Protein AF-A0A7S8WV37-F1 (afdb_monomer_lite)

Radius of gyration: 27.22 Å; chains: 1; bounding box: 73×67×84 Å

Sequence (528 aa):
MNILSLATIFKNVPHFYIPVRIDNRGRIYCMADYLNYQGIELAKSLLLFSKGDRILKCDNESINFLKIFGANCYGNGIDKKSYNSRINWVNDNLSDILDFRNGKLIKEAESKLLFIAFCFEFNNYYNSLNSNETSYISYFPIQLDATCNGYQHLSLLIGDESLASHLNLISGDSDSIPQDFYSFIALKLIDYLNFRLSDENKKKEVYIRDKKDLDNEEYLNIEKNIQSCERLLKLNINRSLVKSPIMVKPYNASLFRMIEYIKESFDKITKEFNNENRKFDIIQKSLNSKDKLFFVNKHDNNFILTNHDFIIFMTTLEKAVYNEFPKLKELNEYLNKIAGICTYLNIPITWTLPTGLNVKQYYEDSEAIRLRPFKYKKNTFNIKVKKKNVINKSKQIRSLMPNLIHSLDAASLSLIVNMFYMDCIKDDKVFNFFGIHDCFAVTAKNITKLINIIKLIYIKIYTDDNYLKRFDQGIIASIKSQFGNDSFDDKNKTIKVNEDVLDYPDVNKIIEGRIKTCEINKSSYIIN

Secondary structure (DSSP, 8-state):
--HHHHHHHHTT-S-----EEE-TTS-EEE-SSSSSTTS-HHHHHT---SS-EEEETT-HHHHHHHHHHHHHHH-TTGGGS-HHHHHHHHHHTHHHHHTGGG-HHHHH-SSHHHHHHHHHHHHHHHHHHTSS-SEEEE---EEEEBTTHHHHHHHHHHT-HHHHHHTTSS---SSSPPP-HHHHHHHHHHHHHHHHHHHHHHHHHHHHHHT--TTSHHHHHHHHHHHHHHHHHHS---HHHHHHHHHHGGGT--HHHHHHHHHTTEEE--S---TT-HHHHHHHHSS-TT---EEEETTEEEEEEEHHHHHHHHHHHHHHHHHH-HHHHHHHHHHHHHHHHHHHTT--EEEE-TTS-EEEE--EEEEEEEE-S-TT----EEEEEEEEEEE-HHHHHHHHHHHHHHHHHHHHHHHHHHHHHHHHHHTT----EEEETTEEEE-GGGHHHHHHHHHHHHHHHHTSS-HHHHHHHHHHHHHHHHH-GGGEETTTTEEEETTEEEEPP-GGGT------HHHHHH-S-SB-

InterPro domains:
  IPR002092 DNA-directed RNA polymerase, phage-type [PS00900] (141-152)
  IPR002092 DNA-directed RNA polymerase, phage-type [PTHR10102] (4-473)
  IPR043502 DNA/RNA polymerase superfamily [SSF56672] (2-484)
  IPR046950 DNA-directed RNA polymerase, C-terminal domain, phage-type [PF00940] (59-496)

pLDDT: mean 88.32, std 11.1, range [36.09, 98.38]

Organism: Trametes versicolor (NCBI:txid5325)

Foldseek 3Di:
DALVVVLVVCVPPLDDDFDWDADLLQDIDTPDPHQDCLHPLQNVLSDFASFWDWAFLPNVQLVLLLQLLLLCQLDPCSVQFFSVSSNVVCVVCVVCLQVVVVVPSLVRGPSNSNNVSSSVQVNQSVVCVPDPDRTDIGRHKRKWFFQLLLQCVVCLLQVPPLSCVLRLQFDDDRNDGRHDNLQVLLVLLLVLLVVQLVVLVVVLVVCCVPPVDCVDPVNVVSVVSNVLSVLVNPPPRGSVLRVQLSSCVLQLDDLVVSLVRSLVQWDKDDDDDDDPDPVVVVVVVPDDPPFPIWTAGPVGRPRIDTSVSSVSSSVSSVVSVCVSPVLSVVVLVQLLQLLLVCVVVLHWQWDAEPQRNIRTDFAFDWDWDWDDPDPPDPDIDTDIDGDPSHGPSVCSRSRRSNSVSLSHLSSLQVQLLVVQVVVCVVVVHDRAWDDNSRMIIGRSVCVVVSLQSSLVSSCVQRPPPSVVVNSVVVSLVSLCVVQNVVQADPVQCWGHHPHDIDHRDDPVVSRPHHHDSNSSNNRPPSID

Structure (mmCIF, N/CA/C/O backbone):
data_AF-A0A7S8WV37-F1
#
_entry.id   AF-A0A7S8WV37-F1
#
loop_
_atom_site.group_PDB
_atom_site.id
_atom_site.type_symbol
_atom_site.label_atom_id
_atom_site.label_alt_id
_atom_site.label_comp_id
_atom_site.label_asym_id
_atom_site.label_entity_id
_atom_site.label_seq_id
_atom_site.pdbx_PDB_ins_code
_atom_site.Cartn_x
_atom_site.Cartn_y
_atom_site.Cartn_z
_atom_site.occupancy
_atom_site.B_iso_or_equiv
_atom_site.auth_seq_id
_atom_site.auth_comp_id
_atom_site.auth_asym_id
_atom_site.auth_atom_id
_atom_site.pdbx_PDB_model_num
ATOM 1 N N . MET A 1 1 ? 3.902 -29.344 -10.467 1.00 75.69 1 MET A N 1
ATOM 2 C CA . MET A 1 1 ? 4.662 -28.398 -11.316 1.00 75.69 1 MET A CA 1
ATOM 3 C C . MET A 1 1 ? 5.163 -27.263 -10.440 1.00 75.69 1 MET A C 1
ATOM 5 O O . MET A 1 1 ? 4.446 -26.887 -9.525 1.00 75.69 1 MET A O 1
ATOM 9 N N . ASN A 1 2 ? 6.374 -26.759 -10.677 1.00 91.25 2 ASN A N 1
ATOM 10 C CA . ASN A 1 2 ? 6.911 -25.573 -9.999 1.00 91.25 2 ASN A CA 1
ATOM 11 C C . ASN A 1 2 ? 7.224 -24.471 -11.032 1.00 91.25 2 ASN A C 1
ATOM 13 O O . ASN A 1 2 ? 7.121 -24.713 -12.237 1.00 91.25 2 ASN A O 1
ATOM 17 N N . ILE A 1 3 ? 7.613 -23.281 -10.563 1.00 95.25 3 ILE A N 1
ATOM 18 C CA . ILE A 1 3 ? 7.885 -22.106 -11.413 1.00 95.25 3 ILE A CA 1
ATOM 19 C C . ILE A 1 3 ? 8.918 -22.423 -12.508 1.00 95.25 3 ILE A C 1
ATOM 21 O O . ILE A 1 3 ? 8.665 -22.152 -13.677 1.00 95.25 3 ILE A O 1
ATOM 25 N N . LEU A 1 4 ? 10.043 -23.058 -12.157 1.00 95.88 4 LEU A N 1
ATOM 26 C CA . LEU A 1 4 ? 11.115 -23.393 -13.108 1.00 95.88 4 LEU A CA 1
ATOM 27 C C . LEU A 1 4 ? 10.682 -24.419 -14.160 1.00 95.88 4 LEU A C 1
ATOM 29 O O . LEU A 1 4 ? 11.075 -24.321 -15.321 1.00 95.88 4 LEU A O 1
ATOM 33 N N . SER A 1 5 ? 9.856 -25.393 -13.771 1.00 94.81 5 SER A N 1
ATOM 34 C CA . SER A 1 5 ? 9.321 -26.393 -14.702 1.00 94.81 5 SER A CA 1
ATOM 35 C C . SER A 1 5 ? 8.433 -25.724 -15.750 1.00 94.81 5 SER A C 1
ATOM 37 O O . SER A 1 5 ? 8.585 -25.983 -16.939 1.00 94.81 5 SER A O 1
ATOM 39 N N . LEU A 1 6 ? 7.545 -24.821 -15.316 1.00 94.94 6 LEU A N 1
ATOM 40 C CA . LEU A 1 6 ? 6.696 -24.047 -16.223 1.00 94.94 6 LEU A CA 1
ATOM 41 C C . LEU A 1 6 ? 7.532 -23.129 -17.117 1.00 94.94 6 LEU A C 1
ATOM 43 O O . LEU A 1 6 ? 7.341 -23.134 -18.328 1.00 94.94 6 LEU A O 1
ATOM 47 N N . ALA A 1 7 ? 8.503 -22.408 -16.554 1.00 95.38 7 ALA A N 1
ATOM 48 C CA . ALA A 1 7 ? 9.381 -21.535 -17.331 1.00 95.38 7 ALA A CA 1
ATOM 49 C C . ALA A 1 7 ? 10.157 -22.314 -18.404 1.00 95.38 7 ALA A C 1
ATOM 51 O O . ALA A 1 7 ? 10.318 -21.835 -19.520 1.00 95.38 7 ALA A O 1
ATOM 52 N N . THR A 1 8 ? 10.578 -23.545 -18.101 1.00 95.75 8 THR A N 1
ATOM 53 C CA . THR A 1 8 ? 11.265 -24.424 -19.058 1.00 95.75 8 THR A CA 1
ATOM 54 C C . THR A 1 8 ? 10.342 -24.852 -20.200 1.00 95.75 8 THR A C 1
ATOM 56 O O . THR A 1 8 ? 10.767 -24.853 -21.352 1.00 95.75 8 THR A O 1
ATOM 59 N N . ILE A 1 9 ? 9.075 -25.166 -19.903 1.00 94.56 9 ILE A N 1
ATOM 60 C CA . ILE A 1 9 ? 8.058 -25.502 -20.915 1.00 94.56 9 ILE A CA 1
ATOM 61 C C . ILE A 1 9 ? 7.799 -24.308 -21.842 1.00 94.56 9 ILE A C 1
ATOM 63 O O . ILE A 1 9 ? 7.747 -24.473 -23.058 1.00 94.56 9 ILE A O 1
ATOM 67 N N . PHE A 1 10 ? 7.676 -23.102 -21.281 1.00 94.38 10 PHE A N 1
ATOM 68 C CA . PHE A 1 10 ? 7.385 -21.889 -22.049 1.00 94.38 10 PHE A CA 1
ATOM 69 C C . PHE A 1 10 ? 8.620 -21.221 -22.670 1.00 94.38 10 PHE A C 1
ATOM 71 O O . PHE A 1 10 ? 8.458 -20.312 -23.477 1.00 94.38 10 PHE A O 1
ATOM 78 N N . LYS A 1 11 ? 9.843 -21.679 -22.365 1.00 94.25 11 LYS A N 1
ATOM 79 C CA . LYS A 1 11 ? 11.105 -21.049 -22.799 1.00 94.25 11 LYS A CA 1
ATOM 80 C C . LYS A 1 11 ? 11.188 -20.807 -24.310 1.00 94.25 11 LYS A C 1
ATOM 82 O O . LYS A 1 11 ? 11.729 -19.793 -24.732 1.00 94.25 11 LYS A O 1
ATOM 87 N N . ASN A 1 12 ? 10.680 -21.748 -25.106 1.00 93.19 12 ASN A N 1
ATOM 88 C CA . ASN A 1 12 ? 10.746 -21.700 -26.570 1.00 93.19 12 ASN A CA 1
ATOM 89 C C . ASN A 1 12 ? 9.426 -21.237 -27.211 1.00 93.19 12 ASN A C 1
ATOM 91 O O . ASN A 1 12 ? 9.279 -21.297 -28.430 1.00 93.19 12 ASN A O 1
ATOM 95 N N . VAL A 1 13 ? 8.447 -20.816 -26.406 1.00 95.06 13 VAL A N 1
ATOM 96 C CA . VAL A 1 13 ? 7.184 -20.270 -26.904 1.00 95.06 13 VAL A CA 1
ATOM 97 C C . VAL A 1 13 ? 7.402 -18.783 -27.220 1.00 95.06 13 VAL A C 1
ATOM 99 O O . VAL A 1 13 ? 7.828 -18.056 -26.325 1.00 95.06 13 VAL A O 1
ATOM 102 N N . PRO A 1 14 ? 7.101 -18.297 -28.445 1.00 91.81 14 PRO A N 1
ATOM 103 C CA . PRO A 1 14 ? 7.398 -16.913 -28.835 1.00 91.81 14 PRO A CA 1
ATOM 104 C C . PRO A 1 14 ? 6.754 -15.859 -27.928 1.00 91.81 14 PRO A C 1
ATOM 106 O O . PRO A 1 14 ? 7.346 -14.824 -27.644 1.00 91.81 14 PRO A O 1
ATOM 109 N N . HIS A 1 15 ? 5.519 -16.112 -27.499 1.00 94.19 15 HIS A N 1
ATOM 110 C CA . HIS A 1 15 ? 4.799 -15.316 -26.515 1.00 94.19 15 HIS A CA 1
ATOM 111 C C . HIS A 1 15 ? 3.637 -16.130 -25.947 1.00 94.19 15 HIS A C 1
ATOM 113 O O . HIS A 1 15 ? 3.110 -17.031 -26.599 1.00 94.19 15 HIS A O 1
ATOM 119 N N . PHE A 1 16 ? 3.204 -15.786 -24.741 1.00 94.12 16 PHE A N 1
ATOM 120 C CA . PHE A 1 16 ? 2.003 -16.339 -24.131 1.00 94.12 16 PHE A CA 1
ATOM 121 C C . PHE A 1 16 ? 1.254 -15.245 -23.373 1.00 94.12 16 PHE A C 1
ATOM 123 O O . PHE A 1 16 ? 1.790 -14.169 -23.105 1.00 94.12 16 PHE A O 1
ATOM 130 N N . TYR A 1 17 ? 0.003 -15.534 -23.033 1.00 93.12 17 TYR A N 1
ATOM 131 C CA . TYR A 1 17 ? -0.868 -14.622 -22.307 1.00 93.12 17 TYR A CA 1
ATOM 132 C C . TYR A 1 17 ? -1.178 -15.186 -20.926 1.00 93.12 17 TYR A C 1
ATOM 134 O O . TYR A 1 17 ? -1.372 -16.391 -20.764 1.00 93.12 17 TYR A O 1
ATOM 142 N N . ILE A 1 18 ? -1.254 -14.301 -19.935 1.00 94.44 18 ILE A N 1
ATOM 143 C CA . ILE A 1 18 ? -1.670 -14.647 -18.578 1.00 94.44 18 ILE A CA 1
ATOM 144 C C . ILE A 1 18 ? -3.111 -14.157 -18.405 1.00 94.44 18 ILE A C 1
ATOM 146 O O . ILE A 1 18 ? -3.331 -12.945 -18.380 1.00 94.44 18 ILE A O 1
ATOM 150 N N . PRO A 1 19 ? -4.105 -15.058 -18.302 1.00 94.81 19 PRO A N 1
ATOM 151 C CA . PRO A 1 19 ? -5.481 -14.650 -18.068 1.00 94.81 19 PRO A CA 1
ATOM 152 C C . PRO A 1 19 ? -5.625 -14.034 -16.676 1.00 94.81 19 PRO A C 1
ATOM 154 O O . PRO A 1 19 ? -5.041 -14.515 -15.697 1.00 94.81 19 PRO A O 1
ATOM 157 N N . VAL A 1 20 ? -6.438 -12.985 -16.590 1.00 94.62 20 VAL A N 1
ATOM 158 C CA . VAL A 1 20 ? -6.728 -12.273 -15.347 1.00 94.62 20 VAL A CA 1
ATOM 159 C C . VAL A 1 20 ? -8.215 -12.315 -15.028 1.00 94.62 20 VAL A C 1
ATOM 161 O O . VAL A 1 20 ? -9.060 -12.377 -15.917 1.00 94.62 20 VAL A O 1
ATOM 164 N N . ARG A 1 21 ? -8.539 -12.251 -13.740 1.00 94.12 21 ARG A N 1
ATOM 165 C CA . ARG A 1 21 ? -9.901 -12.106 -13.223 1.00 94.12 21 ARG A CA 1
ATOM 166 C C . ARG A 1 21 ? -9.998 -10.884 -12.327 1.00 94.12 21 ARG A C 1
ATOM 168 O O . ARG A 1 21 ? -9.000 -10.450 -11.760 1.00 94.12 21 ARG A O 1
ATOM 175 N N . ILE A 1 22 ? -11.211 -10.384 -12.157 1.00 92.38 22 ILE A N 1
ATOM 176 C CA . ILE A 1 22 ? -11.509 -9.244 -11.296 1.00 92.38 22 ILE A CA 1
ATOM 177 C C . ILE A 1 22 ? -12.309 -9.733 -10.086 1.00 92.38 22 ILE A C 1
ATOM 179 O O . ILE A 1 22 ? -13.187 -10.585 -10.230 1.00 92.38 22 ILE A O 1
ATOM 183 N N . ASP A 1 23 ? -11.989 -9.245 -8.888 1.00 91.31 23 ASP A N 1
ATOM 184 C CA . ASP A 1 23 ? -12.793 -9.515 -7.693 1.00 91.31 23 ASP A CA 1
ATOM 185 C C . ASP A 1 23 ? -13.982 -8.545 -7.548 1.00 91.31 23 ASP A C 1
ATOM 187 O O . ASP A 1 23 ? -14.140 -7.590 -8.302 1.00 91.31 23 ASP A O 1
ATOM 191 N N . ASN A 1 24 ? -14.815 -8.743 -6.524 1.00 87.75 24 ASN A N 1
ATOM 192 C CA . ASN A 1 24 ? -16.003 -7.908 -6.293 1.00 87.75 24 ASN A CA 1
ATOM 193 C C . ASN A 1 24 ? -15.696 -6.421 -6.012 1.00 87.75 24 ASN A C 1
ATOM 195 O O . ASN A 1 24 ? -16.625 -5.620 -5.930 1.00 87.75 24 ASN A O 1
ATOM 199 N N . ARG A 1 25 ? -14.427 -6.061 -5.794 1.00 89.69 25 ARG A N 1
ATOM 200 C CA . ARG A 1 25 ? -13.963 -4.694 -5.521 1.00 89.69 25 ARG A CA 1
ATOM 201 C C . ARG A 1 25 ? -13.290 -4.073 -6.746 1.00 89.69 25 ARG A C 1
ATOM 203 O O . ARG A 1 25 ? -12.999 -2.887 -6.717 1.00 89.69 25 ARG A O 1
ATOM 210 N N . GLY A 1 26 ? -13.061 -4.846 -7.808 1.00 90.44 26 GLY A N 1
ATOM 211 C CA . GLY A 1 26 ? -12.377 -4.399 -9.018 1.00 90.44 26 GLY A CA 1
ATOM 212 C C . GLY A 1 26 ? -10.911 -4.835 -9.114 1.00 90.44 26 GLY A C 1
ATOM 213 O O . GLY A 1 26 ? -10.289 -4.603 -10.149 1.00 90.44 26 GLY A O 1
ATOM 214 N N . ARG A 1 27 ? -10.328 -5.467 -8.085 1.00 92.00 27 ARG A N 1
ATOM 215 C CA . ARG A 1 27 ? -8.902 -5.833 -8.102 1.00 92.00 27 ARG A CA 1
ATOM 216 C C . ARG A 1 27 ? -8.634 -6.952 -9.098 1.00 92.00 27 ARG A C 1
ATOM 218 O O . ARG A 1 27 ? -9.344 -7.956 -9.122 1.00 92.00 27 ARG A O 1
ATOM 225 N N . ILE A 1 28 ? -7.567 -6.780 -9.871 1.00 92.88 28 ILE A N 1
ATOM 226 C CA . ILE A 1 28 ? -7.142 -7.699 -10.927 1.00 92.88 28 ILE A CA 1
ATOM 227 C C . ILE A 1 28 ? -6.206 -8.766 -10.344 1.00 92.88 28 ILE A C 1
ATOM 229 O O . ILE A 1 28 ? -5.250 -8.443 -9.635 1.00 92.88 28 ILE A O 1
ATOM 233 N N . TYR A 1 29 ? -6.462 -10.032 -10.674 1.00 95.06 29 TYR A N 1
ATOM 234 C CA . TYR A 1 29 ? -5.697 -11.194 -10.227 1.00 95.06 29 TYR A CA 1
ATOM 235 C C . TYR A 1 29 ? -5.345 -12.119 -11.388 1.00 95.06 29 TYR A C 1
ATOM 237 O O . TYR A 1 29 ? -6.226 -12.493 -12.163 1.00 95.06 29 TYR A O 1
ATOM 245 N N . CYS A 1 30 ? -4.093 -12.563 -11.461 1.00 95.62 30 CYS A N 1
ATOM 246 C CA . CYS A 1 30 ? -3.677 -13.634 -12.361 1.00 95.62 30 CYS A CA 1
ATOM 247 C C . CYS A 1 30 ? -4.426 -14.929 -12.028 1.00 95.62 30 CYS A C 1
ATOM 249 O O . CYS A 1 30 ? -4.546 -15.310 -10.863 1.00 95.62 30 CYS A O 1
ATOM 251 N N . MET A 1 31 ? -4.921 -15.616 -13.057 1.00 94.00 31 MET A N 1
ATOM 252 C CA . MET A 1 31 ? -5.534 -16.939 -12.907 1.00 94.00 31 MET A CA 1
ATOM 253 C C . MET A 1 31 ? -4.515 -18.075 -13.016 1.00 94.00 31 MET A C 1
ATOM 255 O O . MET A 1 31 ? -4.785 -19.170 -12.535 1.00 94.00 31 MET A O 1
ATOM 259 N N . ALA A 1 32 ? -3.373 -17.833 -13.663 1.00 90.75 32 ALA A N 1
ATOM 260 C CA . ALA A 1 32 ? -2.317 -18.828 -13.798 1.00 90.75 32 ALA A CA 1
ATOM 261 C C . ALA A 1 32 ? -1.569 -19.009 -12.472 1.00 90.75 32 ALA A C 1
ATOM 263 O O . ALA A 1 32 ? -1.050 -18.040 -11.915 1.00 90.75 32 ALA A O 1
ATOM 264 N N . ASP A 1 33 ? -1.463 -20.247 -11.998 1.00 88.19 33 ASP A N 1
ATOM 265 C CA . ASP A 1 33 ? -0.688 -20.569 -10.802 1.00 88.19 33 ASP A CA 1
ATOM 266 C C . ASP A 1 33 ? 0.824 -20.538 -11.082 1.00 88.19 33 ASP A C 1
ATOM 268 O O . ASP A 1 33 ? 1.290 -20.852 -12.179 1.00 88.19 33 ASP A O 1
ATOM 272 N N . TYR A 1 34 ? 1.604 -20.222 -10.045 1.00 91.50 34 TYR A N 1
ATOM 273 C CA . TYR A 1 34 ? 3.073 -20.241 -10.023 1.00 91.50 34 TYR A CA 1
ATOM 274 C C . TYR A 1 34 ? 3.776 -19.220 -10.937 1.00 91.50 34 TYR A C 1
ATOM 276 O O . TYR A 1 34 ? 4.407 -18.301 -10.419 1.00 91.50 34 TYR A O 1
ATOM 284 N N . LEU A 1 35 ? 3.724 -19.386 -12.265 1.00 95.06 35 LEU A N 1
ATOM 285 C CA . LEU A 1 35 ? 4.434 -18.536 -13.229 1.00 95.06 35 LEU A CA 1
ATOM 286 C C . LEU A 1 35 ? 3.508 -17.431 -13.744 1.00 95.06 35 LEU A C 1
ATOM 288 O O . LEU A 1 35 ? 2.824 -17.581 -14.755 1.00 95.06 35 LEU A O 1
ATOM 292 N N . ASN A 1 36 ? 3.482 -16.315 -13.026 1.00 94.94 36 ASN A N 1
ATOM 293 C CA . ASN A 1 36 ? 2.771 -15.110 -13.428 1.00 94.94 36 ASN A CA 1
ATOM 294 C C . ASN A 1 36 ? 3.436 -13.866 -12.815 1.00 94.94 36 ASN A C 1
ATOM 296 O O . ASN A 1 36 ? 4.213 -13.976 -11.865 1.00 94.94 36 ASN A O 1
ATOM 300 N N . TYR A 1 37 ? 3.111 -12.678 -13.329 1.00 94.50 37 TYR A N 1
ATOM 301 C CA . TYR A 1 37 ? 3.737 -11.427 -12.888 1.00 94.50 37 TYR A CA 1
ATOM 302 C C . TYR A 1 37 ? 3.331 -10.988 -11.466 1.00 94.50 37 TYR A C 1
ATOM 304 O O . TYR A 1 37 ? 4.014 -10.167 -10.869 1.00 94.50 37 TYR A O 1
ATOM 312 N N . GLN A 1 38 ? 2.266 -11.552 -10.884 1.00 95.44 38 GLN A N 1
ATOM 313 C CA . GLN A 1 38 ? 1.887 -11.369 -9.472 1.00 95.44 38 GLN A CA 1
ATOM 314 C C . GLN A 1 38 ? 2.503 -12.441 -8.551 1.00 95.44 38 GLN A C 1
ATOM 316 O O . GLN A 1 38 ? 2.212 -12.471 -7.355 1.00 95.44 38 GLN A O 1
ATOM 321 N N . GLY A 1 39 ? 3.325 -13.343 -9.097 1.00 93.62 39 GLY A N 1
ATOM 322 C CA . GLY A 1 39 ? 3.993 -14.401 -8.352 1.00 93.62 39 GLY A CA 1
ATOM 323 C C . GLY A 1 39 ? 5.132 -13.889 -7.470 1.00 93.62 39 GLY A C 1
ATOM 324 O O . GLY A 1 39 ? 5.414 -12.692 -7.380 1.00 93.62 39 GLY A O 1
ATOM 325 N N . ILE A 1 40 ? 5.813 -14.829 -6.814 1.00 94.25 40 ILE A N 1
ATOM 326 C CA . ILE A 1 40 ? 7.019 -14.528 -6.034 1.00 94.25 40 ILE A CA 1
ATOM 327 C C . ILE A 1 40 ? 8.150 -14.016 -6.935 1.00 94.25 40 ILE A C 1
ATOM 329 O O . ILE A 1 40 ? 8.102 -14.165 -8.156 1.00 94.25 40 ILE A O 1
ATOM 333 N N . GLU A 1 41 ? 9.200 -13.481 -6.317 1.00 95.44 41 GLU A N 1
ATOM 334 C CA . GLU A 1 41 ? 10.361 -12.893 -6.993 1.00 95.44 41 GLU A CA 1
ATOM 335 C C . GLU A 1 41 ? 10.896 -13.741 -8.162 1.00 95.44 41 GLU A C 1
ATOM 337 O O . GLU A 1 41 ? 11.084 -13.219 -9.257 1.00 95.44 41 GLU A O 1
ATOM 342 N N . LEU A 1 42 ? 11.032 -15.061 -7.971 1.00 96.62 42 LEU A N 1
ATOM 343 C CA . LEU A 1 42 ? 11.483 -15.990 -9.015 1.00 96.62 42 LEU A CA 1
ATOM 344 C C . LEU A 1 42 ? 10.583 -16.000 -10.258 1.00 96.62 42 LEU A C 1
ATOM 346 O O . LEU A 1 42 ? 11.080 -16.111 -11.371 1.00 96.62 42 LEU A O 1
ATOM 350 N N . ALA A 1 43 ? 9.262 -15.927 -10.091 1.00 96.12 43 ALA A N 1
ATOM 351 C CA . ALA A 1 43 ? 8.357 -15.882 -11.235 1.00 96.12 43 ALA A CA 1
ATOM 352 C C . ALA A 1 43 ? 8.522 -14.561 -11.990 1.00 96.12 43 ALA A C 1
ATOM 354 O O . ALA A 1 43 ? 8.621 -14.564 -13.212 1.00 96.12 43 ALA A O 1
ATOM 355 N N . LYS A 1 44 ? 8.614 -13.446 -11.259 1.00 95.75 44 LYS A N 1
ATOM 356 C CA . LYS A 1 44 ? 8.779 -12.107 -11.834 1.00 95.75 44 LYS A CA 1
ATOM 357 C C . LYS A 1 44 ? 10.091 -11.966 -12.607 1.00 95.75 44 LYS A C 1
ATOM 359 O O . LYS A 1 44 ? 10.077 -11.441 -13.712 1.00 95.75 44 LYS A O 1
ATOM 364 N N . SER A 1 45 ? 11.200 -12.473 -12.065 1.00 96.81 45 SER A N 1
ATOM 365 C CA . SER A 1 45 ? 12.530 -12.371 -12.686 1.00 96.81 45 SER A CA 1
ATOM 366 C C . SER A 1 45 ? 12.682 -13.182 -13.977 1.00 96.81 45 SER A C 1
ATOM 368 O O . SER A 1 45 ? 13.651 -12.996 -14.703 1.00 96.81 45 SER A O 1
ATOM 370 N N . LEU A 1 46 ? 11.766 -14.119 -14.245 1.00 96.62 46 LEU A N 1
ATOM 371 C CA . LEU A 1 46 ? 11.778 -14.975 -15.436 1.00 96.62 46 LEU A CA 1
ATOM 372 C C . LEU A 1 46 ? 10.872 -14.456 -16.562 1.00 96.62 46 LEU A C 1
ATOM 374 O O . LEU A 1 46 ? 10.846 -15.055 -17.636 1.00 96.62 46 LEU A O 1
ATOM 378 N N . LEU A 1 47 ? 10.105 -13.389 -16.322 1.00 96.38 47 LEU A N 1
ATOM 379 C CA . LEU A 1 47 ? 9.127 -12.860 -17.268 1.00 96.38 47 LEU A CA 1
ATOM 380 C C . LEU A 1 47 ? 9.634 -11.568 -17.909 1.00 96.38 47 LEU A C 1
ATOM 382 O O . LEU A 1 47 ? 10.066 -10.645 -17.225 1.00 96.38 47 LEU A O 1
ATOM 386 N N . LEU A 1 48 ? 9.516 -11.500 -19.232 1.00 96.88 48 LEU A N 1
ATOM 387 C CA . LEU A 1 48 ? 9.777 -10.313 -20.042 1.00 96.88 48 LEU A CA 1
ATOM 388 C C . LEU A 1 48 ? 8.515 -9.954 -20.828 1.00 96.88 48 LEU A C 1
ATOM 390 O O . LEU A 1 48 ? 7.647 -10.805 -21.049 1.00 96.88 48 LEU A O 1
ATOM 394 N N . PHE A 1 49 ? 8.418 -8.708 -21.283 1.00 96.88 49 PHE A N 1
ATOM 395 C CA . PHE A 1 49 ? 7.433 -8.367 -22.301 1.00 96.88 49 PHE A CA 1
ATOM 396 C C . PHE A 1 49 ? 7.752 -9.107 -23.605 1.00 96.88 49 PHE A C 1
ATOM 398 O O . PHE A 1 49 ? 8.910 -9.369 -23.913 1.00 96.88 49 PHE A O 1
ATOM 405 N N . SER A 1 50 ? 6.731 -9.460 -24.387 1.00 94.88 50 SER A N 1
ATOM 406 C CA . SER A 1 50 ? 6.925 -10.174 -25.660 1.00 94.88 50 SER A CA 1
ATOM 407 C C . SER A 1 50 ? 7.328 -9.256 -26.813 1.00 94.88 50 SER A C 1
ATOM 409 O O . SER A 1 50 ? 7.925 -9.707 -27.787 1.00 94.88 50 SER A O 1
ATOM 411 N N . LYS A 1 51 ? 7.004 -7.965 -26.716 1.00 92.94 51 LYS A N 1
ATOM 412 C CA . LYS A 1 51 ? 7.341 -6.938 -27.703 1.00 92.94 51 LYS A CA 1
ATOM 413 C C . LYS A 1 51 ? 8.276 -5.925 -27.056 1.00 92.94 51 LYS A C 1
ATOM 415 O O . LYS A 1 51 ? 7.949 -5.379 -26.010 1.00 92.94 51 LYS A O 1
ATOM 420 N N . GLY A 1 52 ? 9.429 -5.683 -27.666 1.00 92.88 52 GLY A N 1
ATOM 421 C CA . GLY A 1 52 ? 10.446 -4.806 -27.098 1.00 92.88 52 GLY A CA 1
ATOM 422 C C . GLY A 1 52 ? 10.221 -3.344 -27.463 1.00 92.88 52 GLY A C 1
ATOM 423 O O . GLY A 1 52 ? 9.790 -3.029 -28.573 1.00 92.88 52 GLY A O 1
ATOM 424 N N . ASP A 1 53 ? 10.551 -2.448 -26.540 1.00 93.75 53 ASP A N 1
ATOM 425 C CA . ASP A 1 53 ? 10.572 -1.012 -26.782 1.00 93.75 53 ASP A CA 1
ATOM 426 C C . ASP A 1 53 ? 11.962 -0.558 -27.226 1.00 93.75 53 ASP A C 1
ATOM 428 O O . ASP A 1 53 ? 12.980 -0.867 -26.605 1.00 93.75 53 ASP A O 1
ATOM 432 N N . ARG A 1 54 ? 12.001 0.225 -28.308 1.00 94.12 54 ARG A N 1
ATOM 433 C CA . ARG A 1 54 ? 13.231 0.848 -28.805 1.00 94.12 54 ARG A CA 1
ATOM 434 C C . ARG A 1 54 ? 13.594 2.053 -27.939 1.00 94.12 54 ARG A C 1
ATOM 436 O O . ARG A 1 54 ? 12.852 3.043 -27.952 1.00 94.12 54 ARG A O 1
ATOM 443 N N . ILE A 1 55 ? 14.733 1.981 -27.253 1.00 93.69 55 ILE A N 1
ATOM 444 C CA . ILE A 1 55 ? 15.306 3.053 -26.430 1.00 93.69 55 ILE A CA 1
ATOM 445 C C . ILE A 1 55 ? 16.532 3.613 -27.150 1.00 93.69 55 ILE A C 1
ATOM 447 O O . ILE A 1 55 ? 17.436 2.869 -27.533 1.00 93.69 55 ILE A O 1
ATOM 451 N N . LEU A 1 56 ? 16.551 4.925 -27.381 1.00 93.31 56 LEU A N 1
ATOM 452 C CA . LEU A 1 56 ? 17.695 5.591 -28.003 1.00 93.31 56 LEU A CA 1
ATOM 453 C C . LEU A 1 56 ? 18.876 5.595 -27.030 1.00 93.31 56 LEU A C 1
ATOM 455 O O . LEU A 1 56 ? 18.697 5.830 -25.842 1.00 93.31 56 LEU A O 1
ATOM 459 N N . LYS A 1 57 ? 20.099 5.399 -27.523 1.00 88.00 57 LYS A N 1
ATOM 460 C CA . LYS A 1 57 ? 21.295 5.423 -26.660 1.00 88.00 57 LYS A CA 1
ATOM 461 C C . LYS A 1 57 ? 21.544 6.795 -26.019 1.00 88.00 57 LYS A C 1
ATOM 463 O O . LYS A 1 57 ? 22.187 6.873 -24.983 1.00 88.00 57 LYS A O 1
ATOM 468 N N . CYS A 1 58 ? 21.031 7.865 -26.628 1.00 89.75 58 CYS A N 1
ATOM 469 C CA . CYS A 1 58 ? 21.076 9.223 -26.084 1.00 89.75 58 CYS A CA 1
ATOM 470 C C . CYS A 1 58 ? 19.958 9.521 -25.067 1.00 89.75 58 CYS A C 1
ATOM 472 O O . CYS A 1 58 ? 19.955 10.596 -24.472 1.00 89.75 58 CYS A O 1
ATOM 474 N N . ASP A 1 59 ? 18.995 8.611 -24.885 1.00 93.69 59 ASP A N 1
ATOM 475 C CA . ASP A 1 59 ? 17.910 8.754 -23.913 1.00 93.69 59 ASP A CA 1
ATOM 476 C C . ASP A 1 59 ? 18.402 8.374 -22.510 1.00 93.69 59 ASP A C 1
ATOM 478 O O . ASP A 1 59 ? 18.197 7.265 -22.010 1.00 93.69 59 ASP A O 1
ATOM 482 N N . ASN A 1 60 ? 19.090 9.325 -21.880 1.00 93.25 60 ASN A N 1
ATOM 483 C CA . ASN A 1 60 ? 19.639 9.153 -20.540 1.00 93.25 60 ASN A CA 1
ATOM 484 C C . ASN A 1 60 ? 18.554 8.927 -19.481 1.00 93.25 60 ASN A C 1
ATOM 486 O O . ASN A 1 60 ? 18.828 8.271 -18.482 1.00 93.25 60 ASN A O 1
ATOM 490 N N . GLU A 1 61 ? 17.339 9.443 -19.676 1.00 93.81 61 GLU A N 1
ATOM 491 C CA . GLU A 1 61 ? 16.254 9.320 -18.700 1.00 93.81 61 GLU A CA 1
ATOM 492 C C . GLU A 1 61 ? 15.804 7.860 -18.567 1.00 93.81 61 GLU A C 1
ATOM 494 O O . GLU A 1 61 ? 15.803 7.306 -17.465 1.00 93.81 61 GLU A O 1
ATOM 499 N N . SER A 1 62 ? 15.543 7.192 -19.693 1.00 94.88 62 SER A N 1
ATOM 500 C CA . SER A 1 62 ? 15.213 5.762 -19.714 1.00 94.88 62 SER A CA 1
ATOM 501 C C . SER A 1 62 ? 16.316 4.907 -19.085 1.00 94.88 62 SER A C 1
ATOM 503 O O . SER A 1 62 ? 16.048 4.009 -18.285 1.00 94.88 62 SER A O 1
ATOM 505 N N . ILE A 1 63 ? 17.581 5.193 -19.404 1.00 95.44 63 ILE A N 1
ATOM 506 C CA . ILE A 1 63 ? 18.718 4.469 -18.820 1.00 95.44 63 ILE A CA 1
ATOM 507 C C . ILE A 1 63 ? 18.834 4.731 -17.317 1.00 95.44 63 ILE A C 1
ATOM 509 O O . ILE A 1 63 ? 19.132 3.813 -16.552 1.00 95.44 63 ILE A O 1
ATOM 513 N N . ASN A 1 64 ? 18.572 5.957 -16.870 1.00 95.88 64 ASN A N 1
ATOM 514 C CA . ASN A 1 64 ? 18.579 6.302 -15.455 1.00 95.88 64 ASN A CA 1
ATOM 515 C C . ASN A 1 64 ? 17.510 5.522 -14.685 1.00 95.88 64 ASN A C 1
ATOM 517 O O . ASN A 1 64 ? 17.823 5.001 -13.618 1.00 95.88 64 ASN A O 1
ATOM 521 N N . PHE A 1 65 ? 16.307 5.331 -15.235 1.00 96.06 65 PHE A N 1
ATOM 522 C CA . PHE A 1 65 ? 15.299 4.468 -14.607 1.00 96.06 65 PHE A CA 1
ATOM 523 C C . PHE A 1 65 ? 15.721 3.000 -14.531 1.00 96.06 65 PHE A C 1
ATOM 525 O O . PHE A 1 65 ? 15.463 2.352 -13.517 1.00 96.06 65 PHE A O 1
ATOM 532 N N . LEU A 1 66 ? 16.434 2.483 -15.537 1.00 96.50 66 LEU A N 1
ATOM 533 C CA . LEU A 1 66 ? 17.022 1.143 -15.459 1.00 96.50 66 LEU A CA 1
ATOM 534 C C . LEU A 1 66 ? 18.036 1.044 -14.306 1.00 96.50 66 LEU A C 1
ATOM 536 O O . LEU A 1 66 ? 17.997 0.086 -13.535 1.00 96.50 66 LEU A O 1
ATOM 540 N N . LYS A 1 67 ? 18.898 2.054 -14.131 1.00 97.44 67 LYS A N 1
ATOM 541 C CA . LYS A 1 67 ? 19.846 2.121 -13.003 1.00 97.44 67 LYS A CA 1
ATOM 542 C C . LYS A 1 67 ? 19.131 2.228 -11.654 1.00 97.44 67 LYS A C 1
ATOM 544 O O . LYS A 1 67 ? 19.482 1.510 -10.722 1.00 97.44 67 LYS A O 1
ATOM 549 N N . ILE A 1 68 ? 18.112 3.082 -11.553 1.00 96.62 68 ILE A N 1
ATOM 550 C CA . ILE A 1 68 ? 17.288 3.232 -10.344 1.00 96.62 68 ILE A CA 1
ATOM 551 C C . ILE A 1 68 ? 16.656 1.889 -9.971 1.00 96.62 68 ILE A C 1
ATOM 553 O O . ILE A 1 68 ? 16.746 1.485 -8.816 1.00 96.62 68 ILE A O 1
ATOM 557 N N . PHE A 1 69 ? 16.104 1.156 -10.940 1.00 97.25 69 PHE A N 1
ATOM 558 C CA . PHE A 1 69 ? 15.548 -0.175 -10.703 1.00 97.25 69 PHE A CA 1
ATOM 559 C C . PHE A 1 69 ? 16.591 -1.155 -10.146 1.00 97.25 69 PHE A C 1
ATOM 561 O O . PHE A 1 69 ? 16.317 -1.860 -9.173 1.00 97.25 69 PHE A O 1
ATOM 568 N N . GLY A 1 70 ? 17.801 -1.177 -10.714 1.00 97.31 70 GLY A N 1
ATOM 569 C CA . GLY A 1 70 ? 18.902 -1.996 -10.202 1.00 97.31 70 GLY A CA 1
ATOM 570 C C . GLY A 1 70 ? 19.276 -1.650 -8.759 1.00 97.31 70 GLY A C 1
ATOM 571 O O . GLY A 1 70 ? 19.401 -2.539 -7.918 1.00 97.31 70 GLY A O 1
ATOM 572 N N . ALA A 1 71 ? 19.377 -0.359 -8.448 1.00 97.31 71 ALA A N 1
ATOM 573 C CA . ALA A 1 71 ? 19.652 0.129 -7.100 1.00 97.31 71 ALA A CA 1
ATOM 574 C C . ALA A 1 71 ? 18.529 -0.222 -6.100 1.00 97.31 71 ALA A C 1
ATOM 576 O O . ALA A 1 71 ? 18.811 -0.615 -4.968 1.00 97.31 71 ALA A O 1
ATOM 577 N N . ASN A 1 72 ? 17.265 -0.151 -6.526 1.00 95.56 72 ASN A N 1
ATOM 578 C CA . ASN A 1 72 ? 16.112 -0.567 -5.723 1.00 95.56 72 ASN A CA 1
ATOM 579 C C . ASN A 1 72 ? 16.141 -2.071 -5.431 1.00 95.56 72 ASN A C 1
ATOM 581 O O . ASN A 1 72 ? 15.896 -2.480 -4.300 1.00 95.56 72 ASN A O 1
ATOM 585 N N . CYS A 1 73 ? 16.475 -2.896 -6.429 1.00 96.44 73 CYS A N 1
ATOM 586 C CA . CYS A 1 73 ? 16.592 -4.345 -6.251 1.00 96.44 73 CYS A CA 1
ATOM 587 C C . CYS A 1 73 ? 17.746 -4.724 -5.312 1.00 96.44 73 CYS A C 1
ATOM 589 O O . CYS A 1 73 ? 17.636 -5.701 -4.569 1.00 96.44 73 CYS A O 1
ATOM 591 N N . TYR A 1 74 ? 18.842 -3.957 -5.331 1.00 97.19 74 TYR A N 1
ATOM 592 C CA . TYR A 1 74 ? 19.935 -4.128 -4.378 1.00 97.19 74 TYR A CA 1
ATOM 593 C C . TYR A 1 74 ? 19.489 -3.829 -2.941 1.00 97.19 74 TYR A C 1
ATOM 595 O O . TYR A 1 74 ? 19.801 -4.600 -2.035 1.00 97.19 74 TYR A O 1
ATOM 603 N N . GLY A 1 75 ? 18.730 -2.750 -2.729 1.00 93.62 75 GLY A N 1
ATOM 604 C CA . GLY A 1 75 ? 18.234 -2.370 -1.405 1.00 93.62 75 GLY A CA 1
ATOM 605 C C . GLY A 1 75 ? 19.352 -1.876 -0.483 1.00 93.62 75 GLY A C 1
ATOM 606 O O . GLY A 1 75 ? 20.160 -1.029 -0.876 1.00 93.62 75 GLY A O 1
ATOM 607 N N . ASN A 1 76 ? 19.401 -2.364 0.762 1.00 90.38 76 ASN A N 1
ATOM 608 C CA . ASN A 1 76 ? 20.408 -1.998 1.769 1.00 90.38 76 ASN A CA 1
ATOM 609 C C . ASN A 1 76 ? 20.473 -0.488 2.061 1.00 90.38 76 ASN A C 1
ATOM 611 O O . ASN A 1 76 ? 21.529 0.075 2.356 1.00 90.38 76 ASN A O 1
ATOM 615 N N . GLY A 1 77 ? 19.328 0.195 1.970 1.00 89.06 77 GLY A N 1
ATOM 616 C CA . GLY A 1 77 ? 19.214 1.632 2.203 1.00 89.06 77 GLY A CA 1
ATOM 617 C C . GLY A 1 77 ? 19.571 2.500 0.997 1.00 89.06 77 GLY A C 1
ATOM 618 O O . GLY A 1 77 ? 19.390 3.715 1.076 1.00 89.06 77 GLY A O 1
ATOM 619 N N . ILE A 1 78 ? 20.028 1.921 -0.120 1.00 92.88 78 ILE A N 1
ATOM 620 C CA . ILE A 1 78 ? 20.203 2.650 -1.385 1.00 92.88 78 ILE A CA 1
ATOM 621 C C . ILE A 1 78 ? 18.838 3.034 -1.980 1.00 92.88 78 ILE A C 1
ATOM 623 O O . ILE A 1 78 ? 18.673 4.161 -2.447 1.00 92.88 78 ILE A O 1
ATOM 627 N N . ASP A 1 79 ? 17.836 2.162 -1.841 1.00 88.81 79 ASP A N 1
ATOM 628 C CA . ASP A 1 79 ? 16.420 2.363 -2.197 1.00 88.81 79 ASP A CA 1
ATOM 629 C C . ASP A 1 79 ? 15.760 3.558 -1.480 1.00 88.81 79 ASP A C 1
ATOM 631 O O . ASP A 1 79 ? 14.691 4.022 -1.873 1.00 88.81 79 ASP A O 1
ATOM 635 N N . LYS A 1 80 ? 16.406 4.093 -0.439 1.00 88.31 80 LYS A N 1
ATOM 636 C CA . LYS A 1 80 ? 15.932 5.242 0.350 1.00 88.31 80 LYS A CA 1
ATOM 637 C C . LYS A 1 80 ? 16.653 6.543 0.017 1.00 88.31 80 LYS A C 1
ATOM 639 O O . LYS A 1 80 ? 16.294 7.588 0.547 1.00 88.31 80 LYS A O 1
ATOM 644 N N . LYS A 1 81 ? 17.681 6.504 -0.833 1.00 91.56 81 LYS A N 1
ATOM 645 C CA . LYS A 1 81 ? 18.397 7.706 -1.282 1.00 91.56 81 LYS A CA 1
ATOM 646 C C . LYS A 1 81 ? 17.691 8.344 -2.482 1.00 91.56 81 LYS A C 1
ATOM 648 O O . LYS A 1 81 ? 16.783 7.739 -3.060 1.00 91.56 81 LYS A O 1
ATOM 653 N N . SER A 1 82 ? 18.118 9.551 -2.854 1.00 92.62 82 SER A N 1
ATOM 654 C CA . SER A 1 82 ? 17.636 10.251 -4.052 1.00 92.62 82 SER A CA 1
ATOM 655 C C . SER A 1 82 ? 17.926 9.467 -5.335 1.00 92.62 82 SER A C 1
ATOM 657 O O . SER A 1 82 ? 18.833 8.626 -5.360 1.00 92.62 82 SER A O 1
ATOM 659 N N . TYR A 1 83 ? 17.203 9.759 -6.420 1.00 92.81 83 TYR A N 1
ATOM 660 C CA . TYR A 1 83 ? 17.451 9.121 -7.717 1.00 92.81 83 TYR A CA 1
ATOM 661 C C . TYR A 1 83 ? 18.895 9.288 -8.187 1.00 92.81 83 TYR A C 1
ATOM 663 O O . TYR A 1 83 ? 19.522 8.303 -8.578 1.00 92.81 83 TYR A O 1
ATOM 671 N N . ASN A 1 84 ? 19.473 10.480 -8.041 1.00 93.44 84 ASN A N 1
ATOM 672 C CA . ASN A 1 84 ? 20.870 10.718 -8.409 1.00 93.44 84 ASN A CA 1
ATOM 673 C C . ASN A 1 84 ? 21.852 9.881 -7.580 1.00 93.44 84 ASN A C 1
ATOM 675 O O . ASN A 1 84 ? 22.800 9.318 -8.126 1.00 93.44 84 ASN A O 1
ATOM 679 N N . SER A 1 85 ? 21.589 9.692 -6.285 1.00 94.81 85 SER A N 1
ATOM 680 C CA . SER A 1 85 ? 22.413 8.810 -5.447 1.00 94.81 85 SER A CA 1
ATOM 681 C C . SER A 1 85 ? 22.344 7.346 -5.893 1.00 94.81 85 SER A C 1
ATOM 683 O O . SER A 1 85 ? 23.353 6.644 -5.858 1.00 94.81 85 SER A O 1
ATOM 685 N N . ARG A 1 86 ? 21.165 6.877 -6.321 1.00 96.38 86 ARG A N 1
ATOM 686 C CA . ARG A 1 86 ? 20.964 5.511 -6.834 1.00 96.38 86 ARG A CA 1
ATOM 687 C C . ARG A 1 86 ? 21.684 5.294 -8.160 1.00 96.38 86 ARG A C 1
ATOM 689 O O . ARG A 1 86 ? 22.350 4.279 -8.341 1.00 96.38 86 ARG A O 1
ATOM 696 N N . ILE A 1 87 ? 21.585 6.271 -9.060 1.00 96.94 87 ILE A N 1
ATOM 697 C CA . ILE A 1 87 ? 22.279 6.270 -10.351 1.00 96.94 87 ILE A CA 1
ATOM 698 C C . ILE A 1 87 ? 23.796 6.237 -10.140 1.00 96.94 87 ILE A C 1
ATOM 700 O O . ILE A 1 87 ? 24.476 5.414 -10.753 1.00 96.94 87 ILE A O 1
ATOM 704 N N . ASN A 1 88 ? 24.316 7.087 -9.250 1.00 97.00 88 ASN A N 1
ATOM 705 C CA . ASN A 1 88 ? 25.741 7.132 -8.930 1.00 97.00 88 ASN A CA 1
ATOM 706 C C . ASN A 1 88 ? 26.226 5.811 -8.336 1.00 97.00 88 ASN A C 1
ATOM 708 O O . ASN A 1 88 ? 27.225 5.283 -8.804 1.00 97.00 88 ASN A O 1
ATOM 712 N N . TRP A 1 89 ? 25.465 5.208 -7.419 1.00 97.81 89 TRP A N 1
ATOM 713 C CA . TRP A 1 89 ? 25.809 3.897 -6.867 1.00 97.81 89 TRP A CA 1
ATOM 714 C C . TRP A 1 89 ? 25.955 2.816 -7.952 1.00 97.81 89 TRP A C 1
ATOM 716 O O . TRP A 1 89 ? 26.893 2.023 -7.898 1.00 97.81 89 TRP A O 1
ATOM 726 N N . VAL A 1 90 ? 25.081 2.800 -8.967 1.00 98.00 90 VAL A N 1
ATOM 727 C CA . VAL A 1 90 ? 25.217 1.871 -10.105 1.00 98.00 90 VAL A CA 1
ATOM 728 C C . VAL A 1 90 ? 26.474 2.161 -10.923 1.00 98.00 90 VAL A C 1
ATOM 730 O O . VAL A 1 90 ? 27.163 1.228 -11.326 1.00 98.00 90 VAL A O 1
ATOM 733 N N . ASN A 1 91 ? 26.793 3.436 -11.158 1.00 97.19 91 ASN A N 1
ATOM 734 C CA . ASN A 1 91 ? 28.006 3.816 -11.886 1.00 97.19 91 ASN A CA 1
ATOM 735 C C . ASN A 1 91 ? 29.277 3.408 -11.119 1.00 97.19 91 ASN A C 1
ATOM 737 O O . ASN A 1 91 ? 30.198 2.860 -11.719 1.00 97.19 91 ASN A O 1
ATOM 741 N N . ASP A 1 92 ? 29.301 3.611 -9.801 1.00 97.94 92 ASP A N 1
ATOM 742 C CA . ASP A 1 92 ? 30.437 3.275 -8.935 1.00 97.94 92 ASP A CA 1
ATOM 743 C C . ASP A 1 92 ? 30.674 1.758 -8.850 1.00 97.94 92 ASP A C 1
ATOM 745 O O . ASP A 1 92 ? 31.802 1.305 -8.668 1.00 97.94 92 ASP A O 1
ATOM 749 N N . ASN A 1 93 ? 29.616 0.959 -9.021 1.00 97.44 93 ASN A N 1
ATOM 750 C CA . ASN A 1 93 ? 29.659 -0.504 -8.984 1.00 97.44 93 ASN A CA 1
ATOM 751 C C . ASN A 1 93 ? 29.594 -1.145 -10.381 1.00 97.44 93 ASN A C 1
ATOM 753 O O . ASN A 1 93 ? 29.307 -2.337 -10.507 1.00 97.44 93 ASN A O 1
ATOM 757 N N . LEU A 1 94 ? 29.870 -0.376 -11.440 1.00 97.38 94 LEU A N 1
ATOM 758 C CA . LEU A 1 94 ? 29.718 -0.817 -12.827 1.00 97.38 94 LEU A CA 1
ATOM 759 C C . LEU A 1 94 ? 30.458 -2.129 -13.116 1.00 97.38 94 LEU A C 1
ATOM 761 O O . LEU A 1 94 ? 29.876 -3.031 -13.708 1.00 97.38 94 LEU A O 1
ATOM 765 N N . SER A 1 95 ? 31.712 -2.265 -12.679 1.00 96.81 95 SER A N 1
ATOM 766 C CA . SER A 1 95 ? 32.508 -3.477 -12.924 1.00 96.81 95 SER A CA 1
ATOM 767 C C . SER A 1 95 ? 31.868 -4.726 -12.319 1.00 96.81 95 SER A C 1
ATOM 769 O O . SER A 1 95 ? 31.800 -5.761 -12.975 1.00 96.81 95 SER A O 1
ATOM 771 N N . ASP A 1 96 ? 31.359 -4.613 -11.091 1.00 96.94 96 ASP A N 1
ATOM 772 C CA . ASP A 1 96 ? 30.715 -5.716 -10.376 1.00 96.94 96 ASP A CA 1
ATOM 773 C C . ASP A 1 96 ? 29.323 -6.032 -10.947 1.00 96.94 96 ASP A C 1
ATOM 775 O O . ASP A 1 96 ? 28.884 -7.175 -10.887 1.00 96.94 96 ASP A O 1
ATOM 779 N N . ILE A 1 97 ? 28.624 -5.050 -11.523 1.00 97.81 97 ILE A N 1
ATOM 780 C CA . ILE A 1 97 ? 27.349 -5.268 -12.225 1.00 97.81 97 ILE A CA 1
ATOM 781 C C . ILE A 1 97 ? 27.585 -5.966 -13.566 1.00 97.81 97 ILE A C 1
ATOM 783 O O . ILE A 1 97 ? 26.857 -6.902 -13.901 1.00 97.81 97 ILE A O 1
ATOM 787 N N . LEU A 1 98 ? 28.606 -5.544 -14.320 1.00 96.88 98 LEU A N 1
ATOM 788 C CA . LEU A 1 98 ? 28.939 -6.162 -15.603 1.00 96.88 98 LEU A CA 1
ATOM 789 C C . LEU A 1 98 ? 29.434 -7.606 -15.417 1.00 96.88 98 LEU A C 1
ATOM 791 O O . LEU A 1 98 ? 29.022 -8.507 -16.156 1.00 96.88 98 LEU A O 1
ATOM 795 N N . ASP A 1 99 ? 30.233 -7.840 -14.371 1.00 96.75 99 ASP A N 1
ATOM 796 C CA . ASP A 1 99 ? 30.689 -9.160 -13.925 1.00 96.75 99 ASP A CA 1
ATOM 797 C C . ASP A 1 99 ? 29.884 -9.693 -12.723 1.00 96.75 99 ASP A C 1
ATOM 799 O O . ASP A 1 99 ? 30.425 -10.258 -11.772 1.00 96.75 99 ASP A O 1
ATOM 803 N N . PHE A 1 100 ? 28.551 -9.565 -12.759 1.00 96.50 100 PHE A N 1
ATOM 804 C CA . PHE A 1 100 ? 27.678 -9.982 -11.647 1.00 96.50 100 PHE A CA 1
ATOM 805 C C . PHE A 1 100 ? 27.854 -11.447 -11.218 1.00 96.50 100 PHE A C 1
ATOM 807 O O . PHE A 1 100 ? 27.513 -11.817 -10.093 1.00 96.50 100 PHE A O 1
ATOM 814 N N . ARG A 1 101 ? 28.406 -12.303 -12.088 1.00 95.75 101 ARG A N 1
ATOM 815 C CA . ARG A 1 101 ? 28.711 -13.710 -11.783 1.00 95.75 101 ARG A CA 1
ATOM 816 C C . ARG A 1 101 ? 29.780 -13.872 -10.698 1.00 95.75 101 ARG A C 1
ATOM 818 O O . ARG A 1 101 ? 29.820 -14.934 -10.080 1.00 95.75 101 ARG A O 1
ATOM 825 N N . ASN A 1 102 ? 30.571 -12.835 -10.408 1.00 94.56 102 ASN A N 1
ATOM 826 C CA . ASN A 1 102 ? 31.471 -12.802 -9.252 1.00 94.56 102 ASN A CA 1
ATOM 827 C C . ASN A 1 102 ? 30.715 -12.904 -7.907 1.00 94.56 102 ASN A C 1
ATOM 829 O O . ASN A 1 102 ? 31.282 -13.280 -6.878 1.00 94.56 102 ASN A O 1
ATOM 833 N N . GLY A 1 103 ? 29.407 -12.616 -7.918 1.00 92.94 103 GLY A N 1
ATOM 834 C CA . GLY A 1 103 ? 28.489 -12.801 -6.803 1.00 92.94 103 GLY A CA 1
ATOM 835 C C . GLY A 1 103 ? 28.645 -11.805 -5.655 1.00 92.94 103 GLY A C 1
ATOM 836 O O . GLY A 1 103 ? 27.957 -11.972 -4.649 1.00 92.94 103 GLY A O 1
ATOM 837 N N . LYS A 1 104 ? 29.510 -10.790 -5.771 1.00 94.94 104 LYS A N 1
ATOM 838 C CA . LYS A 1 104 ? 29.776 -9.811 -4.706 1.00 94.94 104 LYS A CA 1
ATOM 839 C C . LYS A 1 104 ? 28.508 -9.041 -4.335 1.00 94.94 104 LYS A C 1
ATOM 841 O O . LYS A 1 104 ? 28.055 -9.130 -3.201 1.00 94.94 104 LYS A O 1
ATOM 846 N N . LEU A 1 105 ? 27.873 -8.397 -5.315 1.00 95.81 105 LEU A N 1
ATOM 847 C CA . LEU A 1 105 ? 26.649 -7.617 -5.089 1.00 95.81 105 LEU A CA 1
ATOM 848 C C . LEU A 1 105 ? 25.406 -8.496 -4.880 1.00 95.81 105 LEU A C 1
ATOM 850 O O . LEU A 1 105 ? 24.545 -8.177 -4.068 1.00 95.81 105 LEU A O 1
ATOM 854 N N . ILE A 1 106 ? 25.309 -9.637 -5.570 1.00 95.94 106 ILE A N 1
ATOM 855 C CA . ILE A 1 106 ? 24.127 -10.522 -5.498 1.00 95.94 106 ILE A CA 1
ATOM 856 C C . ILE A 1 106 ? 23.926 -11.090 -4.094 1.00 95.94 106 ILE A C 1
ATOM 858 O O . ILE A 1 106 ? 22.793 -11.290 -3.659 1.00 95.94 106 ILE A O 1
ATOM 862 N N . LYS A 1 107 ? 25.016 -11.396 -3.380 1.00 94.88 107 LYS A N 1
ATOM 863 C CA . LYS A 1 107 ? 24.929 -11.929 -2.014 1.00 94.88 107 LYS A CA 1
ATOM 864 C C . LYS A 1 107 ? 24.253 -10.941 -1.067 1.00 94.88 107 LYS A C 1
ATOM 866 O O . LYS A 1 107 ? 23.493 -11.388 -0.205 1.00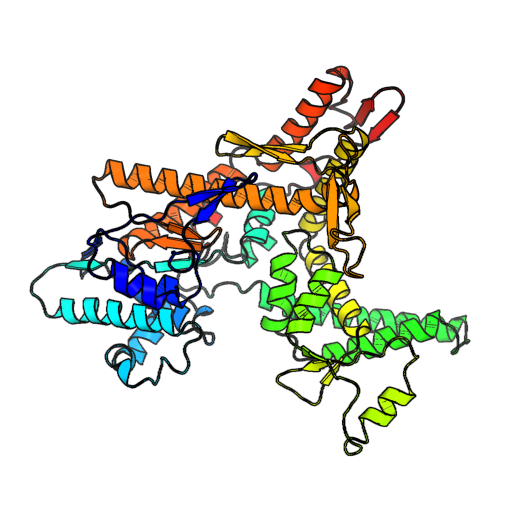 94.88 107 LYS A O 1
ATOM 871 N N . GLU A 1 108 ? 24.517 -9.653 -1.265 1.00 94.81 108 GLU A N 1
ATOM 872 C CA . GLU A 1 108 ? 24.034 -8.554 -0.432 1.00 94.81 108 GLU A CA 1
ATOM 873 C C . GLU A 1 108 ? 22.670 -8.017 -0.879 1.00 94.81 108 GLU A C 1
ATOM 875 O O . GLU A 1 108 ? 21.939 -7.500 -0.042 1.00 94.81 108 GLU A O 1
ATOM 880 N N . ALA A 1 109 ? 22.293 -8.174 -2.152 1.00 96.12 109 ALA A N 1
ATOM 881 C CA . ALA A 1 109 ? 21.026 -7.666 -2.675 1.00 96.12 109 ALA A CA 1
ATOM 882 C C . ALA A 1 109 ? 19.795 -8.187 -1.900 1.00 96.12 109 ALA A C 1
ATOM 884 O O . ALA A 1 109 ? 19.667 -9.391 -1.648 1.00 96.12 109 ALA A O 1
ATOM 885 N N . GLU A 1 110 ? 18.858 -7.288 -1.577 1.00 94.75 110 GLU A N 1
ATOM 886 C CA . GLU A 1 110 ? 17.582 -7.632 -0.935 1.00 94.75 110 GLU A CA 1
ATOM 887 C C . GLU A 1 110 ? 16.670 -8.434 -1.881 1.00 94.75 110 GLU A C 1
ATOM 889 O O . GLU A 1 110 ? 16.102 -9.447 -1.473 1.00 94.75 110 GLU A O 1
ATOM 894 N N . SER A 1 111 ? 16.578 -8.027 -3.154 1.00 95.38 111 SER A N 1
ATOM 895 C CA . SER A 1 111 ? 15.845 -8.733 -4.220 1.00 95.38 111 SER A CA 1
ATOM 896 C C . SER A 1 111 ? 16.822 -9.371 -5.211 1.00 95.38 111 SER A C 1
ATOM 898 O O . SER A 1 111 ? 17.071 -8.856 -6.303 1.00 95.38 111 SER A O 1
ATOM 900 N N . LYS A 1 112 ? 17.419 -10.498 -4.810 1.00 97.00 112 LYS A N 1
ATOM 901 C CA . LYS A 1 112 ? 18.530 -11.158 -5.520 1.00 97.00 112 LYS A CA 1
ATOM 902 C C . LYS A 1 112 ? 18.210 -11.545 -6.960 1.00 97.00 112 LYS A C 1
ATOM 904 O O . LYS A 1 112 ? 19.035 -11.346 -7.846 1.00 97.00 112 LYS A O 1
ATOM 909 N N . LEU A 1 113 ? 17.046 -12.140 -7.201 1.00 97.56 113 LEU A N 1
ATOM 910 C CA . LEU A 1 113 ? 16.672 -12.666 -8.514 1.00 97.56 113 LEU A CA 1
ATOM 911 C C . LEU A 1 113 ? 16.272 -11.539 -9.468 1.00 97.56 113 LEU A C 1
ATOM 913 O O . LEU A 1 113 ? 16.630 -11.585 -10.644 1.00 97.56 113 LEU A O 1
ATOM 917 N N . LEU A 1 114 ? 15.588 -10.508 -8.967 1.00 97.12 114 LEU A N 1
ATOM 918 C CA . LEU A 1 114 ? 15.308 -9.306 -9.758 1.00 97.12 114 LEU A CA 1
ATOM 919 C C . LEU A 1 114 ? 16.583 -8.506 -10.045 1.00 97.12 114 LEU A C 1
ATOM 921 O O . LEU A 1 114 ? 16.748 -8.027 -11.165 1.00 97.12 114 LEU A O 1
ATOM 925 N N . PHE A 1 115 ? 17.517 -8.432 -9.091 1.00 98.00 115 PHE A N 1
ATOM 926 C CA . PHE A 1 115 ? 18.822 -7.804 -9.302 1.00 98.00 115 PHE A CA 1
ATOM 927 C C . PHE A 1 115 ? 19.633 -8.536 -10.379 1.00 98.00 115 PHE A C 1
ATOM 929 O O . PHE A 1 115 ? 20.189 -7.897 -11.266 1.00 98.00 115 PHE A O 1
ATOM 936 N N . ILE A 1 116 ? 19.630 -9.875 -10.383 1.00 98.12 116 ILE A N 1
ATOM 937 C CA . ILE A 1 116 ? 20.240 -10.670 -11.463 1.00 98.12 116 ILE A CA 1
ATOM 938 C C . ILE A 1 116 ? 19.590 -10.357 -12.815 1.00 98.12 116 ILE A C 1
ATOM 940 O O . ILE A 1 116 ? 20.297 -10.178 -13.807 1.00 98.12 116 ILE A O 1
ATOM 944 N N . ALA A 1 117 ? 18.257 -10.290 -12.871 1.00 98.06 117 ALA A N 1
ATOM 945 C CA . ALA A 1 117 ? 17.540 -9.969 -14.103 1.00 98.06 117 ALA A CA 1
ATOM 946 C C . ALA A 1 117 ? 17.901 -8.558 -14.615 1.00 98.06 117 ALA A C 1
ATOM 948 O O . ALA A 1 117 ? 18.149 -8.386 -15.808 1.00 98.06 117 ALA A O 1
ATOM 949 N N . PHE A 1 118 ? 18.042 -7.587 -13.706 1.00 98.19 118 PHE A N 1
ATOM 950 C CA . PHE A 1 118 ? 18.595 -6.266 -14.005 1.00 98.19 118 PHE A CA 1
ATOM 951 C C . PHE A 1 118 ? 20.026 -6.347 -14.554 1.00 98.19 118 PHE A C 1
ATOM 953 O O . PHE A 1 118 ? 20.297 -5.727 -15.575 1.00 98.19 118 PHE A O 1
ATOM 960 N N . CYS A 1 119 ? 20.935 -7.116 -13.944 1.00 98.38 119 CYS A N 1
ATOM 961 C CA . CYS A 1 119 ? 22.315 -7.240 -14.429 1.00 98.38 119 CYS A CA 1
ATOM 962 C C . CYS A 1 119 ? 22.376 -7.796 -15.861 1.00 98.38 119 CYS A C 1
ATOM 964 O O . CYS A 1 119 ? 23.168 -7.319 -16.673 1.00 98.38 119 CYS A O 1
ATOM 966 N N . PHE A 1 120 ? 21.522 -8.770 -16.200 1.00 98.06 120 PHE A N 1
ATOM 967 C CA . PHE A 1 120 ? 21.401 -9.258 -17.577 1.00 98.06 120 PHE A CA 1
ATOM 968 C C . PHE A 1 120 ? 20.957 -8.152 -18.541 1.00 98.06 120 PHE A C 1
ATOM 970 O O . PHE A 1 120 ? 21.582 -7.974 -19.586 1.00 98.06 120 PHE A O 1
ATOM 977 N N . GLU A 1 121 ? 19.919 -7.394 -18.190 1.00 97.75 121 GLU A N 1
ATOM 978 C CA . GLU A 1 121 ? 19.437 -6.293 -19.029 1.00 97.75 121 GLU A CA 1
ATOM 979 C C . GLU A 1 121 ? 20.474 -5.170 -19.160 1.00 97.75 121 GLU A C 1
ATOM 981 O O . GLU A 1 121 ? 20.714 -4.654 -20.252 1.00 97.75 121 GLU A O 1
ATOM 986 N N . PHE A 1 122 ? 21.147 -4.823 -18.065 1.00 97.31 122 PHE A N 1
ATOM 987 C CA . PHE A 1 122 ? 22.173 -3.791 -18.057 1.00 97.31 122 PHE A CA 1
ATOM 988 C C . PHE A 1 122 ? 23.389 -4.195 -18.903 1.00 97.31 122 PHE A C 1
ATOM 990 O O . PHE A 1 122 ? 23.934 -3.362 -19.627 1.00 97.31 122 PHE A O 1
ATOM 997 N N . ASN A 1 123 ? 23.757 -5.481 -18.905 1.00 96.75 123 ASN A N 1
ATOM 998 C CA . ASN A 1 123 ? 24.761 -6.027 -19.820 1.00 96.75 123 ASN A CA 1
ATOM 999 C C . ASN A 1 123 ? 24.332 -5.930 -21.285 1.00 96.75 123 ASN A C 1
ATOM 1001 O O . ASN A 1 123 ? 25.154 -5.582 -22.132 1.00 96.75 123 ASN A O 1
ATOM 1005 N N . ASN A 1 124 ? 23.062 -6.201 -21.602 1.00 95.19 124 ASN A N 1
ATOM 1006 C CA . ASN A 1 124 ? 22.546 -6.034 -22.964 1.00 95.19 124 ASN A CA 1
ATOM 1007 C C . ASN A 1 124 ? 22.658 -4.574 -23.416 1.00 95.19 124 ASN A C 1
ATOM 1009 O O . ASN A 1 124 ? 23.167 -4.306 -24.506 1.00 95.19 124 ASN A O 1
ATOM 1013 N N . TYR A 1 125 ? 22.253 -3.632 -22.559 1.00 95.56 125 TYR A N 1
ATOM 1014 C CA . TYR A 1 125 ? 22.426 -2.205 -22.811 1.00 95.56 125 TYR A CA 1
ATOM 1015 C C . TYR A 1 125 ? 23.903 -1.843 -23.020 1.00 95.56 125 TYR A C 1
ATOM 1017 O O . TYR A 1 125 ? 24.240 -1.242 -24.039 1.00 95.56 125 TYR A O 1
ATOM 1025 N N . TYR A 1 126 ? 24.797 -2.245 -22.115 1.00 94.44 126 TYR A N 1
ATOM 1026 C CA . TYR A 1 126 ? 26.216 -1.890 -22.186 1.00 94.44 126 TYR A CA 1
ATOM 1027 C C . TYR A 1 126 ? 26.894 -2.459 -23.439 1.00 94.44 126 TYR A C 1
ATOM 1029 O O . TYR A 1 126 ? 27.580 -1.737 -24.158 1.00 94.44 126 TYR A O 1
ATOM 1037 N N . ASN A 1 127 ? 26.629 -3.725 -23.772 1.00 93.38 127 ASN A N 1
ATOM 1038 C CA . ASN A 1 127 ? 27.123 -4.342 -25.003 1.00 93.38 127 ASN A CA 1
ATOM 1039 C C . ASN A 1 127 ? 26.579 -3.643 -26.250 1.00 93.38 127 ASN A C 1
ATOM 1041 O O . ASN A 1 127 ? 27.303 -3.491 -27.236 1.00 93.38 127 ASN A O 1
ATOM 1045 N N . SER A 1 128 ? 25.327 -3.172 -26.206 1.00 93.19 128 SER A N 1
ATOM 1046 C CA . SER A 1 128 ? 24.746 -2.421 -27.315 1.00 93.19 128 SER A CA 1
ATOM 1047 C C . SER A 1 128 ? 25.533 -1.146 -27.611 1.00 93.19 128 SER A C 1
ATOM 1049 O O . SER A 1 128 ? 25.602 -0.771 -28.778 1.00 93.19 128 SER A O 1
ATOM 1051 N N . LEU A 1 129 ? 26.175 -0.506 -26.623 1.00 92.06 129 LEU A N 1
ATOM 1052 C CA . LEU A 1 129 ? 26.942 0.734 -26.816 1.00 92.06 129 LEU A CA 1
ATOM 1053 C C . LEU A 1 129 ? 28.099 0.564 -27.807 1.00 92.06 129 LEU A C 1
ATOM 1055 O O . LEU A 1 129 ? 28.400 1.508 -28.530 1.00 92.06 129 LEU A O 1
ATOM 1059 N N . ASN A 1 130 ? 28.660 -0.643 -27.918 1.00 89.81 130 ASN A N 1
ATOM 1060 C CA . ASN A 1 130 ? 29.741 -0.962 -28.857 1.00 89.81 130 ASN A CA 1
ATOM 1061 C C . ASN A 1 130 ? 29.264 -1.159 -30.309 1.00 89.81 130 ASN A C 1
ATOM 1063 O O . ASN A 1 130 ? 30.083 -1.291 -31.214 1.00 89.81 130 ASN A O 1
ATOM 1067 N N . SER A 1 131 ? 27.950 -1.216 -30.548 1.00 89.38 131 SER A N 1
ATOM 1068 C CA . SER A 1 131 ? 27.380 -1.336 -31.895 1.00 89.38 131 SER A CA 1
ATOM 1069 C C . SER A 1 131 ? 27.174 0.029 -32.560 1.00 89.38 131 SER A C 1
ATOM 1071 O O . SER A 1 131 ? 26.928 1.029 -31.886 1.00 89.38 131 SER A O 1
ATOM 1073 N N . ASN A 1 132 ? 27.152 0.052 -33.896 1.00 89.88 132 ASN A N 1
ATOM 1074 C CA . ASN A 1 132 ? 26.823 1.252 -34.679 1.00 89.88 132 ASN A CA 1
ATOM 1075 C C . ASN A 1 132 ? 25.324 1.621 -34.649 1.00 89.88 132 ASN A C 1
ATOM 1077 O O . ASN A 1 132 ? 24.923 2.614 -35.254 1.00 89.88 132 ASN A O 1
ATOM 1081 N N . GLU A 1 133 ? 24.472 0.837 -33.980 1.00 90.38 133 GLU A N 1
ATOM 1082 C CA . GLU A 1 133 ? 23.045 1.146 -33.874 1.00 90.38 133 GLU A CA 1
ATOM 1083 C C . GLU A 1 133 ? 22.806 2.377 -32.991 1.00 90.38 133 GLU A C 1
ATOM 1085 O O . GLU A 1 133 ? 23.512 2.613 -32.015 1.00 90.38 133 GLU A O 1
ATOM 1090 N N . THR A 1 134 ? 21.773 3.165 -33.276 1.00 91.31 134 THR A N 1
ATOM 1091 C CA . THR A 1 134 ? 21.441 4.364 -32.481 1.00 91.31 134 THR A CA 1
ATOM 1092 C C . THR A 1 134 ? 20.596 4.062 -31.239 1.00 91.31 134 THR A C 1
ATOM 1094 O O . THR A 1 134 ? 20.296 4.951 -30.441 1.00 91.31 134 THR A O 1
ATOM 1097 N N . SER A 1 135 ? 20.193 2.807 -31.059 1.00 92.75 135 SER A N 1
ATOM 1098 C CA . SER A 1 135 ? 19.225 2.373 -30.052 1.00 92.75 135 SER A CA 1
ATOM 1099 C C . SER A 1 135 ? 19.493 0.950 -29.593 1.00 92.75 135 SER A C 1
ATOM 1101 O O . SER A 1 135 ? 20.120 0.196 -30.326 1.00 92.75 135 SER A O 1
ATOM 1103 N N . TYR A 1 136 ? 18.926 0.568 -28.453 1.00 93.81 136 TYR A N 1
ATOM 1104 C CA . TYR A 1 136 ? 18.787 -0.827 -28.045 1.00 93.81 136 TYR A CA 1
ATOM 1105 C C . TYR A 1 136 ? 17.307 -1.163 -27.826 1.00 93.81 136 TYR A C 1
ATOM 1107 O O . TYR A 1 136 ? 16.482 -0.274 -27.593 1.00 93.81 136 TYR A O 1
ATOM 1115 N N . ILE A 1 137 ? 16.955 -2.440 -27.956 1.00 95.00 137 ILE A N 1
ATOM 1116 C CA . ILE A 1 137 ? 15.586 -2.920 -27.753 1.00 95.00 137 ILE A CA 1
ATOM 1117 C C . ILE A 1 137 ? 15.506 -3.556 -26.368 1.00 95.00 137 ILE A C 1
ATOM 1119 O O . ILE A 1 137 ? 16.198 -4.538 -26.109 1.00 95.00 137 ILE A O 1
ATOM 1123 N N . SER A 1 138 ? 14.646 -3.014 -25.506 1.00 95.75 138 SER A N 1
ATOM 1124 C CA . SER A 1 138 ? 14.406 -3.537 -24.161 1.00 95.75 138 SER A CA 1
ATOM 1125 C C . SER A 1 138 ? 13.062 -4.248 -24.083 1.00 95.75 138 SER A C 1
ATOM 1127 O O . SER A 1 138 ? 12.032 -3.706 -24.482 1.00 95.75 138 SER A O 1
ATOM 1129 N N . TYR A 1 139 ? 13.070 -5.450 -23.518 1.00 96.62 139 TYR A N 1
ATOM 1130 C CA . TYR A 1 139 ? 11.866 -6.215 -23.169 1.00 96.62 139 TYR A CA 1
ATOM 1131 C C . TYR A 1 139 ? 11.624 -6.216 -21.653 1.00 96.62 139 TYR A C 1
ATOM 1133 O O . TYR A 1 139 ? 10.705 -6.872 -21.156 1.00 96.62 139 TYR A O 1
ATOM 1141 N N . PHE A 1 140 ? 12.491 -5.527 -20.911 1.00 97.56 140 PHE A N 1
ATOM 1142 C CA . PHE A 1 140 ? 12.629 -5.686 -19.479 1.00 97.56 140 PHE A CA 1
ATOM 1143 C C . PHE A 1 140 ? 11.564 -4.889 -18.717 1.00 97.56 140 PHE A C 1
ATOM 1145 O O . PHE A 1 140 ? 11.447 -3.674 -18.914 1.00 97.56 140 PHE A O 1
ATOM 1152 N N . PRO A 1 141 ? 10.776 -5.544 -17.846 1.00 96.81 141 PRO A N 1
ATOM 1153 C CA . PRO A 1 141 ? 9.790 -4.859 -17.031 1.00 96.81 141 PRO A CA 1
ATOM 1154 C C . PRO A 1 141 ? 10.445 -4.201 -15.814 1.00 96.81 141 PRO A C 1
ATOM 1156 O O . PRO A 1 141 ? 10.937 -4.878 -14.913 1.00 96.81 141 PRO A O 1
ATOM 1159 N N . ILE A 1 142 ? 10.375 -2.874 -15.751 1.00 96.19 142 ILE A N 1
ATOM 1160 C CA . ILE A 1 142 ? 10.731 -2.093 -14.568 1.00 96.19 142 ILE A CA 1
ATOM 1161 C C . ILE A 1 142 ? 9.480 -1.926 -13.713 1.00 96.19 142 ILE A C 1
ATOM 1163 O O . ILE A 1 142 ? 8.520 -1.293 -14.144 1.00 96.19 142 ILE A O 1
ATOM 1167 N N . GLN A 1 143 ? 9.504 -2.513 -12.516 1.00 93.56 143 GLN A N 1
ATOM 1168 C CA . GLN A 1 143 ? 8.455 -2.386 -11.500 1.00 93.56 143 GLN A CA 1
ATOM 1169 C C . GLN A 1 143 ? 8.715 -1.162 -10.613 1.00 93.56 143 GLN A C 1
ATOM 1171 O O . GLN A 1 143 ? 9.847 -0.959 -10.179 1.00 93.56 143 GLN A O 1
ATOM 1176 N N . LEU A 1 144 ? 7.665 -0.391 -10.332 1.00 90.56 144 LEU A N 1
ATOM 1177 C CA . LEU A 1 144 ? 7.662 0.746 -9.411 1.00 90.56 144 LEU A CA 1
ATOM 1178 C C . LEU A 1 144 ? 6.526 0.583 -8.404 1.00 90.56 144 LEU A C 1
ATOM 1180 O O . LEU A 1 144 ? 5.381 0.339 -8.802 1.00 90.56 144 LEU A O 1
ATOM 1184 N N . ASP A 1 145 ? 6.837 0.746 -7.120 1.00 88.06 145 ASP A N 1
ATOM 1185 C CA . ASP A 1 145 ? 5.886 0.558 -6.027 1.00 88.06 145 ASP A CA 1
ATOM 1186 C C . ASP A 1 145 ? 5.359 1.907 -5.526 1.00 88.06 145 ASP A C 1
ATOM 1188 O O . ASP A 1 145 ? 6.106 2.865 -5.326 1.00 88.06 145 ASP A O 1
ATOM 1192 N N . ALA A 1 146 ? 4.054 1.998 -5.274 1.00 84.25 146 ALA A N 1
ATOM 1193 C CA . ALA A 1 146 ? 3.487 3.159 -4.598 1.00 84.25 146 ALA A CA 1
ATOM 1194 C C . ALA A 1 146 ? 3.926 3.220 -3.122 1.00 84.25 146 ALA A C 1
ATOM 1196 O O . ALA A 1 146 ? 3.884 2.228 -2.384 1.00 84.25 146 ALA A O 1
ATOM 1197 N N . THR A 1 147 ? 4.284 4.414 -2.642 1.00 78.50 147 THR A N 1
ATOM 1198 C CA . THR A 1 147 ? 4.660 4.602 -1.233 1.00 78.50 147 THR A CA 1
ATOM 1199 C C . THR A 1 147 ? 3.409 4.538 -0.357 1.00 78.50 147 THR A C 1
ATOM 1201 O O . THR A 1 147 ? 2.635 5.486 -0.318 1.00 78.50 147 THR A O 1
ATOM 1204 N N . CYS A 1 148 ? 3.212 3.444 0.389 1.00 85.81 148 CYS A N 1
ATOM 1205 C CA . CYS A 1 148 ? 2.091 3.297 1.332 1.00 85.81 148 CYS A CA 1
ATOM 1206 C C . CYS A 1 148 ? 0.714 3.565 0.684 1.00 85.81 148 CYS A C 1
ATOM 1208 O O . CYS A 1 148 ? -0.059 4.370 1.206 1.00 85.81 148 CYS A O 1
ATOM 1210 N N . ASN A 1 149 ? 0.385 2.894 -0.427 1.00 91.12 149 ASN A N 1
ATOM 1211 C CA . ASN A 1 149 ? -0.767 3.249 -1.273 1.00 91.12 149 ASN A CA 1
ATOM 1212 C C . ASN A 1 149 ? -2.095 3.469 -0.515 1.00 91.12 149 ASN A C 1
ATOM 1214 O O . ASN A 1 149 ? -2.832 4.418 -0.772 1.00 91.12 149 ASN A O 1
ATOM 1218 N N . GLY A 1 150 ? -2.386 2.639 0.493 1.00 92.69 150 GLY A N 1
ATOM 1219 C CA . GLY A 1 150 ? -3.586 2.814 1.315 1.00 92.69 150 GLY A CA 1
ATOM 1220 C C . GLY A 1 150 ? -3.674 4.203 1.964 1.00 92.69 150 GLY A C 1
ATOM 1221 O O . GLY A 1 150 ? -4.731 4.827 1.931 1.00 92.69 150 GLY A O 1
ATOM 1222 N N . TYR A 1 151 ? -2.561 4.714 2.499 1.00 94.50 151 TYR A N 1
ATOM 1223 C CA . TYR A 1 151 ? -2.486 6.067 3.049 1.00 94.50 151 TYR A CA 1
ATOM 1224 C C . TYR A 1 151 ? -2.506 7.146 1.962 1.00 94.50 151 TYR A C 1
ATOM 1226 O O . TYR A 1 151 ? -3.097 8.191 2.208 1.00 94.50 151 TYR A O 1
ATOM 1234 N N . GLN A 1 152 ? -1.945 6.896 0.770 1.00 93.88 152 GLN A N 1
ATOM 1235 C CA . GLN A 1 152 ? -2.027 7.846 -0.351 1.00 93.88 152 GLN A CA 1
ATOM 1236 C C . GLN A 1 152 ? -3.482 8.092 -0.757 1.00 93.88 152 GLN A C 1
ATOM 1238 O O . GLN A 1 152 ? -3.924 9.233 -0.866 1.00 93.88 152 GLN A O 1
ATOM 1243 N N . HIS A 1 153 ? -4.268 7.026 -0.917 1.00 94.12 153 HIS A N 1
ATOM 1244 C CA . HIS A 1 153 ? -5.694 7.157 -1.203 1.00 94.12 153 HIS A CA 1
ATOM 1245 C C . HIS A 1 153 ? -6.447 7.867 -0.072 1.00 94.12 153 HIS A C 1
ATOM 1247 O O . HIS A 1 153 ? -7.312 8.695 -0.346 1.00 94.12 153 HIS A O 1
ATOM 1253 N N . LEU A 1 154 ? -6.123 7.574 1.192 1.00 94.19 154 LEU A N 1
ATOM 1254 C CA . LEU A 1 154 ? -6.758 8.226 2.341 1.00 94.19 154 LEU A CA 1
ATOM 1255 C C . LEU A 1 154 ? -6.443 9.724 2.401 1.00 94.19 154 LEU A C 1
ATOM 1257 O O . LEU A 1 154 ? -7.373 10.511 2.562 1.00 94.19 154 LEU A O 1
ATOM 1261 N N . SER A 1 155 ? -5.181 10.125 2.221 1.00 93.62 155 SER A N 1
ATOM 1262 C CA . SER A 1 155 ? -4.783 11.536 2.238 1.00 93.62 155 SER A CA 1
ATOM 1263 C C . SER A 1 155 ? -5.423 12.313 1.091 1.00 93.62 155 SER A C 1
ATOM 1265 O O . SER A 1 155 ? -5.914 13.418 1.301 1.00 93.62 155 SER A O 1
ATOM 1267 N N . LEU A 1 156 ? -5.499 11.719 -0.105 1.00 92.56 156 LEU A N 1
ATOM 1268 C CA . LEU A 1 156 ? -6.164 12.328 -1.260 1.00 92.56 156 LEU A CA 1
ATOM 1269 C C . LEU A 1 156 ? -7.689 12.432 -1.080 1.00 92.56 156 LEU A C 1
ATOM 1271 O O . LEU A 1 156 ? -8.280 13.422 -1.503 1.00 92.56 156 LEU A O 1
ATOM 1275 N N . LEU A 1 157 ? -8.331 11.449 -0.434 1.00 92.25 157 LEU A N 1
ATOM 1276 C CA . LEU A 1 157 ? -9.773 11.471 -0.147 1.00 92.25 157 LEU A CA 1
ATOM 1277 C C . LEU A 1 157 ? -10.174 12.631 0.772 1.00 92.25 157 LEU A C 1
ATOM 1279 O O . LEU A 1 157 ? -11.193 13.282 0.533 1.00 92.25 157 LEU A O 1
ATOM 1283 N N . ILE A 1 158 ? -9.395 12.869 1.828 1.00 92.69 158 ILE A N 1
ATOM 1284 C CA . ILE A 1 158 ? -9.691 13.900 2.839 1.00 92.69 158 ILE A CA 1
ATOM 1285 C C . ILE A 1 158 ? -9.037 15.250 2.525 1.00 92.69 158 ILE A C 1
ATOM 1287 O O . ILE A 1 158 ? -9.448 16.268 3.078 1.00 92.69 158 ILE A O 1
ATOM 1291 N N . GLY A 1 159 ? -8.064 15.271 1.612 1.00 91.38 159 GLY A N 1
ATOM 1292 C CA . GLY A 1 159 ? -7.301 16.465 1.264 1.00 91.38 159 GLY A CA 1
ATOM 1293 C C . GLY A 1 159 ? -6.244 16.857 2.303 1.00 91.38 159 GLY A C 1
ATOM 1294 O O . GLY A 1 159 ? -5.923 18.035 2.389 1.00 91.38 159 GLY A O 1
ATOM 1295 N N . ASP A 1 160 ? -5.724 15.899 3.079 1.00 92.25 160 ASP A N 1
ATOM 1296 C CA . ASP A 1 160 ? -4.709 16.131 4.122 1.00 92.25 160 ASP A CA 1
ATOM 1297 C C . ASP A 1 160 ? -3.323 16.286 3.474 1.00 92.25 160 ASP A C 1
ATOM 1299 O O . ASP A 1 160 ? -2.668 15.306 3.096 1.00 92.25 160 ASP A O 1
ATOM 1303 N N . GLU A 1 161 ? -2.896 17.541 3.304 1.00 91.50 161 GLU A N 1
ATOM 1304 C CA . GLU A 1 161 ? -1.608 17.899 2.699 1.00 91.50 161 GLU A CA 1
ATOM 1305 C C . GLU A 1 161 ? -0.415 17.430 3.548 1.00 91.50 161 GLU A C 1
ATOM 1307 O O . GLU A 1 161 ? 0.605 17.008 2.997 1.00 91.50 161 GLU A O 1
ATOM 1312 N N . SER A 1 162 ? -0.541 17.443 4.880 1.00 91.75 162 SER A N 1
ATOM 1313 C CA . SER A 1 162 ? 0.525 17.008 5.790 1.00 91.75 162 SER A CA 1
ATOM 1314 C C . SER A 1 162 ? 0.829 15.525 5.590 1.00 91.75 162 SER A C 1
ATOM 1316 O O . SER A 1 162 ? 1.978 15.136 5.352 1.00 91.75 162 SER A O 1
ATOM 1318 N N . LEU A 1 163 ? -0.209 14.687 5.608 1.00 93.31 163 LEU A N 1
ATOM 1319 C CA . LEU A 1 163 ? -0.086 13.259 5.345 1.00 93.31 163 LEU A CA 1
ATOM 1320 C C . LEU A 1 163 ? 0.397 13.001 3.913 1.00 93.31 163 LEU A C 1
ATOM 1322 O O . LEU A 1 163 ? 1.311 12.203 3.713 1.00 93.31 163 LEU A O 1
ATOM 1326 N N . ALA A 1 164 ? -0.156 13.708 2.922 1.00 92.69 164 ALA A N 1
ATOM 1327 C CA . ALA A 1 164 ? 0.245 13.571 1.523 1.00 92.69 164 ALA A CA 1
ATOM 1328 C C . ALA A 1 164 ? 1.742 13.863 1.300 1.00 92.69 164 ALA A C 1
ATOM 1330 O O . ALA A 1 164 ? 2.392 13.166 0.518 1.00 92.69 164 ALA A O 1
ATOM 1331 N N . SER A 1 165 ? 2.311 14.841 2.012 1.00 91.62 165 SER A N 1
ATOM 1332 C CA . SER A 1 165 ? 3.745 15.154 1.950 1.00 91.62 165 SER A CA 1
ATOM 1333 C C . SER A 1 165 ? 4.611 13.986 2.426 1.00 91.62 165 SER A C 1
ATOM 1335 O O . SER A 1 165 ? 5.530 13.570 1.724 1.00 91.62 165 SER A O 1
ATOM 1337 N N . HIS A 1 166 ? 4.271 13.371 3.565 1.00 92.62 166 HIS A N 1
ATOM 1338 C CA . HIS A 1 166 ? 5.020 12.225 4.098 1.00 92.62 166 HIS A CA 1
ATOM 1339 C C . HIS A 1 166 ? 4.921 10.959 3.227 1.00 92.62 166 HIS A C 1
ATOM 1341 O O . HIS A 1 166 ? 5.697 10.020 3.403 1.00 92.62 166 HIS A O 1
ATOM 1347 N N . LEU A 1 167 ? 3.964 10.926 2.297 1.00 92.81 167 LEU A N 1
ATOM 1348 C CA . LEU A 1 167 ? 3.717 9.832 1.354 1.00 92.81 167 LEU A CA 1
ATOM 1349 C C . LEU A 1 167 ? 4.248 10.130 -0.052 1.00 92.81 167 LEU A C 1
ATOM 1351 O O . LEU A 1 167 ? 3.914 9.412 -0.999 1.00 92.81 167 LEU A O 1
ATOM 1355 N N . ASN A 1 168 ? 5.049 11.192 -0.183 1.00 92.06 168 ASN A N 1
ATOM 1356 C CA . ASN A 1 168 ? 5.638 11.661 -1.431 1.00 92.06 168 ASN A CA 1
ATOM 1357 C C . ASN A 1 168 ? 4.605 12.020 -2.512 1.00 92.06 168 ASN A C 1
ATOM 1359 O O . ASN A 1 168 ? 4.892 11.906 -3.699 1.00 92.06 168 ASN A O 1
ATOM 1363 N N . LEU A 1 169 ? 3.390 12.447 -2.150 1.00 90.25 169 LEU A N 1
ATOM 1364 C CA . LEU A 1 169 ? 2.372 12.831 -3.137 1.00 90.25 169 LEU A CA 1
ATOM 1365 C C . LEU A 1 169 ? 2.544 14.257 -3.660 1.00 90.25 169 LEU A C 1
ATOM 1367 O O . LEU A 1 169 ? 2.098 14.530 -4.767 1.00 90.25 169 LEU A O 1
ATOM 1371 N N . ILE A 1 170 ? 3.150 15.156 -2.880 1.00 85.94 170 ILE A N 1
ATOM 1372 C CA . ILE A 1 170 ? 3.189 16.600 -3.177 1.00 8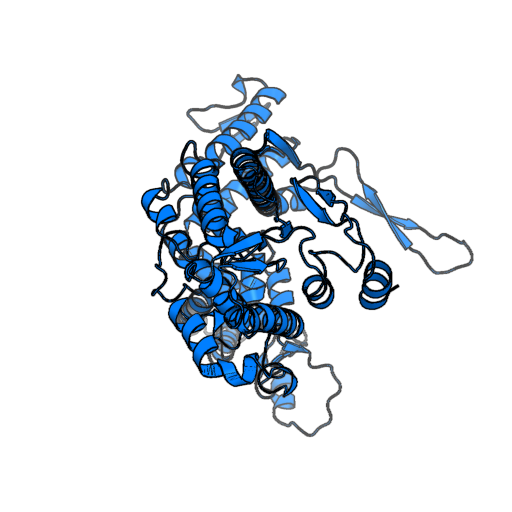5.94 170 ILE A CA 1
ATOM 1373 C C . ILE A 1 170 ? 4.582 17.236 -3.096 1.00 85.94 170 ILE A C 1
ATOM 1375 O O . ILE A 1 170 ? 4.743 18.395 -3.460 1.00 85.94 170 ILE A O 1
ATOM 1379 N N . SER A 1 171 ? 5.591 16.506 -2.619 1.00 72.94 171 SER A N 1
ATOM 1380 C CA . SER A 1 171 ? 6.929 17.037 -2.352 1.00 72.94 171 SER A CA 1
ATOM 1381 C C . SER A 1 171 ? 8.026 16.120 -2.904 1.00 72.94 171 SER A C 1
ATOM 1383 O O . SER A 1 171 ? 7.861 14.901 -2.973 1.00 72.94 171 SER A O 1
ATOM 1385 N N . GLY A 1 172 ? 9.149 16.730 -3.297 1.00 70.00 172 GLY A N 1
ATOM 1386 C CA . GLY A 1 172 ? 10.372 16.054 -3.735 1.00 70.00 172 GLY A CA 1
ATOM 1387 C C . GLY A 1 172 ? 10.583 16.045 -5.252 1.00 70.00 172 GLY A C 1
ATOM 1388 O O . GLY A 1 172 ? 9.766 15.506 -5.997 1.00 70.00 172 GLY A O 1
ATOM 1389 N N . ASP A 1 173 ? 11.708 16.614 -5.684 1.00 75.56 173 ASP A N 1
ATOM 1390 C CA . ASP A 1 173 ? 12.271 16.457 -7.030 1.00 75.56 173 ASP A CA 1
ATOM 1391 C C . ASP A 1 173 ? 13.240 15.255 -7.091 1.00 75.56 173 ASP A C 1
ATOM 1393 O O . ASP A 1 173 ? 13.396 14.512 -6.124 1.00 75.56 173 ASP A O 1
ATOM 1397 N N . SER A 1 174 ? 13.894 15.028 -8.232 1.00 72.38 174 SER A N 1
ATOM 1398 C CA . SER A 1 174 ? 14.855 13.922 -8.409 1.00 72.38 174 SER A CA 1
ATOM 1399 C C . SER A 1 174 ? 16.082 13.983 -7.487 1.00 72.38 174 SER A C 1
ATOM 1401 O O . SER A 1 174 ? 16.726 12.956 -7.254 1.00 72.38 174 SER A O 1
ATOM 1403 N N . ASP A 1 175 ? 16.415 15.165 -6.968 1.00 77.12 175 ASP A N 1
ATOM 1404 C CA . ASP A 1 175 ? 17.542 15.389 -6.058 1.00 77.12 175 ASP A CA 1
ATOM 1405 C C . ASP A 1 175 ? 17.150 15.228 -4.590 1.00 77.12 175 ASP A C 1
ATOM 1407 O O . ASP A 1 175 ? 17.978 14.883 -3.741 1.00 77.12 175 ASP A O 1
ATOM 1411 N N . SER A 1 176 ? 15.866 15.405 -4.300 1.00 82.56 176 SER A N 1
ATOM 1412 C CA . SER A 1 176 ? 15.296 15.258 -2.973 1.00 82.56 176 SER A CA 1
ATOM 1413 C C . SER A 1 176 ? 15.396 13.816 -2.479 1.00 82.56 176 SER A C 1
ATOM 1415 O O . SER A 1 176 ? 15.258 12.854 -3.237 1.00 82.56 176 SER A O 1
ATOM 1417 N N . ILE A 1 177 ? 15.612 13.653 -1.176 1.00 85.44 177 ILE A N 1
ATOM 1418 C CA . ILE A 1 177 ? 15.521 12.348 -0.519 1.00 85.44 177 ILE A CA 1
ATOM 1419 C C . ILE A 1 177 ? 14.030 12.006 -0.366 1.00 85.44 177 ILE A C 1
ATOM 1421 O O . ILE A 1 177 ? 13.283 12.841 0.154 1.00 85.44 177 ILE A O 1
ATOM 1425 N N . PRO A 1 178 ? 13.578 10.814 -0.801 1.00 87.75 178 PRO A N 1
ATOM 1426 C CA . PRO A 1 178 ? 12.190 10.408 -0.626 1.00 87.75 178 PRO A CA 1
ATOM 1427 C C . PRO A 1 178 ? 11.841 10.315 0.863 1.00 87.75 178 PRO A C 1
ATOM 1429 O O . PRO A 1 178 ? 12.615 9.795 1.669 1.00 87.75 178 PRO A O 1
ATOM 1432 N N . GLN A 1 179 ? 10.653 10.788 1.227 1.00 90.69 179 GLN A N 1
ATOM 1433 C CA . GLN A 1 179 ? 10.137 10.673 2.586 1.00 90.69 179 GLN A CA 1
ATOM 1434 C C . GLN A 1 179 ? 9.893 9.203 2.934 1.00 90.69 179 GLN A C 1
ATOM 1436 O O . GLN A 1 179 ? 9.305 8.448 2.154 1.00 90.69 179 GLN A O 1
ATOM 1441 N N . ASP A 1 180 ? 10.317 8.803 4.134 1.00 90.94 180 ASP A N 1
ATOM 1442 C CA . ASP A 1 180 ? 10.082 7.470 4.683 1.00 90.94 180 ASP A CA 1
ATOM 1443 C C . ASP A 1 180 ? 9.062 7.553 5.820 1.00 90.94 180 ASP A C 1
ATOM 1445 O O . ASP A 1 180 ? 9.415 7.668 6.998 1.00 90.94 180 ASP A O 1
ATOM 1449 N N . PHE A 1 181 ? 7.780 7.481 5.449 1.00 92.75 181 PHE A N 1
ATOM 1450 C CA . PHE A 1 181 ? 6.646 7.547 6.375 1.00 92.75 181 PHE A CA 1
ATOM 1451 C C . PHE A 1 181 ? 6.802 6.614 7.584 1.00 92.75 181 PHE A C 1
ATOM 1453 O O . PHE A 1 181 ? 6.468 6.977 8.709 1.00 92.75 181 PHE A O 1
ATOM 1460 N N . TYR A 1 182 ? 7.357 5.418 7.386 1.00 93.69 182 TYR A N 1
ATOM 1461 C CA . TYR A 1 182 ? 7.554 4.460 8.471 1.00 93.69 182 TYR A CA 1
ATOM 1462 C C . TYR A 1 182 ? 8.629 4.920 9.458 1.00 93.69 182 TYR A C 1
ATOM 1464 O O . TYR A 1 182 ? 8.449 4.772 10.663 1.00 93.69 182 TYR A O 1
ATOM 1472 N N . SER A 1 183 ? 9.733 5.492 8.971 1.00 93.38 183 SER A N 1
ATOM 1473 C CA . SER A 1 183 ? 10.773 6.050 9.843 1.00 93.38 183 SER A CA 1
ATOM 1474 C C . SER A 1 183 ? 10.250 7.259 10.620 1.00 93.38 183 SER A C 1
ATOM 1476 O O . SER A 1 183 ? 10.489 7.353 11.822 1.00 93.38 183 SER A O 1
ATOM 1478 N N . PHE A 1 184 ? 9.454 8.120 9.980 1.00 95.00 184 PHE A N 1
ATOM 1479 C CA . PHE A 1 184 ? 8.756 9.215 10.659 1.00 95.00 184 PHE A CA 1
ATOM 1480 C C . PHE A 1 184 ? 7.852 8.704 11.794 1.00 95.00 184 PHE A C 1
ATOM 1482 O O . PHE A 1 184 ? 7.969 9.152 12.933 1.00 95.00 184 PHE A O 1
ATOM 1489 N N . ILE A 1 185 ? 7.001 7.709 11.522 1.00 95.88 185 ILE A N 1
ATOM 1490 C CA . ILE A 1 185 ? 6.118 7.127 12.540 1.00 95.88 185 ILE A CA 1
ATOM 1491 C C . ILE A 1 185 ? 6.905 6.424 13.657 1.00 95.88 185 ILE A C 1
ATOM 1493 O O . ILE A 1 185 ? 6.487 6.481 14.812 1.00 95.88 185 ILE A O 1
ATOM 1497 N N . ALA A 1 186 ? 8.040 5.786 13.355 1.00 95.94 186 ALA A N 1
ATOM 1498 C CA . ALA A 1 186 ? 8.904 5.188 14.374 1.00 95.94 186 ALA A CA 1
ATOM 1499 C C . ALA A 1 186 ? 9.445 6.243 15.353 1.00 95.94 186 ALA A C 1
ATOM 1501 O O . ALA A 1 186 ? 9.394 6.025 16.562 1.00 95.94 186 ALA A O 1
ATOM 1502 N N . LEU A 1 187 ? 9.894 7.396 14.843 1.00 96.56 187 LEU A N 1
ATOM 1503 C CA . LEU A 1 187 ? 10.333 8.520 15.674 1.00 96.56 187 LEU A CA 1
ATOM 1504 C C . LEU A 1 187 ? 9.187 9.042 16.543 1.00 96.56 187 LEU A C 1
ATOM 1506 O O . LEU A 1 187 ? 9.329 9.144 17.759 1.00 96.56 187 LEU A O 1
ATOM 1510 N N . LYS A 1 188 ? 8.012 9.261 15.945 1.00 97.25 188 LYS A N 1
ATOM 1511 C CA . LYS A 1 188 ? 6.831 9.699 16.693 1.00 97.25 188 LYS A CA 1
ATOM 1512 C C . LYS A 1 188 ? 6.430 8.698 17.767 1.00 97.25 188 LYS A C 1
ATOM 1514 O O . LYS A 1 188 ? 6.128 9.096 18.884 1.00 97.25 188 LYS A O 1
ATOM 1519 N N . LEU A 1 189 ? 6.477 7.396 17.494 1.00 97.06 189 LEU A N 1
ATOM 1520 C CA . LEU A 1 189 ? 6.193 6.386 18.512 1.00 97.06 189 LEU A CA 1
ATOM 1521 C C . LEU A 1 189 ? 7.097 6.544 19.747 1.00 97.06 189 LEU A C 1
ATOM 1523 O O . LEU A 1 189 ? 6.598 6.425 20.864 1.00 97.06 189 LEU A O 1
ATOM 1527 N N . ILE A 1 190 ? 8.386 6.843 19.565 1.00 97.12 190 ILE A N 1
ATOM 1528 C CA . ILE A 1 190 ? 9.316 7.096 20.676 1.00 97.12 190 ILE A CA 1
ATOM 1529 C C . ILE A 1 190 ? 8.878 8.335 21.471 1.00 97.12 190 ILE A C 1
ATOM 1531 O O . ILE A 1 190 ? 8.769 8.262 22.697 1.00 97.12 190 ILE A O 1
ATOM 1535 N N . ASP A 1 191 ? 8.541 9.438 20.795 1.00 97.50 191 ASP A N 1
ATOM 1536 C CA . ASP A 1 191 ? 8.042 10.661 21.443 1.00 97.50 191 ASP A CA 1
ATOM 1537 C C . ASP A 1 191 ? 6.775 10.387 22.273 1.00 97.50 191 ASP A C 1
ATOM 1539 O O . ASP A 1 191 ? 6.674 10.776 23.440 1.00 97.50 191 ASP A O 1
ATOM 1543 N N . TYR A 1 192 ? 5.818 9.645 21.707 1.00 97.81 192 TYR A N 1
ATOM 1544 C CA . TYR A 1 192 ? 4.569 9.292 22.385 1.00 97.81 192 TYR A CA 1
ATOM 1545 C C . TYR A 1 192 ? 4.766 8.281 23.524 1.00 97.81 192 TYR A C 1
ATOM 1547 O O . TYR A 1 192 ? 4.012 8.322 24.500 1.00 97.81 192 TYR A O 1
ATOM 1555 N N . LEU A 1 193 ? 5.764 7.395 23.445 1.00 97.56 193 LEU A N 1
ATOM 1556 C CA . LEU A 1 193 ? 6.148 6.518 24.556 1.00 97.56 193 LEU A CA 1
ATOM 1557 C C . LEU A 1 193 ? 6.751 7.321 25.713 1.00 97.56 193 LEU A C 1
ATOM 1559 O O . LEU A 1 193 ? 6.390 7.070 26.862 1.00 97.56 193 LEU A O 1
ATOM 1563 N N . ASN A 1 194 ? 7.595 8.318 25.427 1.00 97.50 194 ASN A N 1
ATOM 1564 C CA . ASN A 1 194 ? 8.122 9.234 26.443 1.00 97.50 194 ASN A CA 1
ATOM 1565 C C . ASN A 1 194 ? 6.999 10.036 27.113 1.00 97.50 194 ASN A C 1
ATOM 1567 O O . ASN A 1 194 ? 6.922 10.081 28.341 1.00 97.50 194 ASN A O 1
ATOM 1571 N N . PHE A 1 195 ? 6.078 10.598 26.323 1.00 96.75 195 PHE A N 1
ATOM 1572 C CA . PHE A 1 195 ? 4.904 11.296 26.851 1.00 96.75 195 PHE A CA 1
ATOM 1573 C C . PHE A 1 195 ? 4.062 10.382 27.753 1.00 96.75 195 PHE A C 1
ATOM 1575 O O . PHE A 1 195 ? 3.702 10.756 28.869 1.00 96.75 195 PHE A O 1
ATOM 1582 N N . ARG A 1 196 ? 3.795 9.149 27.301 1.00 96.56 196 ARG A N 1
ATOM 1583 C CA . ARG A 1 196 ? 3.048 8.157 28.082 1.00 96.56 196 ARG A CA 1
ATOM 1584 C C . ARG A 1 196 ? 3.761 7.801 29.386 1.00 96.56 196 ARG A C 1
ATOM 1586 O O . ARG A 1 196 ? 3.101 7.709 30.414 1.00 96.56 196 ARG A O 1
ATOM 1593 N N . LEU A 1 197 ? 5.083 7.634 29.361 1.00 96.81 197 LEU A N 1
ATOM 1594 C CA . LEU A 1 197 ? 5.885 7.382 30.557 1.00 96.81 197 LEU A CA 1
ATOM 1595 C C . LEU A 1 197 ? 5.765 8.539 31.562 1.00 96.81 197 LEU A C 1
ATOM 1597 O O . LEU A 1 197 ? 5.537 8.300 32.745 1.00 96.81 197 LEU A O 1
ATOM 1601 N N . SER A 1 198 ? 5.869 9.790 31.102 1.00 96.38 198 SER A N 1
ATOM 1602 C CA . SER A 1 198 ? 5.685 10.967 31.960 1.00 96.38 198 SER A CA 1
ATOM 1603 C C . SER A 1 198 ? 4.282 11.038 32.574 1.00 96.38 198 SER A C 1
ATOM 1605 O O . SER A 1 198 ? 4.153 11.317 33.765 1.00 96.38 198 SER A O 1
ATOM 1607 N N . ASP A 1 199 ? 3.235 10.765 31.793 1.00 95.12 199 ASP A N 1
ATOM 1608 C CA . ASP A 1 199 ? 1.851 10.756 32.278 1.00 95.12 199 ASP A CA 1
ATOM 1609 C C . ASP A 1 199 ? 1.605 9.661 33.324 1.00 95.12 199 ASP A C 1
ATOM 1611 O O . ASP A 1 199 ? 0.974 9.918 34.350 1.00 95.12 199 ASP A O 1
ATOM 1615 N N . GLU A 1 200 ? 2.108 8.444 33.103 1.00 94.44 200 GLU A N 1
ATOM 1616 C CA . GLU A 1 200 ? 1.959 7.351 34.070 1.00 94.44 200 GLU A CA 1
ATOM 1617 C C . GLU A 1 200 ? 2.756 7.617 35.359 1.00 94.44 200 GLU A C 1
ATOM 1619 O O . GLU A 1 200 ? 2.253 7.340 36.447 1.00 94.44 200 GLU A O 1
ATOM 1624 N N . ASN A 1 201 ? 3.936 8.244 35.275 1.00 94.00 201 ASN A N 1
ATOM 1625 C CA . ASN A 1 201 ? 4.690 8.673 36.459 1.00 94.00 201 ASN A CA 1
ATOM 1626 C C . ASN A 1 201 ? 3.920 9.709 37.293 1.00 94.00 201 ASN A C 1
ATOM 1628 O O . ASN A 1 201 ? 3.811 9.557 38.509 1.00 94.00 201 ASN A O 1
ATOM 1632 N N . LYS A 1 202 ? 3.292 10.705 36.654 1.00 94.38 202 LYS A N 1
ATOM 1633 C CA . LYS A 1 202 ? 2.423 11.667 37.358 1.00 94.38 202 LYS A CA 1
ATOM 1634 C C . LYS A 1 202 ? 1.241 10.975 38.039 1.00 94.38 202 LYS A C 1
ATOM 1636 O O . LYS A 1 202 ? 0.916 11.292 39.181 1.00 94.38 202 LYS A O 1
ATOM 1641 N N . LYS A 1 203 ? 0.600 10.008 37.367 1.00 92.81 203 LYS A N 1
ATOM 1642 C CA . LYS A 1 203 ? -0.484 9.210 37.971 1.00 92.81 203 LYS A CA 1
ATOM 1643 C C . LYS A 1 203 ? 0.007 8.427 39.186 1.00 92.81 203 LYS A C 1
ATOM 1645 O O . LYS A 1 203 ? -0.696 8.395 40.191 1.00 92.81 203 LYS A O 1
ATOM 1650 N N . LYS A 1 204 ? 1.210 7.843 39.118 1.00 91.12 204 LYS A N 1
ATOM 1651 C CA . LYS A 1 204 ? 1.843 7.138 40.242 1.00 91.12 204 LYS A CA 1
ATOM 1652 C C . LYS A 1 204 ? 2.024 8.067 41.446 1.00 91.12 204 LYS A C 1
ATOM 1654 O O . LYS A 1 204 ? 1.636 7.697 42.550 1.00 91.12 204 LYS A O 1
ATOM 1659 N N . GLU A 1 205 ? 2.542 9.277 41.240 1.00 90.44 205 GLU A N 1
ATOM 1660 C CA . GLU A 1 205 ? 2.722 10.276 42.306 1.00 90.44 205 GLU A CA 1
ATOM 1661 C C . GLU A 1 205 ? 1.393 10.692 42.954 1.00 90.44 205 GLU A C 1
ATOM 1663 O O . GLU A 1 205 ? 1.273 10.686 44.181 1.00 90.44 205 GLU A O 1
ATOM 1668 N N . VAL A 1 206 ? 0.378 11.005 42.140 1.00 89.69 206 VAL A N 1
ATOM 1669 C CA . VAL A 1 206 ? -0.964 11.377 42.622 1.00 89.69 206 VAL A CA 1
ATOM 1670 C C . VAL A 1 206 ? -1.596 10.231 43.412 1.00 89.69 206 VAL A C 1
ATOM 1672 O O . VAL A 1 206 ? -2.114 10.445 44.506 1.00 89.69 206 VAL A O 1
ATOM 1675 N N . TYR A 1 207 ? -1.500 9.002 42.905 1.00 89.38 207 TYR A N 1
ATOM 1676 C CA . TYR A 1 207 ? -2.050 7.827 43.572 1.00 89.38 207 TYR A CA 1
ATOM 1677 C C . TYR A 1 207 ? -1.395 7.584 44.944 1.00 89.38 207 TYR A C 1
ATOM 1679 O O . TYR A 1 207 ? -2.092 7.355 45.936 1.00 89.38 207 TYR A O 1
ATOM 1687 N N . ILE A 1 208 ? -0.059 7.671 45.021 1.00 88.38 208 ILE A N 1
ATOM 1688 C CA . ILE A 1 208 ? 0.693 7.517 46.278 1.00 88.38 208 ILE A CA 1
ATOM 1689 C C . ILE A 1 208 ? 0.290 8.594 47.289 1.00 88.38 208 ILE A C 1
ATOM 1691 O O . ILE A 1 208 ? 0.156 8.296 48.477 1.00 88.38 208 ILE A O 1
ATOM 1695 N N . ARG A 1 209 ? 0.074 9.833 46.836 1.00 86.94 209 ARG A N 1
ATOM 1696 C CA . ARG A 1 209 ? -0.354 10.934 47.704 1.00 86.94 209 ARG A CA 1
ATOM 1697 C C . ARG A 1 209 ? -1.756 10.708 48.273 1.00 86.94 209 ARG A C 1
ATOM 1699 O O . ARG A 1 209 ? -1.946 10.900 49.473 1.00 86.94 209 ARG A O 1
ATOM 1706 N N . ASP A 1 210 ? -2.702 10.297 47.430 1.00 87.00 210 ASP A N 1
ATOM 1707 C CA . ASP A 1 210 ? -4.129 10.354 47.756 1.00 87.00 210 ASP A CA 1
ATOM 1708 C C . ASP A 1 210 ? -4.671 9.042 48.363 1.00 87.00 210 ASP A C 1
ATOM 1710 O O . ASP A 1 210 ? -5.507 9.092 49.263 1.00 87.00 210 ASP A O 1
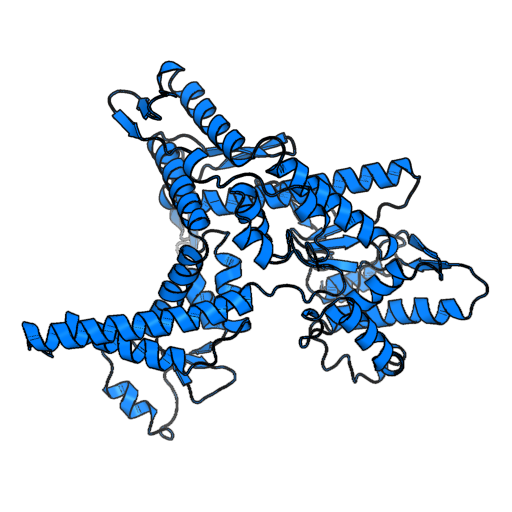ATOM 1714 N N . LYS A 1 211 ? -4.209 7.866 47.906 1.00 80.69 211 LYS A N 1
ATOM 1715 C CA . LYS A 1 211 ? -4.789 6.556 48.285 1.00 80.69 211 LYS A CA 1
ATOM 1716 C C . LYS A 1 211 ? -3.883 5.675 49.151 1.00 80.69 211 LYS A C 1
ATOM 1718 O O . LYS A 1 211 ? -4.404 4.895 49.938 1.00 80.69 211 LYS A O 1
ATOM 1723 N N . LYS A 1 212 ? -2.551 5.779 49.021 1.00 78.38 212 LYS A N 1
ATOM 1724 C CA . LYS A 1 212 ? -1.524 5.017 49.785 1.00 78.38 212 LYS A CA 1
ATOM 1725 C C . LYS A 1 212 ? -1.654 3.476 49.813 1.00 78.38 212 LYS A C 1
ATOM 1727 O O . LYS A 1 212 ? -0.876 2.827 50.505 1.00 78.38 212 LYS A O 1
ATOM 1732 N N . ASP A 1 213 ? -2.575 2.888 49.054 1.00 83.00 213 ASP A N 1
ATOM 1733 C CA . ASP A 1 213 ? -2.777 1.440 48.937 1.00 83.00 213 ASP A CA 1
ATOM 1734 C C . ASP A 1 213 ? -2.000 0.876 47.735 1.00 83.00 213 ASP A C 1
ATOM 1736 O O . ASP A 1 213 ? -2.452 0.963 46.591 1.00 83.00 213 ASP A O 1
ATOM 1740 N N . LEU A 1 214 ? -0.800 0.353 48.000 1.00 79.81 214 LEU A N 1
ATOM 1741 C CA . LEU A 1 214 ? 0.147 -0.126 46.982 1.00 79.81 214 LEU A CA 1
ATOM 1742 C C . LEU A 1 214 ? -0.209 -1.507 46.412 1.00 79.81 214 LEU A C 1
ATOM 1744 O O . LEU A 1 214 ? 0.299 -1.869 45.354 1.00 79.81 214 LEU A O 1
ATOM 1748 N N . ASP A 1 215 ? -1.102 -2.248 47.069 1.00 78.50 215 ASP A N 1
ATOM 1749 C CA . ASP A 1 215 ? -1.559 -3.566 46.613 1.00 78.50 215 ASP A CA 1
ATOM 1750 C C . ASP A 1 215 ? -2.818 -3.471 45.729 1.00 78.50 215 ASP A C 1
ATOM 1752 O O . ASP A 1 215 ? -3.355 -4.476 45.254 1.00 78.50 215 ASP A O 1
ATOM 1756 N N . ASN A 1 216 ? -3.284 -2.248 45.463 1.00 87.44 216 ASN A N 1
ATOM 1757 C CA . ASN A 1 216 ? -4.453 -1.983 44.643 1.00 87.44 216 ASN A CA 1
ATOM 1758 C C . ASN A 1 216 ? -4.210 -2.246 43.149 1.00 87.44 216 ASN A C 1
ATOM 1760 O O . ASN A 1 216 ? -3.216 -1.796 42.576 1.00 87.44 216 ASN A O 1
ATOM 1764 N N . GLU A 1 217 ? -5.180 -2.869 42.476 1.00 85.50 217 GLU A N 1
ATOM 1765 C CA . GLU A 1 217 ? -5.112 -3.185 41.042 1.00 85.50 217 GLU A CA 1
ATOM 1766 C C . GLU A 1 217 ? -4.810 -1.957 40.158 1.00 85.50 217 GLU A C 1
ATOM 1768 O O . GLU A 1 217 ? -4.072 -2.069 39.176 1.00 85.50 217 GLU A O 1
ATOM 1773 N N . GLU A 1 218 ? -5.316 -0.774 40.521 1.00 86.38 218 GLU A N 1
ATOM 1774 C CA . GLU A 1 218 ? -5.044 0.476 39.804 1.00 86.38 218 GLU A CA 1
ATOM 1775 C C . GLU A 1 218 ? -3.555 0.855 39.863 1.00 86.38 218 GLU A C 1
ATOM 1777 O O . GLU A 1 218 ? -2.954 1.157 38.828 1.00 86.38 218 GLU A O 1
ATOM 1782 N N . TYR A 1 219 ? -2.941 0.775 41.049 1.00 87.50 219 TYR A N 1
ATOM 1783 C CA . TYR A 1 219 ? -1.519 1.067 41.242 1.00 87.50 219 TYR A CA 1
ATOM 1784 C C . TYR A 1 219 ? -0.634 0.072 40.490 1.00 87.50 219 TYR A C 1
ATOM 1786 O O . TYR A 1 219 ? 0.252 0.482 39.735 1.00 87.50 219 TYR A O 1
ATOM 1794 N N . LEU A 1 220 ? -0.919 -1.230 40.625 1.00 85.94 220 LEU A N 1
ATOM 1795 C CA . LEU A 1 220 ? -0.178 -2.276 39.918 1.00 85.94 220 LEU A CA 1
ATOM 1796 C C . LEU A 1 220 ? -0.240 -2.079 38.397 1.00 85.94 220 LEU A C 1
ATOM 1798 O O . LEU A 1 220 ? 0.751 -2.303 37.701 1.00 85.94 220 LEU A O 1
ATOM 1802 N N . ASN A 1 221 ? -1.382 -1.640 37.861 1.00 87.00 221 ASN A N 1
ATOM 1803 C CA . ASN A 1 221 ? -1.521 -1.367 36.434 1.00 87.00 221 ASN A CA 1
ATOM 1804 C C . ASN A 1 221 ? -0.695 -0.147 35.982 1.00 87.00 221 ASN A C 1
ATOM 1806 O O . ASN A 1 221 ? -0.060 -0.209 34.927 1.00 87.00 221 ASN A O 1
ATOM 1810 N N . ILE A 1 222 ? -0.656 0.932 36.776 1.00 89.12 222 ILE A N 1
ATOM 1811 C CA . ILE A 1 222 ? 0.196 2.108 36.509 1.00 89.12 222 ILE A CA 1
ATOM 1812 C C . ILE A 1 222 ? 1.672 1.695 36.489 1.00 89.12 222 ILE A C 1
ATOM 1814 O O . ILE A 1 222 ? 2.395 1.984 35.534 1.00 89.12 222 ILE A O 1
ATOM 1818 N N . GLU A 1 223 ? 2.122 0.957 37.504 1.00 88.81 223 GLU A N 1
ATOM 1819 C CA . GLU A 1 223 ? 3.504 0.487 37.583 1.00 88.81 223 GLU A CA 1
ATOM 1820 C C . GLU A 1 223 ? 3.865 -0.438 36.413 1.00 88.81 223 GLU A C 1
ATOM 1822 O O . GLU A 1 223 ? 4.918 -0.281 35.787 1.00 88.81 223 GLU A O 1
ATOM 1827 N N . LYS A 1 224 ? 2.952 -1.337 36.030 1.00 89.06 224 LYS A N 1
ATOM 1828 C CA . LYS A 1 224 ? 3.122 -2.200 34.858 1.00 89.06 224 LYS A CA 1
ATOM 1829 C C . LYS A 1 224 ? 3.267 -1.391 33.565 1.00 89.06 224 LYS A C 1
ATOM 1831 O O . LYS A 1 224 ? 4.089 -1.747 32.714 1.00 89.06 224 LYS A O 1
ATOM 1836 N N . ASN A 1 225 ? 2.501 -0.312 33.396 1.00 91.75 225 ASN A N 1
ATOM 1837 C CA . ASN A 1 225 ? 2.598 0.566 32.226 1.00 91.75 225 ASN A CA 1
ATOM 1838 C C . ASN A 1 225 ? 3.939 1.303 32.171 1.00 91.75 225 ASN A C 1
ATOM 1840 O O . ASN A 1 225 ? 4.548 1.340 31.100 1.00 91.75 225 ASN A O 1
ATOM 1844 N N . ILE A 1 226 ? 4.414 1.834 33.304 1.00 92.00 226 ILE A N 1
ATOM 1845 C CA . ILE A 1 226 ? 5.720 2.504 33.426 1.00 92.00 226 ILE A CA 1
ATOM 1846 C C . ILE A 1 226 ? 6.835 1.547 33.005 1.00 92.00 226 ILE A C 1
ATOM 1848 O O . ILE A 1 226 ? 7.563 1.829 32.055 1.00 92.00 226 ILE A O 1
ATOM 1852 N N . GLN A 1 227 ? 6.896 0.364 33.625 1.00 90.94 227 GLN A N 1
ATOM 1853 C CA . GLN A 1 227 ? 7.914 -0.643 33.315 1.00 90.94 227 GLN A CA 1
ATOM 1854 C C . GLN A 1 227 ? 7.879 -1.071 31.840 1.00 90.94 227 GLN A C 1
ATOM 1856 O O . GLN A 1 227 ? 8.918 -1.341 31.238 1.00 90.94 227 GLN A O 1
ATOM 1861 N N . SER A 1 228 ? 6.686 -1.140 31.244 1.00 92.25 228 SER A N 1
ATOM 1862 C CA . SER A 1 228 ? 6.530 -1.468 29.823 1.00 92.25 228 SER A CA 1
ATOM 1863 C C . SER A 1 228 ? 7.071 -0.360 28.928 1.00 92.25 228 SER A C 1
ATOM 1865 O O . SER A 1 228 ? 7.823 -0.641 28.000 1.00 92.25 228 SER A O 1
ATOM 1867 N N . CYS A 1 229 ? 6.758 0.905 29.224 1.00 93.38 229 CYS A N 1
ATOM 1868 C CA . CYS A 1 229 ? 7.300 2.040 28.476 1.00 93.38 229 CYS A CA 1
ATOM 1869 C C . CYS A 1 229 ? 8.830 2.091 28.577 1.00 93.38 229 CYS A C 1
ATOM 1871 O O . CYS A 1 229 ? 9.495 2.245 27.559 1.00 93.38 229 CYS A O 1
ATOM 1873 N N . GLU A 1 230 ? 9.403 1.875 29.762 1.00 92.44 230 GLU A N 1
ATOM 1874 C CA . GLU A 1 230 ? 10.858 1.823 29.949 1.00 92.44 230 GLU A CA 1
ATOM 1875 C C . GLU A 1 230 ? 11.522 0.689 29.156 1.00 92.44 230 GLU A C 1
ATOM 1877 O O . GLU A 1 230 ? 12.585 0.889 28.567 1.00 92.44 230 GLU A O 1
ATOM 1882 N N . ARG A 1 231 ? 10.910 -0.506 29.113 1.00 90.62 231 ARG A N 1
ATOM 1883 C CA . ARG A 1 231 ? 11.398 -1.615 28.274 1.00 90.62 231 ARG A CA 1
ATOM 1884 C C . ARG A 1 231 ? 11.323 -1.265 26.791 1.00 90.62 231 ARG A C 1
ATOM 1886 O O . ARG A 1 231 ? 12.289 -1.494 26.071 1.00 90.62 231 ARG A O 1
ATOM 1893 N N . LEU A 1 232 ? 10.201 -0.703 26.342 1.00 92.06 232 LEU A N 1
ATOM 1894 C CA . LEU A 1 232 ? 9.988 -0.324 24.945 1.00 92.06 232 LEU A CA 1
ATOM 1895 C C . LEU A 1 232 ? 10.896 0.826 24.496 1.00 92.06 232 LEU A C 1
ATOM 1897 O O . LEU A 1 232 ? 11.341 0.817 23.359 1.00 92.06 232 LEU A O 1
ATOM 1901 N N . LEU A 1 233 ? 11.214 1.789 25.361 1.00 92.56 233 LEU A N 1
ATOM 1902 C CA . LEU A 1 233 ? 12.138 2.884 25.034 1.00 92.56 233 LEU A CA 1
ATOM 1903 C C . LEU A 1 233 ? 13.590 2.414 24.907 1.00 92.56 233 LEU A C 1
ATOM 1905 O O . LEU A 1 233 ? 14.378 3.031 24.198 1.00 92.56 233 LEU A O 1
ATOM 1909 N N . LYS A 1 234 ? 13.948 1.314 25.575 1.00 89.69 234 LYS A N 1
ATOM 1910 C CA . LYS A 1 234 ? 15.249 0.660 25.393 1.00 89.69 234 LYS A CA 1
ATOM 1911 C C . LYS A 1 234 ? 15.277 -0.277 24.181 1.00 89.69 234 LYS A C 1
ATOM 1913 O O . LYS A 1 234 ? 16.357 -0.686 23.762 1.00 89.69 234 LYS A O 1
ATOM 1918 N N . LEU A 1 235 ? 14.115 -0.628 23.622 1.00 87.56 235 LEU A N 1
ATOM 1919 C CA . LEU A 1 235 ? 14.037 -1.347 22.356 1.00 87.56 235 LEU A CA 1
ATOM 1920 C C . LEU A 1 235 ? 14.511 -0.409 21.241 1.00 87.56 235 LEU A C 1
ATOM 1922 O O . LEU A 1 235 ? 14.092 0.744 21.174 1.00 87.56 235 LEU A O 1
ATOM 1926 N N . ASN A 1 236 ? 15.343 -0.910 20.329 1.00 87.31 236 ASN A N 1
ATOM 1927 C CA . ASN A 1 236 ? 15.763 -0.163 19.144 1.00 87.31 236 ASN A CA 1
ATOM 1928 C C . ASN A 1 236 ? 14.603 -0.041 18.133 1.00 87.31 236 ASN A C 1
ATOM 1930 O O . ASN A 1 236 ? 14.571 -0.739 17.115 1.00 87.31 236 ASN A O 1
ATOM 1934 N N . ILE A 1 237 ? 13.606 0.791 18.455 1.00 90.25 237 ILE A N 1
ATOM 1935 C CA . ILE A 1 237 ? 12.437 1.052 17.614 1.00 90.25 237 ILE A CA 1
ATOM 1936 C C . ILE A 1 237 ? 12.914 1.701 16.318 1.00 90.25 237 ILE A C 1
ATOM 1938 O O . ILE A 1 237 ? 13.467 2.796 16.307 1.00 90.25 237 ILE A O 1
ATOM 1942 N N . ASN A 1 238 ? 12.674 1.013 15.209 1.00 90.12 238 ASN A N 1
ATOM 1943 C CA . ASN A 1 238 ? 13.096 1.439 13.888 1.00 90.12 238 ASN A CA 1
ATOM 1944 C C . ASN A 1 238 ? 11.979 1.196 12.863 1.00 90.12 238 ASN A C 1
ATOM 1946 O O . ASN A 1 238 ? 10.915 0.644 13.161 1.00 90.12 238 ASN A O 1
ATOM 1950 N N . ARG A 1 239 ? 12.260 1.581 11.619 1.00 90.56 239 ARG A N 1
ATOM 1951 C CA . ARG A 1 239 ? 11.365 1.423 10.473 1.00 90.56 239 ARG A CA 1
ATOM 1952 C C . ARG A 1 239 ? 10.802 0.005 10.316 1.00 90.56 239 ARG A C 1
ATOM 1954 O O . ARG A 1 239 ? 9.622 -0.142 10.010 1.00 90.56 239 ARG A O 1
ATOM 1961 N N . SER A 1 240 ? 11.626 -1.037 10.466 1.00 88.25 240 SER A N 1
ATOM 1962 C CA . SER A 1 240 ? 11.200 -2.411 10.163 1.00 88.25 240 SER A CA 1
ATOM 1963 C C . SER A 1 240 ? 10.163 -2.920 11.162 1.00 88.25 240 SER A C 1
ATOM 1965 O O . SER A 1 240 ? 9.205 -3.568 10.746 1.00 88.25 240 SER A O 1
ATOM 1967 N N . LEU A 1 241 ? 10.287 -2.544 12.440 1.00 89.44 241 LEU A N 1
ATOM 1968 C CA . LEU A 1 241 ? 9.328 -2.906 13.488 1.00 89.44 241 LEU A CA 1
ATOM 1969 C C . LEU A 1 241 ? 7.948 -2.262 13.292 1.00 89.44 241 LEU A C 1
ATOM 1971 O O . LEU A 1 241 ? 6.929 -2.883 13.596 1.00 89.44 241 LEU A O 1
ATOM 1975 N N . VAL A 1 242 ? 7.891 -1.028 12.777 1.00 92.75 242 VAL A N 1
ATOM 1976 C CA . VAL A 1 242 ? 6.617 -0.309 12.580 1.00 92.75 242 VAL A CA 1
ATOM 1977 C C . VAL A 1 242 ? 5.992 -0.532 11.202 1.00 92.75 242 VAL A C 1
ATOM 1979 O O . VAL A 1 242 ? 4.785 -0.335 11.052 1.00 92.75 242 VAL A O 1
ATOM 1982 N N . LYS A 1 243 ? 6.770 -0.974 10.201 1.00 91.75 243 LYS A N 1
ATOM 1983 C CA . LYS A 1 243 ? 6.316 -1.131 8.809 1.00 91.75 243 LYS A CA 1
ATOM 1984 C C . LYS A 1 243 ? 5.084 -2.030 8.696 1.00 91.75 243 LYS A C 1
ATOM 1986 O O . LYS A 1 243 ? 4.045 -1.570 8.227 1.00 91.75 243 LYS A O 1
ATOM 1991 N N . SER A 1 244 ? 5.170 -3.287 9.138 1.00 90.50 244 SER A N 1
ATOM 1992 C CA . SER A 1 244 ? 4.078 -4.259 8.957 1.00 90.50 244 SER A CA 1
ATOM 1993 C C . SER A 1 244 ? 2.777 -3.838 9.662 1.00 90.50 244 SER A C 1
ATOM 1995 O O . SER A 1 244 ? 1.728 -3.869 9.016 1.00 90.50 244 SER A O 1
ATOM 1997 N N . PRO A 1 245 ? 2.801 -3.372 10.930 1.00 91.81 245 PRO A N 1
ATOM 1998 C CA . PRO A 1 245 ? 1.605 -2.850 11.595 1.00 91.81 245 PRO A CA 1
ATOM 1999 C C . PRO A 1 245 ? 0.992 -1.625 10.898 1.00 91.81 245 PRO A C 1
ATOM 2001 O O . PRO A 1 245 ? -0.228 -1.555 10.748 1.00 91.81 245 PRO A O 1
ATOM 2004 N N . ILE A 1 246 ? 1.812 -0.672 10.445 1.00 92.94 246 ILE A N 1
ATOM 2005 C CA . ILE A 1 246 ? 1.326 0.550 9.788 1.00 92.94 246 ILE A CA 1
ATOM 2006 C C . ILE A 1 246 ? 0.757 0.255 8.399 1.00 92.94 246 ILE A C 1
ATOM 2008 O O . ILE A 1 246 ? -0.307 0.770 8.066 1.00 92.94 246 ILE A O 1
ATOM 2012 N N . MET A 1 247 ? 1.370 -0.641 7.620 1.00 90.00 247 MET A N 1
ATOM 2013 C CA . MET A 1 247 ? 0.877 -1.026 6.288 1.00 90.00 247 MET A CA 1
ATOM 2014 C C . MET A 1 247 ? -0.560 -1.554 6.296 1.00 90.00 247 MET A C 1
ATOM 2016 O O . MET A 1 247 ? -1.297 -1.367 5.329 1.00 90.00 247 MET A O 1
ATOM 2020 N N . VAL A 1 248 ? -0.975 -2.216 7.379 1.00 88.56 248 VAL A N 1
ATOM 2021 C CA . VAL A 1 248 ? -2.311 -2.817 7.476 1.00 88.56 248 VAL A CA 1
ATOM 2022 C C . VAL A 1 248 ? -3.361 -1.879 8.077 1.00 88.56 248 VAL A C 1
ATOM 2024 O O . VAL A 1 248 ? -4.559 -2.163 7.998 1.00 88.56 248 VAL A O 1
ATOM 2027 N N . LYS A 1 249 ? -2.946 -0.750 8.666 1.00 89.62 249 LYS A N 1
ATOM 2028 C CA . LYS A 1 249 ? -3.848 0.174 9.363 1.00 89.62 249 LYS A CA 1
ATOM 2029 C C . LYS A 1 249 ? -4.848 0.899 8.443 1.00 89.62 249 LYS A C 1
ATOM 2031 O O . LYS A 1 249 ? -6.024 0.923 8.817 1.00 89.62 249 LYS A O 1
ATOM 2036 N N . PRO A 1 250 ? -4.476 1.385 7.237 1.00 84.56 250 PRO A N 1
ATOM 2037 C CA . PRO A 1 250 ? -5.418 1.924 6.243 1.00 84.56 250 PRO A CA 1
ATOM 2038 C C . PRO A 1 250 ? -6.563 0.978 5.897 1.00 84.56 250 PRO A C 1
ATOM 2040 O O . PRO A 1 250 ? -7.655 1.396 5.527 1.00 84.56 250 PRO A O 1
ATOM 2043 N N . TYR A 1 251 ? -6.320 -0.321 6.056 1.00 85.00 251 TYR A N 1
ATOM 2044 C CA . TYR A 1 251 ? -7.277 -1.385 5.788 1.00 85.00 251 TYR A CA 1
ATOM 2045 C C . TYR A 1 251 ? -8.062 -1.795 7.043 1.00 85.00 251 TYR A C 1
ATOM 2047 O O . TYR A 1 251 ? -8.587 -2.905 7.128 1.00 85.00 251 TYR A O 1
ATOM 2055 N N . ASN A 1 252 ? -8.133 -0.899 8.031 1.00 83.94 252 ASN A N 1
ATOM 2056 C CA . ASN A 1 252 ? -8.847 -1.059 9.296 1.00 83.94 252 ASN A CA 1
ATOM 2057 C C . ASN A 1 252 ? -8.472 -2.343 10.057 1.00 83.94 252 ASN A C 1
ATOM 2059 O O . ASN A 1 252 ? -9.322 -3.002 10.667 1.00 83.94 252 ASN A O 1
ATOM 2063 N N . ALA A 1 253 ? -7.195 -2.738 10.003 1.00 84.38 253 ALA A N 1
ATOM 2064 C CA . ALA A 1 253 ? -6.707 -3.841 10.817 1.00 84.38 253 ALA A CA 1
ATOM 2065 C C . ALA A 1 253 ? -6.931 -3.541 12.307 1.00 84.38 253 ALA A C 1
ATOM 2067 O O . ALA A 1 253 ? -6.687 -2.433 12.789 1.00 84.38 253 ALA A O 1
ATOM 2068 N N . SER A 1 254 ? -7.408 -4.547 13.044 1.00 86.12 254 SER A N 1
ATOM 2069 C CA . SER A 1 254 ? -7.570 -4.428 14.490 1.00 86.12 254 SER A CA 1
ATOM 2070 C C . SER A 1 254 ? -6.211 -4.364 15.184 1.00 86.12 254 SER A C 1
ATOM 2072 O O . SER A 1 254 ? -5.241 -4.954 14.703 1.00 86.12 254 SER A O 1
ATOM 2074 N N . LEU A 1 255 ? -6.172 -3.744 16.369 1.00 86.88 255 LEU A N 1
ATOM 2075 C CA . LEU A 1 255 ? -4.988 -3.749 17.237 1.00 86.88 255 LEU A CA 1
ATOM 2076 C C . LEU A 1 255 ? -4.452 -5.168 17.450 1.00 86.88 255 LEU A C 1
ATOM 2078 O O . LEU A 1 255 ? -3.254 -5.388 17.362 1.00 86.88 255 LEU A O 1
ATOM 2082 N N . PHE A 1 256 ? -5.337 -6.154 17.629 1.00 87.00 256 PHE A N 1
ATOM 2083 C CA . PHE A 1 256 ? -4.937 -7.557 17.742 1.00 87.00 256 PHE A CA 1
ATOM 2084 C C . PHE A 1 256 ? -4.154 -8.049 16.516 1.00 87.00 256 PHE A C 1
ATOM 2086 O O . PHE A 1 256 ? -3.097 -8.644 16.673 1.00 87.00 256 PHE A O 1
ATOM 2093 N N . ARG A 1 257 ? -4.626 -7.776 15.291 1.00 86.62 257 ARG A N 1
ATOM 2094 C CA . ARG A 1 257 ? -3.895 -8.174 14.075 1.00 86.62 257 ARG A CA 1
ATOM 2095 C C . ARG A 1 257 ? -2.552 -7.462 13.967 1.00 86.62 257 ARG A C 1
ATOM 2097 O O . ARG A 1 257 ? -1.570 -8.096 13.614 1.00 86.62 257 ARG A O 1
ATOM 2104 N N . MET A 1 258 ? -2.508 -6.172 14.293 1.00 90.00 258 MET A N 1
ATOM 2105 C CA . MET A 1 258 ? -1.260 -5.405 14.318 1.00 90.00 258 MET A CA 1
ATOM 2106 C C . MET A 1 258 ? -0.257 -5.975 15.334 1.00 90.00 258 MET A C 1
ATOM 2108 O O . MET A 1 258 ? 0.926 -6.068 15.020 1.00 90.00 258 MET A O 1
ATOM 2112 N N . ILE A 1 259 ? -0.733 -6.413 16.509 1.00 89.31 259 ILE A N 1
ATOM 2113 C CA . ILE A 1 259 ? 0.075 -7.116 17.517 1.00 89.31 259 ILE A CA 1
ATOM 2114 C C . ILE A 1 259 ? 0.636 -8.427 16.952 1.00 89.31 259 ILE A C 1
ATOM 2116 O O . ILE A 1 259 ? 1.808 -8.726 17.155 1.00 89.31 259 ILE A O 1
ATOM 2120 N N . GLU A 1 260 ? -0.169 -9.214 16.240 1.00 88.50 260 GLU A N 1
ATOM 2121 C CA . GLU A 1 260 ? 0.320 -10.464 15.648 1.00 88.50 260 GLU A CA 1
ATOM 2122 C C . GLU A 1 260 ? 1.390 -10.205 14.574 1.00 88.50 260 GLU A C 1
ATOM 2124 O O . GLU A 1 260 ? 2.416 -10.875 14.588 1.00 88.50 260 GLU A O 1
ATOM 2129 N N . TYR A 1 261 ? 1.234 -9.172 13.735 1.00 87.94 261 TYR A N 1
ATOM 2130 C CA . TYR A 1 261 ? 2.260 -8.801 12.752 1.00 87.94 261 TYR A CA 1
ATOM 2131 C C . TYR A 1 261 ? 3.583 -8.370 13.385 1.00 87.94 261 TYR A C 1
ATOM 2133 O O . TYR A 1 261 ? 4.639 -8.777 12.914 1.00 87.94 261 TYR A O 1
ATOM 2141 N N . ILE A 1 262 ? 3.560 -7.556 14.447 1.00 87.62 262 ILE A N 1
ATOM 2142 C CA . ILE A 1 262 ? 4.818 -7.175 15.109 1.00 87.62 262 ILE A CA 1
ATOM 2143 C C . ILE A 1 262 ? 5.456 -8.372 15.811 1.00 87.62 262 ILE A C 1
ATOM 2145 O O . ILE A 1 262 ? 6.674 -8.498 15.791 1.00 87.62 262 ILE A O 1
ATOM 2149 N N . LYS A 1 263 ? 4.659 -9.286 16.381 1.00 86.62 263 LYS A N 1
ATOM 2150 C CA . LYS A 1 263 ? 5.177 -10.502 17.019 1.00 86.62 263 LYS A CA 1
ATOM 2151 C C . LYS A 1 263 ? 5.925 -11.405 16.045 1.00 86.62 263 LYS A C 1
ATOM 2153 O O . LYS A 1 263 ? 6.817 -12.106 16.494 1.00 86.62 263 LYS A O 1
ATOM 2158 N N . GLU A 1 264 ? 5.635 -11.374 14.743 1.00 85.06 264 GLU A N 1
ATOM 2159 C CA . GLU A 1 264 ? 6.413 -12.122 13.738 1.00 85.06 264 GLU A CA 1
ATOM 2160 C C . GLU A 1 264 ? 7.888 -11.681 13.681 1.00 85.06 264 GLU A C 1
ATOM 2162 O O . GLU A 1 264 ? 8.754 -12.460 13.271 1.00 85.06 264 GLU A O 1
ATOM 2167 N N . SER A 1 265 ? 8.202 -10.459 14.125 1.00 83.00 265 SER A N 1
ATOM 2168 C CA . SER A 1 265 ? 9.575 -9.958 14.263 1.00 83.00 265 SER A CA 1
ATOM 2169 C C . SER A 1 265 ? 10.295 -10.460 15.523 1.00 83.00 265 SER A C 1
ATOM 2171 O O . SER A 1 265 ? 11.490 -10.217 15.668 1.00 83.00 265 SER A O 1
ATOM 2173 N N . PHE A 1 266 ? 9.605 -11.176 16.416 1.00 84.00 266 PHE A N 1
ATOM 2174 C CA . PHE A 1 266 ? 10.150 -11.682 17.675 1.00 84.00 266 PHE A CA 1
ATOM 2175 C C . PHE A 1 266 ? 9.992 -13.200 17.774 1.00 84.00 266 PHE A C 1
ATOM 2177 O O . PHE A 1 266 ? 9.027 -13.781 17.279 1.00 84.00 266 PHE A O 1
ATOM 2184 N N . ASP A 1 267 ? 10.924 -13.849 18.461 1.00 78.31 267 ASP A N 1
ATOM 2185 C CA . ASP A 1 267 ? 10.832 -15.270 18.761 1.00 78.31 267 ASP A CA 1
ATOM 2186 C C . ASP A 1 267 ? 10.122 -15.487 20.091 1.00 78.31 267 ASP A C 1
ATOM 2188 O O . ASP A 1 267 ? 10.367 -14.807 21.090 1.00 78.31 267 ASP A O 1
ATOM 2192 N N . LYS A 1 268 ? 9.210 -16.454 20.107 1.00 75.44 268 LYS A N 1
ATOM 2193 C CA . LYS A 1 268 ? 8.463 -16.827 21.304 1.00 75.44 268 LYS A CA 1
ATOM 2194 C C . LYS A 1 268 ? 9.322 -17.738 22.176 1.00 75.44 268 LYS A C 1
ATOM 2196 O O . LYS A 1 268 ? 9.723 -18.808 21.729 1.00 75.44 268 LYS A O 1
ATOM 2201 N N . ILE A 1 269 ? 9.504 -17.382 23.446 1.00 68.12 269 ILE A N 1
ATOM 2202 C CA . ILE A 1 269 ? 10.158 -18.267 24.413 1.00 68.12 269 ILE A CA 1
ATOM 2203 C C . ILE A 1 269 ? 9.186 -19.401 24.765 1.00 68.12 269 ILE A C 1
ATOM 2205 O O . ILE A 1 269 ? 8.192 -19.201 25.471 1.00 68.12 269 ILE A O 1
ATOM 2209 N N . THR A 1 270 ? 9.434 -20.602 24.243 1.00 56.78 270 THR A N 1
ATOM 2210 C CA . THR A 1 270 ? 8.733 -21.824 24.658 1.00 56.78 270 THR A CA 1
ATOM 2211 C C . THR A 1 270 ? 9.361 -22.409 25.920 1.00 56.78 270 THR A C 1
ATOM 2213 O O . THR A 1 270 ? 10.554 -22.278 26.162 1.00 56.78 270 THR A O 1
ATOM 2216 N N . LYS A 1 271 ? 8.520 -23.028 26.752 1.00 49.53 271 LYS A N 1
ATOM 2217 C CA . LYS A 1 271 ? 8.736 -23.355 28.171 1.00 49.53 271 LYS A CA 1
ATOM 2218 C C . LYS A 1 271 ? 9.775 -24.449 28.497 1.00 49.53 271 LYS A C 1
ATOM 2220 O O . LYS A 1 271 ? 9.693 -25.034 29.569 1.00 49.53 271 LYS A O 1
ATOM 2225 N N . GLU A 1 272 ? 10.755 -24.696 27.642 1.00 41.72 272 GLU A N 1
ATOM 2226 C CA . GLU A 1 272 ? 11.854 -25.626 27.918 1.00 41.72 272 GLU A CA 1
ATOM 2227 C C . GLU A 1 272 ? 13.180 -24.945 27.581 1.00 41.72 272 GLU A C 1
ATOM 2229 O O . GLU A 1 272 ? 13.658 -25.027 26.456 1.00 41.72 272 GLU A O 1
ATOM 2234 N N . PHE A 1 273 ? 13.766 -24.236 28.547 1.00 43.69 273 PHE A N 1
ATOM 2235 C CA . PHE A 1 273 ? 15.164 -23.825 28.460 1.00 43.69 273 PHE A CA 1
ATOM 2236 C C . PHE A 1 273 ? 15.866 -24.116 29.782 1.00 43.69 273 PHE A C 1
ATOM 2238 O O . PHE A 1 273 ? 15.411 -23.713 30.851 1.00 43.69 273 PHE A O 1
ATOM 2245 N N . ASN A 1 274 ? 16.945 -24.889 29.657 1.00 36.09 274 ASN A N 1
ATOM 2246 C CA . ASN A 1 274 ? 17.788 -25.404 30.726 1.00 36.09 274 ASN A CA 1
ATOM 2247 C C . ASN A 1 274 ? 18.340 -24.286 31.628 1.00 36.09 274 ASN A C 1
ATOM 2249 O O . ASN A 1 274 ? 18.565 -23.161 31.185 1.00 36.09 274 ASN A O 1
ATOM 2253 N N . ASN A 1 275 ? 18.580 -24.662 32.886 1.00 39.62 275 ASN A N 1
ATOM 2254 C CA . ASN A 1 275 ? 18.950 -23.891 34.084 1.00 39.62 275 ASN A CA 1
ATOM 2255 C C . ASN A 1 275 ? 20.169 -22.932 34.011 1.00 39.62 275 ASN A C 1
ATOM 2257 O O . ASN A 1 275 ? 20.735 -22.602 35.052 1.00 39.62 275 ASN A O 1
ATOM 2261 N N . GLU A 1 276 ? 20.614 -22.456 32.849 1.00 42.59 276 GLU A N 1
ATOM 2262 C CA . GLU A 1 276 ? 21.842 -21.649 32.758 1.00 42.59 276 GLU A CA 1
ATOM 2263 C C . GLU A 1 276 ? 21.621 -20.129 32.827 1.00 42.59 276 GLU A C 1
ATOM 2265 O O . GLU A 1 276 ? 22.547 -19.394 33.166 1.00 42.59 276 GLU A O 1
ATOM 2270 N N . ASN A 1 277 ? 20.396 -19.625 32.640 1.00 45.59 277 ASN A N 1
ATOM 2271 C CA . ASN A 1 277 ? 20.139 -18.180 32.662 1.00 45.59 277 ASN A CA 1
ATOM 2272 C C . ASN A 1 277 ? 19.388 -17.708 33.922 1.00 45.59 277 ASN A C 1
ATOM 2274 O O . ASN A 1 277 ? 18.194 -17.408 33.884 1.00 45.59 277 ASN A O 1
ATOM 2278 N N . ARG A 1 278 ? 20.129 -17.513 35.028 1.00 46.22 278 ARG A N 1
ATOM 2279 C CA . ARG A 1 278 ? 19.648 -16.952 36.321 1.00 46.22 278 ARG A CA 1
ATOM 2280 C C . ARG A 1 278 ? 18.830 -15.648 36.213 1.00 46.22 278 ARG A C 1
ATOM 2282 O O . ARG A 1 278 ? 18.057 -15.340 37.116 1.00 46.22 278 ARG A O 1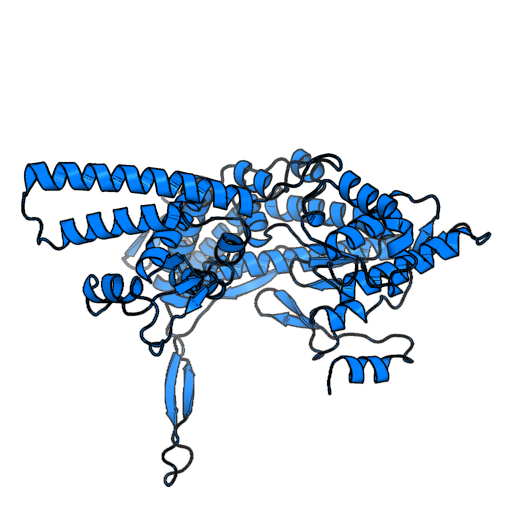
ATOM 2289 N N . LYS A 1 279 ? 18.976 -14.873 35.128 1.00 48.22 279 LYS A N 1
ATOM 2290 C CA . LYS A 1 279 ? 18.193 -13.645 34.865 1.00 48.22 279 LYS A CA 1
ATOM 2291 C C . LYS A 1 279 ? 16.695 -13.913 34.649 1.00 48.22 279 LYS A C 1
ATOM 2293 O O . LYS A 1 279 ? 15.882 -13.052 34.971 1.00 48.22 279 LYS A O 1
ATOM 2298 N N . PHE A 1 280 ? 16.326 -15.082 34.122 1.00 48.62 280 PHE A N 1
ATOM 2299 C CA . PHE A 1 280 ? 14.944 -15.396 33.741 1.00 48.62 280 PHE A CA 1
ATOM 2300 C C . PHE A 1 280 ? 14.114 -15.954 34.903 1.00 48.62 280 PHE A C 1
ATOM 2302 O O . PHE A 1 280 ? 12.928 -15.643 34.992 1.00 48.62 280 PHE A O 1
ATOM 2309 N N . ASP A 1 281 ? 14.739 -16.667 35.845 1.00 45.41 281 ASP A N 1
ATOM 2310 C CA . ASP A 1 281 ? 14.078 -17.156 37.067 1.00 45.41 281 ASP A CA 1
ATOM 2311 C C . ASP A 1 281 ? 13.523 -16.014 37.932 1.00 45.41 281 ASP A C 1
ATOM 2313 O O . ASP A 1 281 ? 12.488 -16.158 38.584 1.00 45.41 281 ASP A O 1
ATOM 2317 N N . ILE A 1 282 ? 14.190 -14.855 37.921 1.00 48.50 282 ILE A N 1
ATOM 2318 C CA . ILE A 1 282 ? 13.760 -13.658 38.657 1.00 48.50 282 ILE A CA 1
ATOM 2319 C C . ILE A 1 282 ? 12.508 -13.048 38.010 1.00 48.50 282 ILE A C 1
ATOM 2321 O O . ILE A 1 282 ? 11.555 -12.713 38.710 1.00 48.50 282 ILE A O 1
ATOM 2325 N N . ILE A 1 283 ? 12.478 -12.960 36.676 1.00 48.81 283 ILE A N 1
ATOM 2326 C CA . ILE A 1 283 ? 11.349 -12.410 35.905 1.00 48.81 283 ILE A CA 1
ATOM 2327 C C . ILE A 1 283 ? 10.128 -13.339 35.990 1.00 48.81 283 ILE A C 1
ATOM 2329 O O . ILE A 1 283 ? 8.990 -12.882 36.055 1.00 48.81 283 ILE A O 1
ATOM 2333 N N . GLN A 1 284 ? 10.348 -14.655 36.030 1.00 46.94 284 GLN A N 1
ATOM 2334 C CA . GLN A 1 284 ? 9.270 -15.635 36.130 1.00 46.94 284 GLN A CA 1
ATOM 2335 C C . GLN A 1 284 ? 8.626 -15.666 37.527 1.00 46.94 284 GLN A C 1
ATOM 2337 O O . GLN A 1 284 ? 7.436 -15.960 37.638 1.00 46.94 284 GLN A O 1
ATOM 2342 N N . LYS A 1 285 ? 9.386 -15.337 38.584 1.00 47.56 285 LYS A N 1
ATOM 2343 C CA . LYS A 1 285 ? 8.885 -15.228 39.965 1.00 47.56 285 LYS A CA 1
ATOM 2344 C C . LYS A 1 285 ? 8.125 -13.927 40.247 1.00 47.56 285 LYS A C 1
ATOM 2346 O O . LYS A 1 285 ? 7.331 -13.910 41.181 1.00 47.56 285 LYS A O 1
ATOM 2351 N N . SER A 1 286 ? 8.344 -12.864 39.468 1.00 44.34 286 SER A N 1
ATOM 2352 C CA . SER A 1 286 ? 7.751 -11.538 39.709 1.00 44.34 286 SER A CA 1
ATOM 2353 C C . SER A 1 286 ? 6.447 -11.257 38.951 1.00 44.34 286 SER A C 1
ATOM 2355 O O . SER A 1 286 ? 5.854 -10.198 39.146 1.00 44.34 286 SER A O 1
ATOM 2357 N N . LEU A 1 287 ? 5.974 -12.169 38.092 1.00 46.00 287 LEU A N 1
ATOM 2358 C CA . LEU A 1 287 ? 4.834 -11.917 37.203 1.00 46.00 287 LEU A CA 1
ATOM 2359 C C . LEU A 1 287 ? 3.663 -12.879 37.445 1.00 46.00 287 LEU A C 1
ATOM 2361 O O . LEU A 1 287 ? 3.815 -14.099 37.506 1.00 46.00 287 LEU A O 1
ATOM 2365 N N . ASN A 1 288 ? 2.458 -12.307 37.530 1.00 46.22 288 ASN A N 1
ATOM 2366 C CA . ASN A 1 288 ? 1.207 -13.040 37.705 1.00 46.22 288 ASN A CA 1
ATOM 2367 C C . ASN A 1 288 ? 0.968 -14.070 36.584 1.00 46.22 288 ASN A C 1
ATOM 2369 O O . ASN A 1 288 ? 1.297 -13.868 35.415 1.00 46.22 288 ASN A O 1
ATOM 2373 N N . SER A 1 289 ? 0.291 -15.166 36.939 1.00 44.88 289 SER A N 1
ATOM 2374 C CA . SER A 1 289 ? 0.071 -16.390 36.144 1.00 44.88 289 SER A CA 1
ATOM 2375 C C . SER A 1 289 ? -0.562 -16.233 34.742 1.00 44.88 289 SER A C 1
ATOM 2377 O O . SER A 1 289 ? -0.651 -17.229 34.011 1.00 44.88 289 SER A O 1
ATOM 2379 N N . LYS A 1 290 ? -0.985 -15.024 34.345 1.00 47.91 290 LYS A N 1
ATOM 2380 C CA . LYS A 1 290 ? -1.591 -14.699 33.040 1.00 47.91 290 LYS A CA 1
ATOM 2381 C C . LYS A 1 290 ? -0.592 -14.177 31.987 1.00 47.91 290 LYS A C 1
ATOM 2383 O O . LYS A 1 290 ? -0.860 -14.357 30.802 1.00 47.91 290 LYS A O 1
ATOM 2388 N N . ASP A 1 291 ? 0.581 -13.659 32.368 1.00 51.72 291 ASP A N 1
ATOM 2389 C CA . ASP A 1 291 ? 1.605 -13.131 31.438 1.00 51.72 291 ASP A CA 1
ATOM 2390 C C . ASP A 1 291 ? 2.668 -14.187 31.064 1.00 51.72 291 ASP A C 1
ATOM 2392 O O . ASP A 1 291 ? 3.871 -13.967 31.130 1.00 51.72 291 ASP A O 1
ATOM 2396 N N . LYS A 1 292 ? 2.228 -15.390 30.672 1.00 54.81 292 LYS A N 1
ATOM 2397 C CA . LYS A 1 292 ? 3.112 -16.557 30.451 1.00 54.81 292 LYS A CA 1
ATOM 2398 C C . LYS A 1 292 ? 3.937 -16.535 29.156 1.00 54.81 292 LYS A C 1
ATOM 2400 O O . LYS A 1 292 ? 4.645 -17.507 28.901 1.00 54.81 292 LYS A O 1
ATOM 2405 N N . LEU A 1 293 ? 3.804 -15.509 28.313 1.00 61.22 293 LEU A N 1
ATOM 2406 C CA . LEU A 1 293 ? 4.472 -15.455 27.011 1.00 61.22 293 LEU A CA 1
ATOM 2407 C C . LEU A 1 293 ? 5.480 -14.317 26.966 1.00 61.22 293 LEU A C 1
ATOM 2409 O O . LEU A 1 293 ? 5.110 -13.143 26.997 1.00 61.22 293 LEU A O 1
ATOM 2413 N N . PHE A 1 294 ? 6.737 -14.724 26.854 1.00 69.00 294 PHE A N 1
ATOM 2414 C CA . PHE A 1 294 ? 7.888 -13.862 26.684 1.00 69.00 294 PHE A CA 1
ATOM 2415 C C . PHE A 1 294 ? 8.384 -13.957 25.244 1.00 69.00 294 PHE A C 1
ATOM 2417 O O . PHE A 1 294 ? 8.292 -15.017 24.616 1.00 69.00 294 PHE A O 1
ATOM 2424 N N . PHE A 1 295 ? 8.894 -12.846 24.733 1.00 70.69 295 PHE A N 1
ATOM 2425 C CA . PHE A 1 295 ? 9.355 -12.704 23.360 1.00 70.69 295 PHE A CA 1
ATOM 2426 C C . PHE A 1 295 ? 10.757 -12.108 23.347 1.00 70.69 295 PHE A C 1
ATOM 2428 O O . PHE A 1 295 ? 11.008 -11.152 24.079 1.00 70.69 295 PHE A O 1
ATOM 2435 N N . VAL A 1 296 ? 11.642 -12.665 22.523 1.00 72.94 296 VAL A N 1
ATOM 2436 C CA . VAL A 1 296 ? 13.031 -12.215 22.354 1.00 72.94 296 VAL A CA 1
ATOM 2437 C C . VAL A 1 296 ? 13.210 -11.663 20.949 1.00 72.94 296 VAL A C 1
ATOM 2439 O O . VAL A 1 296 ? 12.636 -12.185 19.991 1.00 72.94 296 VAL A O 1
ATOM 2442 N N . ASN A 1 297 ? 13.960 -10.573 20.812 1.00 67.62 297 ASN A N 1
ATOM 2443 C CA . ASN A 1 297 ? 14.261 -10.021 19.498 1.00 67.62 297 ASN A CA 1
ATOM 2444 C C . ASN A 1 297 ? 15.161 -11.001 18.729 1.00 67.62 297 ASN A C 1
ATOM 2446 O O . ASN A 1 297 ? 16.211 -11.390 19.232 1.00 67.62 297 ASN A O 1
ATOM 2450 N N . LYS A 1 298 ? 14.786 -11.351 17.492 1.00 63.28 298 LYS A N 1
ATOM 2451 C CA . LYS A 1 298 ? 15.547 -12.262 16.612 1.00 63.28 298 LYS A CA 1
ATOM 2452 C C . LYS A 1 298 ? 17.016 -11.866 16.423 1.00 63.28 298 LYS A C 1
ATOM 2454 O O . LYS A 1 298 ? 17.843 -12.709 16.090 1.00 63.28 298 LYS A O 1
ATOM 2459 N N . HIS A 1 299 ? 17.331 -10.585 16.607 1.00 56.09 299 HIS A N 1
ATOM 2460 C CA . HIS A 1 299 ? 18.669 -10.024 16.425 1.00 56.09 299 HIS A CA 1
ATOM 2461 C C . HIS A 1 299 ? 19.362 -9.628 17.739 1.00 56.09 299 HIS A C 1
ATOM 2463 O O . HIS A 1 299 ? 20.538 -9.276 17.708 1.00 56.09 299 HIS A O 1
ATOM 2469 N N . ASP A 1 300 ? 18.664 -9.683 18.881 1.00 59.06 300 ASP A N 1
ATOM 2470 C CA . ASP A 1 300 ? 19.216 -9.351 20.199 1.00 59.06 300 ASP A CA 1
ATOM 2471 C C . ASP A 1 300 ? 18.583 -10.229 21.291 1.00 59.06 300 ASP A C 1
ATOM 2473 O O . ASP A 1 300 ? 17.461 -9.991 21.754 1.00 59.06 300 ASP A O 1
ATOM 2477 N N . ASN A 1 301 ? 19.340 -11.239 21.729 1.00 59.22 301 ASN A N 1
ATOM 2478 C CA . ASN A 1 301 ? 18.894 -12.225 22.714 1.00 59.22 301 ASN A CA 1
ATOM 2479 C C . ASN A 1 301 ? 18.720 -11.667 24.140 1.00 59.22 301 ASN A C 1
ATOM 2481 O O . ASN A 1 301 ? 18.311 -12.403 25.039 1.00 59.22 301 ASN A O 1
ATOM 2485 N N . ASN A 1 302 ? 19.017 -10.384 24.371 1.00 61.44 302 ASN A N 1
ATOM 2486 C CA . ASN A 1 302 ? 18.997 -9.790 25.707 1.00 61.44 302 ASN A CA 1
ATOM 2487 C C . ASN A 1 302 ? 17.692 -9.065 26.061 1.00 61.44 302 ASN A C 1
ATOM 2489 O O . ASN A 1 302 ? 17.495 -8.731 27.233 1.00 61.44 302 ASN A O 1
ATOM 2493 N N . PHE A 1 303 ? 16.806 -8.818 25.090 1.00 69.12 303 PHE A N 1
ATOM 2494 C CA . PHE A 1 303 ? 15.572 -8.060 25.308 1.00 69.12 303 PHE A CA 1
ATOM 2495 C C . PHE A 1 303 ? 14.340 -8.954 25.360 1.00 69.12 303 PHE A C 1
ATOM 2497 O O . PHE A 1 303 ? 14.007 -9.622 24.386 1.00 69.12 303 PHE A O 1
ATOM 2504 N N . ILE A 1 304 ? 13.642 -8.922 26.497 1.00 78.88 304 ILE A N 1
ATOM 2505 C CA . ILE A 1 304 ? 12.437 -9.713 26.740 1.00 78.88 304 ILE A CA 1
ATOM 2506 C C . ILE A 1 304 ? 11.223 -8.789 26.771 1.00 78.88 304 ILE A C 1
ATOM 2508 O O . ILE A 1 304 ? 11.176 -7.846 27.563 1.00 78.88 304 ILE A O 1
ATOM 2512 N N . LEU A 1 305 ? 10.224 -9.104 25.952 1.00 84.31 305 LEU A N 1
ATOM 2513 C CA . LEU A 1 305 ? 8.931 -8.428 25.926 1.00 84.31 305 LEU A CA 1
ATOM 2514 C C . LEU A 1 305 ? 7.804 -9.380 26.331 1.00 84.31 305 LEU A C 1
ATOM 2516 O O . LEU A 1 305 ? 7.859 -10.587 26.104 1.00 84.31 305 LEU A O 1
ATOM 2520 N N . THR A 1 306 ? 6.759 -8.817 26.915 1.00 86.00 306 THR A N 1
ATOM 2521 C CA . THR A 1 306 ? 5.515 -9.479 27.313 1.00 86.00 306 THR A CA 1
ATOM 2522 C C . THR A 1 306 ? 4.385 -9.132 26.342 1.00 86.00 306 THR A C 1
ATOM 2524 O O . THR A 1 306 ? 4.475 -8.187 25.559 1.00 86.00 306 THR A O 1
ATOM 2527 N N . ASN A 1 307 ? 3.256 -9.843 26.420 1.00 85.19 307 ASN A N 1
ATOM 2528 C CA . ASN A 1 307 ? 2.051 -9.451 25.674 1.00 85.19 307 ASN A CA 1
ATOM 2529 C C . ASN A 1 307 ? 1.574 -8.030 26.019 1.00 85.19 307 ASN A C 1
ATOM 2531 O O . ASN A 1 307 ? 1.050 -7.341 25.145 1.00 85.19 307 ASN A O 1
ATOM 2535 N N . HIS A 1 308 ? 1.756 -7.596 27.270 1.00 87.38 308 HIS A N 1
ATOM 2536 C CA . HIS A 1 308 ? 1.386 -6.247 27.696 1.00 87.38 308 HIS A CA 1
ATOM 2537 C C . HIS A 1 308 ? 2.229 -5.185 26.991 1.00 87.38 308 HIS A C 1
ATOM 2539 O O . HIS A 1 308 ? 1.680 -4.188 26.532 1.00 87.38 308 HIS A O 1
ATOM 2545 N N . ASP A 1 309 ? 3.525 -5.440 26.793 1.00 91.31 309 ASP A N 1
ATOM 2546 C CA . ASP A 1 309 ? 4.409 -4.531 26.053 1.00 91.31 309 ASP A CA 1
ATOM 2547 C C . ASP A 1 309 ? 3.902 -4.299 24.625 1.00 91.31 309 ASP A C 1
ATOM 2549 O O . ASP A 1 309 ? 3.813 -3.159 24.178 1.00 91.31 309 ASP A O 1
ATOM 2553 N N . PHE A 1 310 ? 3.464 -5.351 23.927 1.00 91.38 310 PHE A N 1
ATOM 2554 C CA . PHE A 1 310 ? 2.885 -5.203 22.587 1.00 91.38 310 PHE A CA 1
ATOM 2555 C C . PHE A 1 310 ? 1.567 -4.418 22.582 1.00 91.38 310 PHE A C 1
ATOM 2557 O O . PHE A 1 310 ? 1.295 -3.688 21.628 1.00 91.38 310 PHE A O 1
ATOM 2564 N N . ILE A 1 311 ? 0.753 -4.525 23.638 1.00 91.62 311 ILE A N 1
ATOM 2565 C CA . ILE A 1 311 ? -0.464 -3.716 23.787 1.00 91.62 311 ILE A CA 1
ATOM 2566 C C . ILE A 1 311 ? -0.093 -2.242 23.984 1.00 91.62 311 ILE A C 1
ATOM 2568 O O . ILE A 1 311 ? -0.659 -1.378 23.309 1.00 91.62 311 ILE A O 1
ATOM 2572 N N . ILE A 1 312 ? 0.868 -1.936 24.861 1.00 93.88 312 ILE A N 1
ATOM 2573 C CA . ILE A 1 312 ? 1.353 -0.565 25.077 1.00 93.88 312 ILE A CA 1
ATOM 2574 C C . ILE A 1 312 ? 1.954 -0.001 23.792 1.00 93.88 312 ILE A C 1
ATOM 2576 O O . ILE A 1 312 ? 1.584 1.102 23.395 1.00 93.88 312 ILE A O 1
ATOM 2580 N N . PHE A 1 313 ? 2.795 -0.765 23.097 1.00 95.06 313 PHE A N 1
ATOM 2581 C CA . PHE A 1 313 ? 3.366 -0.379 21.812 1.00 95.06 313 PHE A CA 1
ATOM 2582 C C . PHE A 1 313 ? 2.266 -0.038 20.802 1.00 95.06 313 PHE A C 1
ATOM 2584 O O . PHE A 1 313 ? 2.253 1.061 20.258 1.00 95.06 313 PHE A O 1
ATOM 2591 N N . MET A 1 314 ? 1.302 -0.940 20.581 1.00 94.75 314 MET A N 1
ATOM 2592 C CA . MET A 1 314 ? 0.294 -0.758 19.529 1.00 94.75 314 MET A CA 1
ATOM 2593 C C . MET A 1 314 ? -0.732 0.322 19.845 1.00 94.75 314 MET A C 1
ATOM 2595 O O . MET A 1 314 ? -1.110 1.080 18.956 1.00 94.75 314 MET A O 1
ATOM 2599 N N . THR A 1 315 ? -1.155 0.442 21.103 1.00 95.12 315 THR A N 1
ATOM 2600 C CA . THR A 1 315 ? -2.052 1.534 21.516 1.00 95.12 315 THR A CA 1
ATOM 2601 C C . THR A 1 315 ? -1.362 2.895 21.426 1.00 95.12 315 THR A C 1
ATOM 2603 O O . THR A 1 315 ? -1.995 3.878 21.052 1.00 95.12 315 THR A O 1
ATOM 2606 N N . THR A 1 316 ? -0.059 2.960 21.716 1.00 96.38 316 THR A N 1
ATOM 2607 C CA . THR A 1 316 ? 0.727 4.196 21.582 1.00 96.38 316 THR A CA 1
ATOM 2608 C C . THR A 1 316 ? 0.989 4.530 20.113 1.00 96.38 316 THR A C 1
ATOM 2610 O O . THR A 1 316 ? 0.858 5.688 19.732 1.00 96.38 316 THR A O 1
ATOM 2613 N N . LEU A 1 317 ? 1.257 3.528 19.269 1.00 95.56 317 LEU A N 1
ATOM 2614 C CA . LEU A 1 317 ? 1.416 3.687 17.821 1.00 95.56 317 LEU A CA 1
ATOM 2615 C C . LEU A 1 317 ? 0.137 4.204 17.156 1.00 95.56 317 LEU A C 1
ATOM 2617 O O . LEU A 1 317 ? 0.188 5.143 16.369 1.00 95.56 317 LEU A O 1
ATOM 2621 N N . GLU A 1 318 ? -1.018 3.621 17.485 1.00 93.94 318 GLU A N 1
ATOM 2622 C CA . GLU A 1 318 ? -2.308 4.091 16.971 1.00 93.94 318 GLU A CA 1
ATOM 2623 C C . GLU A 1 318 ? -2.590 5.535 17.407 1.00 93.94 318 GLU A C 1
ATOM 2625 O O . GLU A 1 318 ? -3.013 6.353 16.589 1.00 93.94 318 GLU A O 1
ATOM 2630 N N . LYS A 1 319 ? -2.301 5.862 18.673 1.00 94.31 319 LYS A N 1
ATOM 2631 C CA . LYS A 1 319 ? -2.427 7.229 19.187 1.00 94.31 319 LYS A CA 1
ATOM 2632 C C . LYS A 1 319 ? -1.499 8.198 18.452 1.00 94.31 319 LYS A C 1
ATOM 2634 O O . LYS A 1 319 ? -1.950 9.280 18.098 1.00 94.31 319 LYS A O 1
ATOM 2639 N N . ALA A 1 320 ? -0.252 7.807 18.189 1.00 95.50 320 ALA A N 1
ATOM 2640 C CA . ALA A 1 320 ? 0.695 8.621 17.436 1.00 95.50 320 ALA A CA 1
ATOM 2641 C C . ALA A 1 320 ? 0.157 8.929 16.031 1.00 95.50 320 ALA A C 1
ATOM 2643 O O . ALA A 1 320 ? 0.048 10.091 15.665 1.00 95.50 320 ALA A O 1
ATOM 2644 N N . VAL A 1 321 ? -0.287 7.913 15.282 1.00 94.44 321 VAL A N 1
ATOM 2645 C CA . VAL A 1 321 ? -0.840 8.103 13.927 1.00 94.44 321 VAL A CA 1
ATOM 2646 C C . VAL A 1 321 ? -2.034 9.059 13.926 1.00 94.44 321 VAL A C 1
ATOM 2648 O O . VAL A 1 321 ? -2.076 9.975 13.114 1.00 94.44 321 VAL A O 1
ATOM 2651 N N . TYR A 1 322 ? -3.008 8.868 14.818 1.00 94.31 322 TYR A N 1
ATOM 2652 C CA . TYR A 1 322 ? -4.208 9.710 14.827 1.00 94.31 322 TYR A CA 1
ATOM 2653 C C . TYR A 1 322 ? -3.986 11.110 15.391 1.00 94.31 322 TYR A C 1
ATOM 2655 O O . TYR A 1 322 ? -4.746 12.009 15.053 1.00 94.31 322 TYR A O 1
ATOM 2663 N N . ASN A 1 323 ? -2.990 11.310 16.250 1.00 94.81 323 ASN A N 1
ATOM 2664 C CA . ASN A 1 323 ? -2.674 12.644 16.742 1.00 94.81 323 ASN A CA 1
ATOM 2665 C C . ASN A 1 323 ? -1.855 13.447 15.726 1.00 94.81 323 ASN A C 1
ATOM 2667 O O . ASN A 1 323 ? -2.071 14.648 15.608 1.00 94.81 323 ASN A O 1
ATOM 2671 N N . GLU A 1 324 ? -0.950 12.799 14.987 1.00 95.00 324 GLU A N 1
ATOM 2672 C CA . GLU A 1 324 ? -0.228 13.446 13.883 1.00 95.00 324 GLU A CA 1
ATOM 2673 C C . GLU A 1 324 ? -1.155 13.713 12.686 1.00 95.00 324 GLU A C 1
ATOM 2675 O O . GLU A 1 324 ? -0.989 14.719 12.002 1.00 95.00 324 GLU A O 1
ATOM 2680 N N . PHE A 1 325 ? -2.165 12.856 12.469 1.00 94.88 325 PHE A N 1
ATOM 2681 C CA . PHE A 1 325 ? -3.143 12.981 11.380 1.00 94.88 325 PHE A CA 1
ATOM 2682 C C . PHE A 1 325 ? -4.598 12.874 11.894 1.00 94.88 325 PHE A C 1
ATOM 2684 O O . PHE A 1 325 ? -5.256 11.841 11.709 1.00 94.88 325 PHE A O 1
ATOM 2691 N N . PRO A 1 326 ? -5.146 13.926 12.539 1.00 93.50 326 PRO A N 1
ATOM 2692 C CA . PRO A 1 326 ? -6.483 13.900 13.146 1.00 93.50 326 PRO A CA 1
ATOM 2693 C C . PRO A 1 326 ? -7.617 13.607 12.162 1.00 93.50 326 PRO A C 1
ATOM 2695 O O . PRO A 1 326 ? -8.557 12.882 12.493 1.00 93.50 326 PRO A O 1
ATOM 2698 N N . LYS A 1 327 ? -7.518 14.088 10.919 1.00 92.69 327 LYS A N 1
ATOM 2699 C CA . LYS A 1 327 ? -8.550 13.863 9.896 1.00 92.69 327 LYS A CA 1
ATOM 2700 C C . LYS A 1 327 ? -8.699 12.418 9.480 1.00 92.69 327 LYS A C 1
ATOM 2702 O O . LYS A 1 327 ? -9.802 11.976 9.161 1.00 92.69 327 LYS A O 1
ATOM 2707 N N . LEU A 1 328 ? -7.623 11.644 9.559 1.00 93.06 328 LEU A N 1
ATOM 2708 C CA . LEU A 1 328 ? -7.701 10.208 9.352 1.00 93.06 328 LEU A CA 1
ATOM 2709 C C . LEU A 1 328 ? -8.579 9.534 10.419 1.00 93.06 328 LEU A C 1
ATOM 2711 O O . LEU A 1 328 ? -9.325 8.600 10.110 1.00 93.06 328 LEU A O 1
ATOM 2715 N N . LYS A 1 329 ? -8.513 10.011 11.670 1.00 92.25 329 LYS A N 1
ATOM 2716 C CA . LYS A 1 329 ? -9.377 9.529 12.753 1.00 92.25 329 LYS A CA 1
ATOM 2717 C C . LYS A 1 329 ? -10.835 9.899 12.488 1.00 92.25 329 LYS A C 1
ATOM 2719 O O . LYS A 1 329 ? -11.689 9.015 12.535 1.00 92.25 329 LYS A O 1
ATOM 2724 N N . GLU A 1 330 ? -11.100 11.158 12.138 1.00 94.25 330 GLU A N 1
ATOM 2725 C CA . GLU A 1 330 ? -12.446 11.640 11.792 1.00 94.25 330 GLU A CA 1
ATOM 2726 C C . GLU A 1 330 ? -13.054 10.853 10.618 1.00 94.25 330 GLU A C 1
ATOM 2728 O O . GLU A 1 330 ? -14.219 10.458 10.671 1.00 94.25 330 GLU A O 1
ATOM 2733 N N . LEU A 1 331 ? -12.261 10.543 9.584 1.00 94.31 331 LEU A N 1
ATOM 2734 C CA . LEU A 1 331 ? -12.697 9.711 8.461 1.00 94.31 331 LEU A CA 1
ATOM 2735 C C . LEU A 1 331 ? -13.083 8.298 8.908 1.00 94.31 331 LEU A C 1
ATOM 2737 O O . LEU A 1 331 ? -14.105 7.766 8.469 1.00 94.31 331 LEU A O 1
ATOM 2741 N N . ASN A 1 332 ? -12.277 7.669 9.765 1.00 92.50 332 ASN A N 1
ATOM 2742 C CA . ASN A 1 332 ? -12.582 6.330 10.263 1.00 92.50 332 ASN A CA 1
ATOM 2743 C C . ASN A 1 332 ? -13.877 6.338 11.096 1.00 92.50 332 ASN A C 1
ATOM 2745 O O . ASN A 1 332 ? -14.745 5.484 10.914 1.00 92.50 332 ASN A O 1
ATOM 2749 N N . GLU A 1 333 ? -14.051 7.331 11.970 1.00 93.38 333 GLU A N 1
ATOM 2750 C CA . GLU A 1 333 ? -15.277 7.523 12.755 1.00 93.38 333 GLU A CA 1
ATOM 2751 C C . GLU A 1 333 ? -16.503 7.741 11.856 1.00 93.38 333 GLU A C 1
ATOM 2753 O O . GLU A 1 333 ? -17.534 7.091 12.051 1.00 93.38 333 GLU A O 1
ATOM 2758 N N . TYR A 1 334 ? -16.368 8.566 10.818 1.00 95.38 334 TYR A N 1
ATOM 2759 C CA . TYR A 1 334 ? -17.396 8.787 9.805 1.00 95.38 334 TYR A CA 1
ATOM 2760 C C . TYR A 1 334 ? -17.798 7.501 9.087 1.00 95.38 334 TYR A C 1
ATOM 2762 O O . TYR A 1 334 ? -18.974 7.140 9.097 1.00 95.38 334 TYR A O 1
ATOM 2770 N N . LEU A 1 335 ? -16.839 6.766 8.513 1.00 95.12 335 LEU A N 1
ATOM 2771 C CA . LEU A 1 335 ? -17.129 5.529 7.785 1.00 95.12 335 LEU A CA 1
ATOM 2772 C C . LEU A 1 335 ? -17.759 4.476 8.706 1.00 95.12 335 LEU A C 1
ATOM 2774 O O . LEU A 1 335 ? -18.708 3.799 8.308 1.00 95.12 335 LEU A O 1
ATOM 2778 N N . ASN A 1 336 ? -17.297 4.366 9.955 1.00 93.69 336 ASN A N 1
ATOM 2779 C CA . ASN A 1 336 ? -17.905 3.459 10.928 1.00 93.69 336 ASN A CA 1
ATOM 2780 C C . ASN A 1 336 ? -19.351 3.858 11.257 1.00 93.69 336 ASN A C 1
ATOM 2782 O O . ASN A 1 336 ? -20.211 2.978 11.337 1.00 93.69 336 ASN A O 1
ATOM 2786 N N . LYS A 1 337 ? -19.642 5.159 11.399 1.00 94.50 337 LYS A N 1
ATOM 2787 C CA . LYS A 1 337 ? -21.003 5.659 11.642 1.00 94.50 337 LYS A CA 1
ATOM 2788 C C . LYS A 1 337 ? -21.915 5.422 10.435 1.00 94.50 337 LYS A C 1
ATOM 2790 O O . LYS A 1 337 ? -23.004 4.887 10.617 1.00 94.50 337 LYS A O 1
ATOM 2795 N N . ILE A 1 338 ? -21.452 5.700 9.214 1.00 94.75 338 ILE A N 1
ATOM 2796 C CA . ILE A 1 338 ? -22.181 5.398 7.968 1.00 94.75 338 ILE A CA 1
ATOM 2797 C C . ILE A 1 338 ? -22.497 3.906 7.861 1.00 94.75 338 ILE A C 1
ATOM 2799 O O . ILE A 1 338 ? -23.644 3.520 7.622 1.00 94.75 338 ILE A O 1
ATOM 2803 N N . ALA A 1 339 ? -21.503 3.045 8.087 1.00 94.12 339 ALA A N 1
ATOM 2804 C CA . ALA A 1 339 ? -21.714 1.606 8.048 1.00 94.12 339 ALA A CA 1
ATOM 2805 C C . ALA A 1 339 ? -22.670 1.132 9.152 1.00 94.12 339 ALA A C 1
ATOM 2807 O O . ALA A 1 339 ? -23.462 0.215 8.922 1.00 94.12 339 ALA A O 1
ATOM 2808 N N . GLY A 1 340 ? -22.618 1.757 10.332 1.00 94.31 340 GLY A N 1
ATOM 2809 C CA . GLY A 1 340 ? -23.536 1.521 11.443 1.00 94.31 340 GLY A CA 1
ATOM 2810 C C . GLY A 1 340 ? -24.981 1.870 11.089 1.00 94.31 340 GLY A C 1
ATOM 2811 O O . GLY A 1 340 ? -25.857 1.027 11.268 1.00 94.31 340 GLY A O 1
ATOM 2812 N N . ILE A 1 341 ? -25.211 3.048 10.503 1.00 93.19 341 ILE A N 1
ATOM 2813 C CA . ILE A 1 341 ? -26.525 3.495 10.014 1.00 93.19 341 ILE A CA 1
ATOM 2814 C C . ILE A 1 341 ? -27.058 2.523 8.959 1.00 93.19 341 ILE A C 1
ATOM 2816 O O . ILE A 1 341 ? -28.167 2.014 9.093 1.00 93.19 341 ILE A O 1
ATOM 2820 N N . CYS A 1 342 ? -26.251 2.180 7.950 1.00 92.25 342 CYS A N 1
ATOM 2821 C CA . CYS A 1 342 ? -26.682 1.252 6.901 1.00 92.25 342 CYS A CA 1
ATOM 2822 C C . CYS A 1 342 ? -27.020 -0.137 7.466 1.00 92.25 342 CYS A C 1
ATOM 2824 O O . CYS A 1 342 ? -27.978 -0.781 7.049 1.00 92.25 342 CYS A O 1
ATOM 2826 N N . THR A 1 343 ? -26.249 -0.593 8.456 1.00 92.25 343 THR A N 1
ATOM 2827 C CA . THR A 1 343 ? -26.499 -1.860 9.153 1.00 92.25 343 THR A CA 1
ATOM 2828 C C . THR A 1 343 ? -27.785 -1.814 9.981 1.00 92.25 343 THR A C 1
ATOM 2830 O O . THR A 1 343 ? -28.509 -2.806 10.010 1.00 92.25 343 THR A O 1
ATOM 2833 N N . TYR A 1 344 ? -28.069 -0.692 10.651 1.00 90.62 344 TYR A N 1
ATOM 2834 C CA . TYR A 1 344 ? -29.300 -0.485 11.419 1.00 90.62 344 TYR A CA 1
ATOM 2835 C C . TYR A 1 344 ? -30.531 -0.528 10.512 1.00 90.62 344 TYR A C 1
ATOM 2837 O O . TYR A 1 344 ? -31.473 -1.263 10.785 1.00 90.62 344 TYR A O 1
ATOM 2845 N N . LEU A 1 345 ? -30.461 0.173 9.379 1.00 89.44 345 LEU A N 1
ATOM 2846 C CA . LEU A 1 345 ? -31.516 0.215 8.366 1.00 89.44 345 LEU A CA 1
ATOM 2847 C C . LEU A 1 345 ? -31.604 -1.069 7.516 1.00 89.44 345 LEU A C 1
ATOM 2849 O O . LEU A 1 345 ? -32.469 -1.177 6.650 1.00 89.44 345 LEU A O 1
ATOM 2853 N N . ASN A 1 346 ? -30.717 -2.044 7.749 1.00 88.75 346 ASN A N 1
ATOM 2854 C CA . ASN A 1 346 ? -30.611 -3.295 6.995 1.00 88.75 346 ASN A CA 1
ATOM 2855 C C . ASN A 1 346 ? -30.441 -3.090 5.474 1.00 88.75 346 ASN A C 1
ATOM 2857 O O . ASN A 1 346 ? -30.950 -3.869 4.666 1.00 88.75 346 ASN A O 1
ATOM 2861 N N . ILE A 1 347 ? -29.708 -2.045 5.078 1.00 88.88 347 ILE A N 1
ATOM 2862 C CA . ILE A 1 347 ? -29.454 -1.707 3.674 1.00 88.88 347 ILE A CA 1
ATOM 2863 C C . ILE A 1 347 ? -28.031 -2.116 3.266 1.00 88.88 347 ILE A C 1
ATOM 2865 O O . ILE A 1 347 ? -27.090 -2.004 4.062 1.00 88.88 347 ILE A O 1
ATOM 2869 N N . PRO A 1 348 ? -27.825 -2.614 2.034 1.00 89.88 348 PRO A N 1
ATOM 2870 C CA . PRO A 1 348 ? -26.481 -2.842 1.526 1.00 89.88 348 PRO A CA 1
ATOM 2871 C C . PRO A 1 348 ? -25.757 -1.508 1.336 1.00 89.88 348 PRO A C 1
ATOM 2873 O O . PRO A 1 348 ? -26.345 -0.530 0.890 1.00 89.88 348 PRO A O 1
ATOM 2876 N N . ILE A 1 349 ? -24.456 -1.488 1.619 1.00 93.69 349 ILE A N 1
ATOM 2877 C CA . ILE A 1 349 ? -23.630 -0.315 1.325 1.00 93.69 349 ILE A CA 1
ATOM 2878 C C . ILE A 1 349 ? -23.169 -0.455 -0.122 1.00 93.69 349 ILE A C 1
ATOM 2880 O O . ILE A 1 349 ? -22.451 -1.402 -0.454 1.00 93.69 349 ILE A O 1
ATOM 2884 N N . THR A 1 350 ? -23.603 0.462 -0.978 1.00 92.94 350 THR A N 1
ATOM 2885 C CA . THR A 1 350 ? -23.263 0.483 -2.402 1.00 92.94 350 THR A CA 1
ATOM 2886 C C . THR A 1 350 ? -22.602 1.793 -2.779 1.00 92.94 350 THR A C 1
ATOM 2888 O O . THR A 1 350 ? -23.053 2.852 -2.353 1.00 92.94 350 THR A O 1
ATOM 2891 N N . TRP A 1 351 ? -21.556 1.727 -3.598 1.00 94.19 351 TRP A N 1
ATOM 2892 C CA . TRP A 1 351 ? -20.911 2.913 -4.152 1.00 94.19 351 TRP A CA 1
ATOM 2893 C C . TRP A 1 351 ? -20.422 2.675 -5.575 1.00 94.19 351 TRP A C 1
ATOM 2895 O O . TRP A 1 351 ? -20.101 1.550 -5.967 1.00 94.19 351 TRP A O 1
ATOM 2905 N N . THR A 1 352 ? -20.357 3.758 -6.342 1.00 92.62 352 THR A N 1
ATOM 2906 C CA . THR A 1 352 ? -19.926 3.751 -7.740 1.00 92.62 352 THR A CA 1
ATOM 2907 C C . THR A 1 352 ? -18.484 4.220 -7.843 1.00 92.62 352 THR A C 1
ATOM 2909 O O . THR A 1 352 ? -18.149 5.318 -7.402 1.00 92.62 352 THR A O 1
ATOM 2912 N N . LEU A 1 353 ? -17.631 3.399 -8.450 1.00 92.88 353 LEU A N 1
ATOM 2913 C CA . LEU A 1 353 ? -16.230 3.735 -8.680 1.00 92.88 353 LEU A CA 1
ATOM 2914 C C . LEU A 1 353 ? -16.064 4.729 -9.835 1.00 92.88 353 LEU A C 1
ATOM 2916 O O . LEU A 1 353 ? -16.927 4.805 -10.711 1.00 92.88 353 LEU A O 1
ATOM 2920 N N . PRO A 1 354 ? -14.917 5.430 -9.916 1.00 90.81 354 PRO A N 1
ATOM 2921 C CA . PRO A 1 354 ? -14.582 6.281 -11.060 1.00 90.81 354 PRO A CA 1
ATOM 2922 C C . PRO A 1 354 ? -14.592 5.554 -12.417 1.00 90.81 354 PRO A C 1
ATOM 2924 O O . PRO A 1 354 ? -14.770 6.188 -13.451 1.00 90.81 354 PRO A O 1
ATOM 2927 N N . THR A 1 355 ? -14.432 4.228 -12.420 1.00 91.06 355 THR A N 1
ATOM 2928 C CA . THR A 1 355 ? -14.551 3.367 -13.609 1.00 91.06 355 THR A CA 1
ATOM 2929 C C . THR A 1 355 ? -15.996 3.096 -14.040 1.00 91.06 355 THR A C 1
ATOM 2931 O O . THR A 1 355 ? -16.209 2.527 -15.105 1.00 91.06 355 THR A O 1
ATOM 2934 N N . GLY A 1 356 ? -16.988 3.448 -13.216 1.00 90.12 356 GLY A N 1
ATOM 2935 C CA . GLY A 1 356 ? -18.400 3.095 -13.398 1.00 90.12 356 GLY A CA 1
ATOM 2936 C C . GLY A 1 356 ? -18.810 1.761 -12.760 1.00 90.12 356 GLY A C 1
ATOM 2937 O O . GLY A 1 356 ? -19.994 1.431 -12.750 1.00 90.12 356 GLY A O 1
ATOM 2938 N N . LEU A 1 357 ? -17.870 0.995 -12.191 1.00 91.69 357 LEU A N 1
ATOM 2939 C CA . LEU A 1 357 ? -18.188 -0.250 -11.487 1.00 91.69 357 LEU A CA 1
ATOM 2940 C C . LEU A 1 357 ? -18.941 0.047 -10.181 1.00 91.69 357 LEU A C 1
ATOM 2942 O O . LEU A 1 357 ? -18.467 0.814 -9.344 1.00 91.69 357 LEU A O 1
ATOM 2946 N N . ASN A 1 358 ? -20.085 -0.606 -9.982 1.00 92.44 358 ASN A N 1
ATOM 2947 C CA . ASN A 1 358 ? -20.839 -0.533 -8.732 1.00 92.44 358 ASN A CA 1
ATOM 2948 C C . ASN A 1 358 ? -20.379 -1.627 -7.767 1.00 92.44 358 ASN A C 1
ATOM 2950 O O . ASN A 1 358 ? -20.596 -2.816 -8.006 1.00 92.44 358 ASN A O 1
ATOM 2954 N N . VAL A 1 359 ? -19.774 -1.219 -6.654 1.00 93.88 359 VAL A N 1
ATOM 2955 C CA . VAL A 1 359 ? -19.355 -2.127 -5.586 1.00 93.88 359 VAL A CA 1
ATOM 2956 C C . VAL A 1 359 ? -20.475 -2.232 -4.564 1.00 93.88 359 VAL A C 1
ATOM 2958 O O . VAL A 1 359 ? -21.007 -1.227 -4.095 1.00 93.88 359 VAL A O 1
ATOM 2961 N N . LYS A 1 360 ? -20.834 -3.469 -4.209 1.00 92.38 360 LYS A N 1
ATOM 2962 C CA . LYS A 1 360 ? -21.861 -3.774 -3.210 1.00 92.38 360 LYS A CA 1
ATOM 2963 C C . LYS A 1 360 ? -21.256 -4.541 -2.047 1.00 92.38 360 LYS A C 1
ATOM 2965 O O . LYS A 1 360 ? -20.739 -5.646 -2.216 1.00 92.38 360 LYS A O 1
ATOM 2970 N N . GLN A 1 361 ? -21.405 -3.994 -0.849 1.00 91.94 361 GLN A N 1
ATOM 2971 C CA . GLN A 1 361 ? -21.021 -4.641 0.391 1.00 91.94 361 GLN A CA 1
ATOM 2972 C C . GLN A 1 361 ? -22.262 -5.072 1.178 1.00 91.94 361 GLN A C 1
ATOM 2974 O O . GLN A 1 361 ? -23.011 -4.245 1.701 1.00 91.94 361 GLN A O 1
ATOM 2979 N N . TYR A 1 362 ? -22.444 -6.384 1.316 1.00 89.75 362 TYR A N 1
ATOM 2980 C CA . TYR A 1 362 ? -23.473 -6.980 2.168 1.00 89.75 362 TYR A CA 1
ATOM 2981 C C . TYR A 1 362 ? -22.943 -8.279 2.779 1.00 89.75 362 TYR A C 1
ATOM 2983 O O . TYR A 1 362 ? -22.846 -9.309 2.107 1.00 89.75 362 TYR A O 1
ATOM 2991 N N . TYR A 1 363 ? -22.521 -8.218 4.041 1.00 89.62 363 TYR A N 1
ATOM 2992 C CA . TYR A 1 363 ? -22.001 -9.376 4.756 1.00 89.62 363 TYR A CA 1
ATOM 2993 C C . TYR A 1 363 ? -23.096 -10.050 5.568 1.00 89.62 363 TYR A C 1
ATOM 2995 O O . TYR A 1 363 ? -23.483 -9.568 6.627 1.00 89.62 363 TYR A O 1
ATOM 3003 N N . GLU A 1 364 ? -23.528 -11.209 5.091 1.00 86.94 364 GLU A N 1
ATOM 3004 C CA . GLU A 1 364 ? -24.423 -12.094 5.831 1.00 86.94 364 GLU A CA 1
ATOM 3005 C C . GLU A 1 364 ? -23.688 -12.786 6.980 1.00 86.94 364 GLU A C 1
ATOM 3007 O O . GLU A 1 364 ? -22.499 -13.125 6.879 1.00 86.94 364 GLU A O 1
ATOM 3012 N N . ASP A 1 365 ? -24.409 -13.003 8.072 1.00 85.44 365 ASP A N 1
ATOM 3013 C CA . ASP A 1 365 ? -23.934 -13.799 9.184 1.00 85.44 365 ASP A CA 1
ATOM 3014 C C . ASP A 1 365 ? -23.832 -15.274 8.796 1.00 85.44 365 ASP A C 1
ATOM 3016 O O . ASP A 1 365 ? -24.470 -15.748 7.854 1.00 85.44 365 ASP A O 1
ATOM 3020 N N . SER A 1 366 ? -22.975 -16.012 9.491 1.00 85.56 366 SER A N 1
ATOM 3021 C CA . SER A 1 366 ? -22.730 -17.416 9.175 1.00 85.56 366 SER A CA 1
ATOM 3022 C C . SER A 1 366 ? -22.683 -18.261 10.428 1.00 85.56 366 SER A C 1
ATOM 3024 O O . SER A 1 366 ? -22.021 -17.893 11.396 1.00 85.56 366 SER A O 1
ATOM 3026 N N . GLU A 1 367 ? -23.294 -19.433 10.368 1.00 87.50 367 GLU A N 1
ATOM 3027 C CA . GLU A 1 367 ? -23.214 -20.454 11.402 1.00 87.50 367 GLU A CA 1
ATOM 3028 C C . GLU A 1 367 ? -22.328 -21.613 10.958 1.00 87.50 367 GLU A C 1
ATOM 3030 O O . GLU A 1 367 ? -22.276 -21.980 9.784 1.00 87.50 367 GLU A O 1
ATOM 3035 N N . ALA A 1 368 ? -21.585 -22.175 11.908 1.00 87.06 368 ALA A N 1
ATOM 3036 C CA . ALA A 1 368 ? -20.786 -23.363 11.671 1.00 87.06 368 ALA A CA 1
ATOM 3037 C C . ALA A 1 368 ? -21.627 -24.601 11.991 1.00 87.06 368 ALA A C 1
ATOM 3039 O O . ALA A 1 368 ? -21.926 -24.873 13.152 1.00 87.06 368 ALA A O 1
ATOM 3040 N N . ILE A 1 369 ? -21.970 -25.369 10.963 1.00 87.06 369 ILE A N 1
ATOM 3041 C CA . ILE A 1 369 ? -22.608 -26.672 11.102 1.00 87.06 369 ILE A CA 1
ATOM 3042 C C . ILE A 1 369 ? -21.505 -27.720 11.193 1.00 87.06 369 ILE A C 1
ATOM 3044 O O . ILE A 1 369 ? -20.724 -27.917 10.258 1.00 87.06 369 ILE A O 1
ATOM 3048 N N . ARG A 1 370 ? -21.425 -28.395 12.338 1.00 88.44 370 ARG A N 1
ATOM 3049 C CA . ARG A 1 370 ? -20.487 -29.498 12.548 1.00 88.44 370 ARG A CA 1
ATOM 3050 C C . ARG A 1 370 ? -21.056 -30.764 11.924 1.00 88.44 370 ARG A C 1
ATOM 3052 O O . ARG A 1 370 ? -22.059 -31.292 12.393 1.00 88.44 370 ARG A O 1
ATOM 3059 N N . LEU A 1 371 ? -20.392 -31.269 10.893 1.00 87.25 371 LEU A N 1
ATOM 3060 C CA . LEU A 1 371 ? -20.774 -32.497 10.212 1.00 87.25 371 LEU A CA 1
ATOM 3061 C C . LEU A 1 371 ? -19.841 -33.642 10.582 1.00 87.25 371 LEU A C 1
ATOM 3063 O O . LEU A 1 371 ? -18.622 -33.494 10.715 1.00 87.25 371 LEU A O 1
ATOM 3067 N N . ARG A 1 372 ? -20.440 -34.821 10.713 1.00 86.62 372 ARG A N 1
ATOM 3068 C CA . ARG A 1 372 ? -19.738 -36.087 10.882 1.00 86.62 372 ARG A CA 1
ATOM 3069 C C . ARG A 1 372 ? -19.986 -36.929 9.627 1.00 86.62 372 ARG A C 1
ATOM 3071 O O . ARG A 1 372 ? -21.069 -37.493 9.513 1.00 86.62 372 ARG A O 1
ATOM 3078 N N . PRO A 1 373 ? -19.023 -37.018 8.688 1.00 83.00 373 PRO A N 1
ATOM 3079 C CA . PRO A 1 373 ? -19.256 -37.661 7.391 1.00 83.00 373 PRO A CA 1
ATOM 3080 C C . PRO A 1 373 ? -19.538 -39.159 7.515 1.00 83.00 373 PRO A C 1
ATOM 3082 O O . PRO A 1 373 ? -20.291 -39.714 6.727 1.00 83.00 373 PRO A O 1
ATOM 3085 N N . PHE A 1 374 ? -18.961 -39.812 8.526 1.00 86.06 374 PHE A N 1
ATOM 3086 C CA . PHE A 1 374 ? -19.105 -41.247 8.738 1.00 86.06 374 PHE A CA 1
ATOM 3087 C C . PHE A 1 374 ? -19.442 -41.532 10.201 1.00 86.06 374 PHE A C 1
ATOM 3089 O O . PHE A 1 374 ? -18.686 -41.140 11.095 1.00 86.06 374 PHE A O 1
ATOM 3096 N N . LYS A 1 375 ? -20.539 -42.261 10.461 1.00 81.81 375 LYS A N 1
ATOM 3097 C CA . LYS A 1 375 ? -20.976 -42.636 11.824 1.00 81.81 375 LYS A CA 1
ATOM 3098 C C . LYS A 1 375 ? -19.886 -43.358 12.631 1.00 81.81 375 LYS A C 1
ATOM 3100 O O . LYS A 1 375 ? -19.837 -43.200 13.845 1.00 81.81 375 LYS A O 1
ATOM 3105 N N . TYR A 1 376 ? -18.992 -44.094 11.969 1.00 85.00 376 TYR A N 1
ATOM 3106 C CA . TYR A 1 376 ? -17.922 -44.869 12.607 1.00 85.00 376 TYR A CA 1
ATOM 3107 C C . TYR A 1 376 ? -16.618 -44.082 12.849 1.00 85.00 376 TYR A C 1
ATOM 3109 O O . TYR A 1 376 ? -15.833 -44.467 13.710 1.00 85.00 376 TYR A O 1
ATOM 3117 N N . LYS A 1 377 ? -16.367 -42.953 12.164 1.00 80.62 377 LYS A N 1
ATOM 3118 C CA . LYS A 1 377 ? -15.172 -42.116 12.416 1.00 80.62 377 LYS A CA 1
ATOM 3119 C C . LYS A 1 377 ? -15.470 -41.056 13.467 1.00 80.62 377 LYS A C 1
ATOM 3121 O O . LYS A 1 377 ? -16.523 -40.435 13.405 1.00 80.62 377 LYS A O 1
ATOM 3126 N N . LYS A 1 378 ? -14.559 -40.805 14.413 1.00 82.25 378 LYS A N 1
ATOM 3127 C CA . LYS A 1 378 ? -14.691 -39.694 15.384 1.00 82.25 378 LYS A CA 1
ATOM 3128 C C . LYS A 1 378 ? -14.443 -38.315 14.755 1.00 82.25 378 LYS A C 1
ATOM 3130 O O . LYS A 1 378 ? -14.814 -37.302 15.341 1.00 82.25 378 LYS A O 1
ATOM 3135 N N . ASN A 1 379 ? -13.843 -38.274 13.565 1.00 86.00 379 ASN A N 1
ATOM 3136 C CA . ASN A 1 379 ? -13.503 -37.027 12.891 1.00 86.00 379 ASN A CA 1
ATOM 3137 C C . ASN A 1 379 ? -14.766 -36.302 12.417 1.00 86.00 379 ASN A C 1
ATOM 3139 O O . ASN A 1 379 ? -15.640 -36.880 11.771 1.00 86.00 379 ASN A O 1
ATOM 3143 N N . THR A 1 380 ? -14.817 -35.011 12.715 1.00 86.06 380 THR A N 1
ATOM 3144 C CA . THR A 1 380 ? -15.856 -34.082 12.272 1.00 86.06 380 THR A CA 1
ATOM 3145 C C . THR A 1 380 ? -15.208 -32.942 11.509 1.00 86.06 380 THR A C 1
ATOM 3147 O O . THR A 1 380 ? -14.091 -32.555 11.850 1.00 86.06 380 THR A O 1
ATOM 3150 N N . PHE A 1 381 ? -15.917 -32.357 10.554 1.00 87.12 381 PHE A N 1
ATOM 3151 C CA . PHE A 1 381 ? -15.511 -31.107 9.919 1.00 87.12 381 PHE A CA 1
ATOM 3152 C C . PHE A 1 381 ? -16.652 -30.094 10.008 1.00 87.12 381 PHE A C 1
ATOM 3154 O O . PHE A 1 381 ? -17.820 -30.466 10.090 1.00 87.12 381 PHE A O 1
ATOM 3161 N N . ASN A 1 382 ? -16.312 -28.809 10.035 1.00 87.81 382 ASN A N 1
ATOM 3162 C CA . ASN A 1 382 ? -17.291 -27.734 10.147 1.00 87.81 382 ASN A CA 1
ATOM 3163 C C . ASN A 1 382 ? -17.536 -27.126 8.764 1.00 87.81 382 ASN A C 1
ATOM 3165 O O . ASN A 1 382 ? -16.583 -26.711 8.105 1.00 87.81 382 ASN A O 1
ATOM 3169 N N . ILE A 1 383 ? -18.798 -27.026 8.349 1.00 88.06 383 ILE A N 1
ATOM 3170 C CA . ILE A 1 383 ? -19.212 -26.233 7.187 1.00 88.06 383 ILE A CA 1
ATOM 3171 C C . ILE A 1 383 ? -19.787 -24.913 7.691 1.00 88.06 383 ILE A C 1
ATOM 3173 O O . ILE A 1 383 ? -20.639 -24.906 8.573 1.00 88.06 383 ILE A O 1
ATOM 3177 N N . LYS A 1 384 ? -19.346 -23.787 7.124 1.00 86.81 384 LYS A 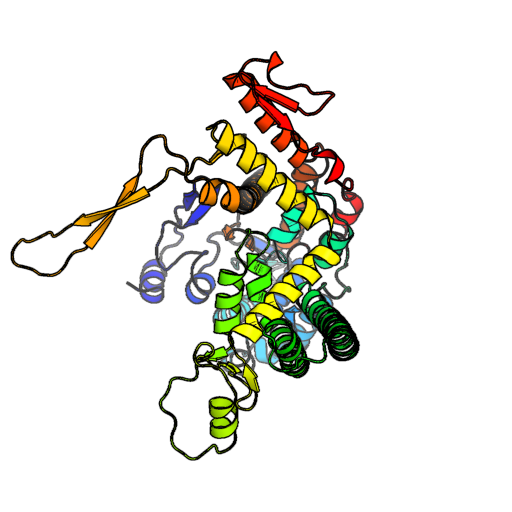N 1
ATOM 3178 C CA . LYS A 1 384 ? -19.988 -22.490 7.367 1.00 86.81 384 LYS A CA 1
ATOM 3179 C C . LYS A 1 384 ? -21.164 -22.308 6.412 1.00 86.81 384 LYS A C 1
ATOM 3181 O O . LYS A 1 384 ? -20.959 -22.263 5.202 1.00 86.81 384 LYS A O 1
ATOM 3186 N N . VAL A 1 385 ? -22.364 -22.162 6.959 1.00 85.19 385 VAL A N 1
ATOM 3187 C CA . VAL A 1 385 ? -23.595 -21.867 6.218 1.00 85.19 385 VAL A CA 1
ATOM 3188 C C . VAL A 1 385 ? -24.013 -20.432 6.514 1.00 85.19 385 VAL A C 1
ATOM 3190 O O . VAL A 1 385 ? -23.934 -19.982 7.655 1.00 85.19 385 VAL A O 1
ATOM 3193 N N . LYS A 1 386 ? -24.401 -19.678 5.483 1.00 84.88 386 LYS A N 1
ATOM 3194 C CA . LYS A 1 386 ? -24.843 -18.288 5.641 1.00 84.88 386 LYS A CA 1
ATOM 3195 C C . LYS A 1 386 ? -26.298 -18.239 6.102 1.00 84.88 386 LYS A C 1
ATOM 3197 O O . LYS A 1 386 ? -27.151 -18.899 5.512 1.00 84.88 386 LYS A O 1
ATOM 3202 N N . LYS A 1 387 ? -26.581 -17.408 7.103 1.00 82.56 387 LYS A N 1
ATOM 3203 C CA . LYS A 1 387 ? -27.936 -17.027 7.497 1.00 82.56 387 LYS A CA 1
ATOM 3204 C C . LYS A 1 387 ? -28.420 -15.948 6.536 1.00 82.56 387 LYS A C 1
ATOM 3206 O O . LYS A 1 387 ? -27.951 -14.812 6.592 1.00 82.56 387 LYS A O 1
ATOM 3211 N N . LYS A 1 388 ? -29.332 -16.313 5.635 1.00 77.56 388 LYS A N 1
ATOM 3212 C CA . LYS A 1 388 ? -29.913 -15.360 4.681 1.00 77.56 388 LYS A CA 1
ATOM 3213 C C . LYS A 1 388 ? -30.585 -14.209 5.432 1.00 77.56 388 LYS A C 1
ATOM 3215 O O . LYS A 1 388 ? -31.258 -14.446 6.432 1.00 77.56 388 LYS A O 1
ATOM 3220 N N . ASN A 1 389 ? -30.416 -12.988 4.929 1.00 75.62 389 ASN A N 1
ATOM 3221 C CA . ASN A 1 389 ? -31.042 -11.757 5.438 1.00 75.62 389 ASN A CA 1
ATOM 3222 C C . ASN A 1 389 ? -30.654 -11.335 6.870 1.00 75.62 389 ASN A C 1
ATOM 3224 O O . ASN A 1 389 ? -31.274 -10.430 7.423 1.00 75.62 389 ASN A O 1
ATOM 3228 N N . VAL A 1 390 ? -29.630 -11.946 7.476 1.00 83.00 390 VAL A N 1
ATOM 3229 C CA . VAL A 1 390 ? -29.084 -11.501 8.767 1.00 83.00 390 VAL A CA 1
ATOM 3230 C C . VAL A 1 390 ? -27.725 -10.864 8.520 1.00 83.00 390 VAL A C 1
ATOM 3232 O O . VAL A 1 390 ? -26.778 -11.557 8.155 1.00 83.00 390 VAL A O 1
ATOM 3235 N N . ILE A 1 391 ? -27.604 -9.550 8.719 1.00 84.38 391 ILE A N 1
ATOM 3236 C CA . ILE A 1 391 ? -26.326 -8.849 8.538 1.00 84.38 391 ILE A CA 1
ATOM 3237 C C . ILE A 1 391 ? -25.373 -9.172 9.691 1.00 84.38 391 ILE A C 1
ATOM 3239 O O . ILE A 1 391 ? -25.685 -8.984 10.870 1.00 84.38 391 ILE A O 1
ATOM 3243 N N . ASN A 1 392 ? -24.141 -9.546 9.352 1.00 88.38 392 ASN A N 1
ATOM 3244 C CA . ASN A 1 392 ? -23.036 -9.552 10.296 1.00 88.38 392 ASN A CA 1
ATOM 3245 C C . ASN A 1 392 ? -22.569 -8.111 10.563 1.00 88.38 392 ASN A C 1
ATOM 3247 O O . ASN A 1 392 ? -21.668 -7.597 9.893 1.00 88.38 392 ASN A O 1
ATOM 3251 N N . LYS A 1 393 ? -23.180 -7.467 11.565 1.00 88.88 393 LYS A N 1
ATOM 3252 C CA . LYS A 1 393 ? -22.959 -6.048 11.904 1.00 88.88 393 LYS A CA 1
ATOM 3253 C C . LYS A 1 393 ? -21.475 -5.692 12.033 1.00 88.88 393 LYS A C 1
ATOM 3255 O O . LYS A 1 393 ? -20.979 -4.741 11.438 1.00 88.88 393 LYS A O 1
ATOM 3260 N N . SER A 1 394 ? -20.740 -6.518 12.774 1.00 88.06 394 SER A N 1
ATOM 3261 C CA . SER A 1 394 ? -19.328 -6.290 13.079 1.00 88.06 394 SER A CA 1
ATOM 3262 C C . SER A 1 394 ? -18.436 -6.358 11.832 1.00 88.06 394 SER A C 1
ATOM 3264 O O . SER A 1 394 ? -17.513 -5.558 11.672 1.00 88.06 394 SER A O 1
ATOM 3266 N N . LYS A 1 395 ? -18.705 -7.304 10.924 1.00 88.81 395 LYS A N 1
ATOM 3267 C CA . LYS A 1 395 ? -17.975 -7.422 9.658 1.00 88.81 395 LYS A CA 1
ATOM 3268 C C . LYS A 1 395 ? -18.355 -6.310 8.682 1.00 88.81 395 LYS A C 1
ATOM 3270 O O . LYS A 1 395 ? -17.460 -5.797 8.019 1.00 88.81 395 LYS A O 1
ATOM 3275 N N . GLN A 1 396 ? -19.626 -5.921 8.628 1.00 90.31 396 GLN A N 1
ATOM 3276 C CA . GLN A 1 396 ? -20.117 -4.833 7.780 1.00 90.31 396 GLN A CA 1
ATOM 3277 C C . GLN A 1 396 ? -19.430 -3.503 8.109 1.00 90.31 396 GLN A C 1
ATOM 3279 O O . GLN A 1 396 ? -18.894 -2.857 7.213 1.00 90.31 396 GLN A O 1
ATOM 3284 N N . ILE A 1 397 ? -19.351 -3.150 9.393 1.00 90.38 397 ILE A N 1
ATOM 3285 C CA . ILE A 1 397 ? -18.708 -1.908 9.838 1.00 90.38 397 ILE A CA 1
ATOM 3286 C C . ILE A 1 397 ? -17.203 -1.939 9.557 1.00 90.38 397 ILE A C 1
ATOM 3288 O O . ILE A 1 397 ? -16.688 -1.109 8.811 1.00 90.38 397 ILE A O 1
ATOM 3292 N N . ARG A 1 398 ? -16.493 -2.956 10.064 1.00 89.19 398 ARG A N 1
ATOM 3293 C CA . ARG A 1 398 ? -15.025 -3.005 9.950 1.00 89.19 398 ARG A CA 1
ATOM 3294 C C . ARG A 1 398 ? -14.512 -3.087 8.514 1.00 89.19 398 ARG A C 1
ATOM 3296 O O . ARG A 1 398 ? -13.381 -2.681 8.266 1.00 89.19 398 ARG A O 1
ATOM 3303 N N . SER A 1 399 ? -15.303 -3.635 7.593 1.00 91.38 399 SER A N 1
ATOM 3304 C CA . SER A 1 399 ? -14.856 -3.879 6.218 1.00 91.38 399 SER A CA 1
ATOM 3305 C C . SER A 1 399 ? -15.067 -2.691 5.277 1.00 91.38 399 SER A C 1
ATOM 3307 O O . SER A 1 399 ? -14.521 -2.727 4.178 1.00 91.38 399 SER A O 1
ATOM 3309 N N . LEU A 1 400 ? -15.827 -1.657 5.672 1.00 94.19 400 LEU A N 1
ATOM 3310 C CA . LEU A 1 400 ? -16.156 -0.554 4.764 1.00 94.19 400 LEU A CA 1
ATOM 3311 C C . LEU A 1 400 ? -14.903 0.197 4.302 1.00 94.19 400 LEU A C 1
ATOM 3313 O O . LEU A 1 400 ? -14.657 0.275 3.103 1.00 94.19 400 LEU A O 1
ATOM 3317 N N . MET A 1 401 ? -14.092 0.692 5.242 1.00 93.44 401 MET A N 1
ATOM 3318 C CA . MET A 1 401 ? -12.858 1.420 4.924 1.00 93.44 401 MET A CA 1
ATOM 3319 C C . MET A 1 401 ? -11.912 0.600 4.024 1.00 93.44 401 MET A C 1
ATOM 3321 O O . MET A 1 401 ? -11.600 1.073 2.933 1.00 93.44 401 MET A O 1
ATOM 3325 N N . PRO A 1 402 ? -11.515 -0.644 4.371 1.00 92.44 402 PRO A N 1
ATOM 3326 C CA . PRO A 1 402 ? -10.662 -1.440 3.491 1.00 92.44 402 PRO A CA 1
ATOM 3327 C C . PRO A 1 402 ? -11.285 -1.722 2.127 1.00 92.44 402 PRO A C 1
ATOM 3329 O O . PRO A 1 402 ? -10.575 -1.661 1.133 1.00 92.44 402 PRO A O 1
ATOM 3332 N N . ASN A 1 403 ? -12.584 -2.025 2.038 1.00 94.38 403 ASN A N 1
ATOM 3333 C CA . ASN A 1 403 ? -13.206 -2.285 0.740 1.00 94.38 403 ASN A CA 1
ATOM 3334 C C . ASN A 1 403 ? -13.272 -1.030 -0.129 1.00 94.38 403 ASN A C 1
ATOM 3336 O O . ASN A 1 403 ? -13.060 -1.139 -1.332 1.00 94.38 403 ASN A O 1
ATOM 3340 N N . LEU A 1 404 ? -13.524 0.137 0.467 1.00 94.62 404 LEU A N 1
ATOM 3341 C CA . LEU A 1 404 ? -13.520 1.412 -0.237 1.00 94.62 404 LEU A CA 1
ATOM 3342 C C . LEU A 1 404 ? -12.130 1.702 -0.812 1.00 94.62 404 LEU A C 1
ATOM 3344 O O . LEU A 1 404 ? -12.007 1.892 -2.020 1.00 94.62 404 LEU A O 1
ATOM 3348 N N . ILE A 1 405 ? -11.081 1.632 0.014 1.00 93.88 405 ILE A N 1
ATOM 3349 C CA . ILE A 1 405 ? -9.699 1.868 -0.429 1.00 93.88 405 ILE A CA 1
ATOM 3350 C C . ILE A 1 405 ? -9.257 0.822 -1.459 1.00 93.88 405 ILE A C 1
ATOM 3352 O O . ILE A 1 405 ? -8.749 1.191 -2.511 1.00 93.88 405 ILE A O 1
ATOM 3356 N N . HIS A 1 406 ? -9.557 -0.462 -1.236 1.00 92.88 406 HIS A N 1
ATOM 3357 C CA . HIS A 1 406 ? -9.281 -1.528 -2.206 1.00 92.88 406 HIS A CA 1
ATOM 3358 C C . HIS A 1 406 ? -10.044 -1.405 -3.520 1.00 92.88 406 HIS A C 1
ATOM 3360 O O . HIS A 1 406 ? -9.645 -1.969 -4.530 1.00 92.88 406 HIS A O 1
ATOM 3366 N N . SER A 1 407 ? -11.185 -0.732 -3.512 1.00 94.88 407 SER A N 1
ATOM 3367 C CA . SER A 1 407 ? -11.928 -0.490 -4.740 1.00 94.88 407 SER A CA 1
ATOM 3368 C C . SER A 1 407 ? -11.412 0.738 -5.488 1.00 94.88 407 SER A C 1
ATOM 3370 O O . SER A 1 407 ? -11.383 0.749 -6.715 1.00 94.88 407 SER A O 1
ATOM 3372 N N . LEU A 1 408 ? -10.935 1.749 -4.758 1.00 94.25 408 LEU A N 1
ATOM 3373 C CA . LEU A 1 408 ? -10.296 2.927 -5.333 1.00 94.25 408 LEU A CA 1
ATOM 3374 C C . LEU A 1 408 ? -8.925 2.604 -5.926 1.00 94.25 408 LEU A C 1
ATOM 3376 O O . LEU A 1 408 ? -8.647 3.057 -7.032 1.00 94.25 408 LEU A O 1
ATOM 3380 N N . ASP A 1 409 ? -8.116 1.772 -5.262 1.00 93.81 409 ASP A N 1
ATOM 3381 C CA . ASP A 1 409 ? -6.833 1.323 -5.816 1.00 93.81 409 ASP A CA 1
ATOM 3382 C C . ASP A 1 409 ? -7.018 0.552 -7.131 1.00 93.81 409 ASP A C 1
ATOM 3384 O O . ASP A 1 409 ? -6.365 0.836 -8.137 1.00 93.81 409 ASP A O 1
ATOM 3388 N N . ALA A 1 410 ? -8.007 -0.337 -7.171 1.00 94.50 410 ALA A N 1
ATOM 3389 C CA . ALA A 1 410 ? -8.379 -1.084 -8.357 1.00 94.50 410 ALA A CA 1
ATOM 3390 C C . ALA A 1 410 ? -8.914 -0.193 -9.484 1.00 94.50 410 ALA A C 1
ATOM 3392 O O . ALA A 1 410 ? -8.592 -0.409 -10.659 1.00 94.50 410 ALA A O 1
ATOM 3393 N N . ALA A 1 411 ? -9.733 0.804 -9.138 1.00 94.56 411 ALA A N 1
ATOM 3394 C CA . ALA A 1 411 ? -10.241 1.776 -10.093 1.00 94.56 411 ALA A CA 1
ATOM 3395 C C . ALA A 1 411 ? -9.098 2.600 -10.694 1.00 94.56 411 ALA A C 1
ATOM 3397 O O . ALA A 1 411 ? -9.040 2.738 -11.915 1.00 94.56 411 ALA A O 1
ATOM 3398 N N . SER A 1 412 ? -8.165 3.076 -9.864 1.00 94.38 412 SER A N 1
ATOM 3399 C CA . SER A 1 412 ? -6.965 3.779 -10.319 1.00 94.38 412 SER A CA 1
ATOM 3400 C C . SER A 1 412 ? -6.154 2.920 -11.281 1.00 94.38 412 SER A C 1
ATOM 3402 O O . SER A 1 412 ? -5.901 3.365 -12.397 1.00 94.38 412 SER A O 1
ATOM 3404 N N . LEU A 1 413 ? -5.823 1.674 -10.916 1.00 94.69 413 LEU A N 1
ATOM 3405 C CA . LEU A 1 413 ? -5.091 0.755 -11.796 1.00 94.69 413 LEU A CA 1
ATOM 3406 C C . LEU A 1 413 ? -5.803 0.568 -13.144 1.00 94.69 413 LEU A C 1
ATOM 3408 O O . LEU A 1 413 ? -5.175 0.671 -14.194 1.00 94.69 413 LEU A O 1
ATOM 3412 N N . SER A 1 414 ? -7.116 0.338 -13.129 1.00 94.56 414 SER A N 1
ATOM 3413 C CA . SER A 1 414 ? -7.899 0.134 -14.355 1.00 94.56 414 SER A CA 1
ATOM 3414 C C . SER A 1 414 ? -7.898 1.375 -15.255 1.00 94.56 414 SER A C 1
ATOM 3416 O O . SER A 1 414 ? -7.773 1.263 -16.475 1.00 94.56 414 SER A O 1
ATOM 3418 N N . LEU A 1 415 ? -8.007 2.567 -14.663 1.00 94.94 415 LEU A N 1
ATOM 3419 C CA . LEU A 1 415 ? -7.955 3.830 -15.398 1.00 94.94 415 LEU A CA 1
ATOM 3420 C C . LEU A 1 415 ? -6.554 4.124 -15.947 1.00 94.94 415 LEU A C 1
ATOM 3422 O O . LEU A 1 415 ? -6.448 4.584 -17.083 1.00 94.94 415 LEU A O 1
ATOM 3426 N N . ILE A 1 416 ? -5.498 3.815 -15.186 1.00 95.25 416 ILE A N 1
ATOM 3427 C CA . ILE A 1 416 ? -4.100 3.924 -15.628 1.00 95.25 416 ILE A CA 1
ATOM 3428 C C . ILE A 1 416 ? -3.865 3.012 -16.833 1.00 95.25 416 ILE A C 1
ATOM 3430 O O . ILE A 1 416 ? -3.385 3.488 -17.858 1.00 95.25 416 ILE A O 1
ATOM 3434 N N . VAL A 1 417 ? -4.265 1.736 -16.747 1.00 94.38 417 VAL A N 1
ATOM 3435 C CA . VAL A 1 417 ? -4.167 0.768 -17.854 1.00 94.38 417 VAL A CA 1
ATOM 3436 C C . VAL A 1 417 ? -4.859 1.310 -19.101 1.00 94.38 417 VAL A C 1
ATOM 3438 O O . VAL A 1 417 ? -4.262 1.327 -20.175 1.00 94.38 417 VAL A O 1
ATOM 3441 N N . ASN A 1 418 ? -6.100 1.784 -18.961 1.00 94.00 418 ASN A N 1
ATOM 3442 C CA . ASN A 1 418 ? -6.872 2.298 -20.087 1.00 94.00 418 ASN A CA 1
ATOM 3443 C C . ASN A 1 418 ? -6.231 3.550 -20.705 1.00 94.00 418 ASN A C 1
ATOM 3445 O O . ASN A 1 418 ? -6.090 3.624 -21.922 1.00 94.00 418 ASN A O 1
ATOM 3449 N N . MET A 1 419 ? -5.808 4.523 -19.892 1.00 94.19 419 MET A N 1
ATOM 3450 C CA . MET A 1 419 ? -5.135 5.724 -20.400 1.00 94.19 419 MET A CA 1
ATOM 3451 C C . MET A 1 419 ? -3.808 5.391 -21.079 1.00 94.19 419 MET A C 1
ATOM 3453 O O . MET A 1 419 ? -3.531 5.911 -22.156 1.00 94.19 419 MET A O 1
ATOM 3457 N N . PHE A 1 420 ? -3.017 4.495 -20.489 1.00 94.12 420 PHE A N 1
ATOM 3458 C CA . PHE A 1 420 ? -1.748 4.059 -21.057 1.00 94.12 420 PHE A CA 1
ATOM 3459 C C . PHE A 1 420 ? -1.953 3.332 -22.393 1.00 94.12 420 PHE A C 1
ATOM 3461 O O . PHE A 1 420 ? -1.249 3.618 -23.360 1.00 94.12 420 PHE A O 1
ATOM 3468 N N . TYR A 1 421 ? -2.956 2.453 -22.474 1.00 93.31 421 TYR A N 1
ATOM 3469 C CA . TYR A 1 421 ? -3.340 1.744 -23.695 1.00 93.31 421 TYR A CA 1
ATOM 3470 C C . TYR A 1 421 ? -3.790 2.693 -24.810 1.00 93.31 421 TYR A C 1
ATOM 3472 O O . TYR A 1 421 ? -3.288 2.604 -25.929 1.00 93.31 421 TYR A O 1
ATOM 3480 N N . MET A 1 422 ? -4.684 3.638 -24.501 1.00 91.06 422 MET A N 1
ATOM 3481 C CA . MET A 1 422 ? -5.167 4.623 -25.474 1.00 91.06 422 MET A CA 1
ATOM 3482 C C . MET A 1 422 ? -4.039 5.506 -26.007 1.00 91.06 422 MET A C 1
ATOM 3484 O O . MET A 1 422 ? -4.032 5.842 -27.188 1.00 91.06 422 MET A O 1
ATOM 3488 N N . ASP A 1 423 ? -3.078 5.867 -25.159 1.00 89.25 423 ASP A N 1
ATOM 3489 C CA . ASP A 1 423 ? -1.913 6.637 -25.586 1.00 89.25 423 ASP A CA 1
ATOM 3490 C C . ASP A 1 423 ? -0.964 5.810 -26.468 1.00 89.25 423 ASP A C 1
ATOM 3492 O O . ASP A 1 423 ? -0.461 6.307 -27.469 1.00 89.25 423 ASP A O 1
ATOM 3496 N N . CYS A 1 424 ? -0.769 4.521 -26.162 1.00 87.62 424 CYS A N 1
ATOM 3497 C CA . CYS A 1 424 ? 0.013 3.633 -27.026 1.00 87.62 424 CYS A CA 1
ATOM 3498 C C . CYS A 1 424 ? -0.617 3.464 -28.417 1.00 87.62 424 CYS A C 1
ATOM 3500 O O . CYS A 1 424 ? 0.109 3.506 -29.405 1.00 87.62 424 CYS A O 1
ATOM 3502 N N . ILE A 1 425 ? -1.945 3.326 -28.513 1.00 86.50 425 ILE A N 1
ATOM 3503 C CA . ILE A 1 425 ? -2.636 3.196 -29.808 1.00 86.50 425 ILE A CA 1
ATOM 3504 C C . ILE A 1 425 ? -2.470 4.445 -30.670 1.00 86.50 425 ILE A C 1
ATOM 3506 O O . ILE A 1 425 ? -2.245 4.323 -31.870 1.00 86.50 425 ILE A O 1
ATOM 3510 N N . LYS A 1 426 ? -2.601 5.639 -30.079 1.00 82.31 426 LYS A N 1
ATOM 3511 C CA . LYS A 1 426 ? -2.526 6.906 -30.826 1.00 82.31 426 LYS A CA 1
ATOM 3512 C C . LYS A 1 426 ? -1.211 7.071 -31.585 1.00 82.31 426 LYS A C 1
ATOM 3514 O O . LYS A 1 426 ? -1.221 7.618 -32.682 1.00 82.31 426 LYS A O 1
ATOM 3519 N N . ASP A 1 427 ? -0.122 6.567 -31.014 1.00 78.62 427 ASP A N 1
ATOM 3520 C CA . ASP A 1 427 ? 1.230 6.717 -31.550 1.00 78.62 427 ASP A CA 1
ATOM 3521 C C . ASP A 1 427 ? 1.756 5.449 -32.255 1.00 78.62 427 ASP A C 1
ATOM 3523 O O . ASP A 1 427 ? 2.957 5.359 -32.513 1.00 78.62 427 ASP A O 1
ATOM 3527 N N . ASP A 1 428 ? 0.898 4.448 -32.505 1.00 77.44 428 ASP A N 1
ATOM 3528 C CA . ASP A 1 428 ? 1.278 3.114 -33.016 1.00 77.44 428 ASP A CA 1
ATOM 3529 C C . ASP A 1 428 ? 2.432 2.467 -32.212 1.00 77.44 428 ASP A C 1
ATOM 3531 O O . ASP A 1 428 ? 3.354 1.833 -32.731 1.00 77.44 428 ASP A O 1
ATOM 3535 N N . LYS A 1 429 ? 2.411 2.679 -30.889 1.00 82.00 429 LYS A N 1
ATOM 3536 C CA . LYS A 1 429 ? 3.421 2.194 -29.942 1.00 82.00 429 LYS A CA 1
ATOM 3537 C C . LYS A 1 429 ? 3.024 0.847 -29.349 1.00 82.00 429 LYS A C 1
ATOM 3539 O O . LYS A 1 429 ? 1.853 0.497 -29.200 1.00 82.00 429 LYS A O 1
ATOM 3544 N N . VAL A 1 430 ? 4.038 0.105 -28.912 1.00 84.25 430 VAL A N 1
ATOM 3545 C CA . VAL A 1 430 ? 3.855 -1.153 -28.189 1.00 84.25 430 VAL A CA 1
ATOM 3546 C C . VAL A 1 430 ? 3.180 -0.894 -26.836 1.00 84.25 430 VAL A C 1
ATOM 3548 O O . VAL A 1 430 ? 3.520 0.041 -26.111 1.00 84.25 430 VAL A O 1
ATOM 3551 N N . PHE A 1 431 ? 2.213 -1.742 -26.484 1.00 91.25 431 PHE A N 1
ATOM 3552 C CA . PHE A 1 431 ? 1.599 -1.751 -25.161 1.00 91.25 431 PHE A CA 1
ATOM 3553 C C . PHE A 1 431 ? 2.312 -2.761 -24.253 1.00 91.25 431 PHE A C 1
ATOM 3555 O O . PHE A 1 431 ? 2.043 -3.961 -24.315 1.00 91.25 431 PHE A O 1
ATOM 3562 N N . ASN A 1 432 ? 3.208 -2.254 -23.408 1.00 93.38 432 ASN A N 1
ATOM 3563 C CA . ASN A 1 432 ? 3.955 -3.019 -22.413 1.00 93.38 432 ASN A CA 1
ATOM 3564 C C . ASN A 1 432 ? 3.605 -2.523 -21.012 1.00 93.38 432 ASN A C 1
ATOM 3566 O O . ASN A 1 432 ? 4.230 -1.592 -20.506 1.00 93.38 432 ASN A O 1
ATOM 3570 N N . PHE A 1 433 ? 2.578 -3.118 -20.407 1.00 95.12 433 PHE A N 1
ATOM 3571 C CA . PHE A 1 433 ? 2.118 -2.746 -19.075 1.00 95.12 433 PHE A CA 1
ATOM 3572 C C . PHE A 1 433 ? 1.575 -3.960 -18.318 1.00 95.12 433 PHE A C 1
ATOM 3574 O O . PHE A 1 433 ? 0.775 -4.727 -18.857 1.00 95.12 433 PHE A O 1
ATOM 3581 N N . PHE A 1 434 ? 1.928 -4.088 -17.041 1.00 94.38 434 PHE A N 1
ATOM 3582 C CA . PHE A 1 434 ? 1.155 -4.880 -16.082 1.00 94.38 434 PHE A CA 1
ATOM 3583 C C . PHE A 1 434 ? 1.131 -4.206 -14.708 1.00 94.38 434 PHE A C 1
ATOM 3585 O O . PHE A 1 434 ? 2.007 -3.413 -14.376 1.00 94.38 434 PHE A O 1
ATOM 3592 N N . GLY A 1 435 ? 0.121 -4.530 -13.899 1.00 92.94 435 GLY A N 1
ATOM 3593 C CA . GLY A 1 435 ? -0.015 -4.012 -12.539 1.00 92.94 435 GLY A CA 1
ATOM 3594 C C . GLY A 1 435 ? -0.267 -5.117 -11.519 1.00 92.94 435 GLY A C 1
ATOM 3595 O O . GLY A 1 435 ? -1.061 -6.035 -11.748 1.00 92.94 435 GLY A O 1
ATOM 3596 N N . ILE A 1 436 ? 0.397 -5.016 -10.375 1.00 92.06 436 ILE A N 1
ATOM 3597 C CA . ILE A 1 436 ? 0.225 -5.875 -9.205 1.00 92.06 436 ILE A CA 1
ATOM 3598 C C . ILE A 1 436 ? -0.362 -4.998 -8.106 1.00 92.06 436 ILE A C 1
ATOM 3600 O O . ILE A 1 436 ? 0.348 -4.525 -7.229 1.00 92.06 436 ILE A O 1
ATOM 3604 N N . HIS A 1 437 ? -1.671 -4.763 -8.187 1.00 90.56 437 HIS A N 1
ATOM 3605 C CA . HIS A 1 437 ? -2.388 -3.852 -7.293 1.00 90.56 437 HIS A CA 1
ATOM 3606 C C . HIS A 1 437 ? -1.807 -2.426 -7.330 1.00 90.56 437 HIS A C 1
ATOM 3608 O O . HIS A 1 437 ? -2.195 -1.648 -8.194 1.00 90.56 437 HIS A O 1
ATOM 3614 N N . ASP A 1 438 ? -0.897 -2.107 -6.416 1.00 89.56 438 ASP A N 1
ATOM 3615 C CA . ASP A 1 438 ? -0.249 -0.815 -6.201 1.00 89.56 438 ASP A CA 1
ATOM 3616 C C . ASP A 1 438 ? 1.188 -0.727 -6.743 1.00 89.56 438 ASP A C 1
ATOM 3618 O O . ASP A 1 438 ? 1.835 0.312 -6.624 1.00 89.56 438 ASP A O 1
ATOM 3622 N N . CYS A 1 439 ? 1.663 -1.805 -7.365 1.00 93.31 439 CYS A N 1
ATOM 3623 C CA . CYS A 1 439 ? 2.905 -1.866 -8.124 1.00 93.31 439 CYS A CA 1
ATOM 3624 C C . CYS A 1 439 ? 2.602 -1.853 -9.624 1.00 93.31 439 CYS A C 1
ATOM 3626 O O . CYS A 1 439 ? 1.729 -2.592 -10.094 1.00 93.31 439 CYS A O 1
ATOM 3628 N N . PHE A 1 440 ? 3.343 -1.066 -10.393 1.00 95.31 440 PHE A N 1
ATOM 3629 C CA . PHE A 1 440 ? 3.148 -0.921 -11.834 1.00 95.31 440 PHE A CA 1
ATOM 3630 C C . PHE A 1 440 ? 4.433 -1.261 -12.574 1.00 95.31 440 PHE A C 1
ATOM 3632 O O . PHE A 1 440 ? 5.513 -0.894 -12.121 1.00 95.31 440 PHE A O 1
ATOM 3639 N N . ALA A 1 441 ? 4.323 -1.931 -13.720 1.00 95.75 441 ALA A N 1
ATOM 3640 C CA . ALA A 1 441 ? 5.477 -2.285 -14.526 1.00 95.75 441 ALA A CA 1
ATOM 3641 C C . ALA A 1 441 ? 5.315 -1.894 -15.988 1.00 95.75 441 ALA A C 1
ATOM 3643 O O . ALA A 1 441 ? 4.319 -2.238 -16.627 1.00 95.75 441 ALA A O 1
ATOM 3644 N N . VAL A 1 442 ? 6.339 -1.229 -16.512 1.00 96.31 442 VAL A N 1
ATOM 3645 C CA . VAL A 1 442 ? 6.495 -0.851 -17.921 1.00 96.31 442 VAL A CA 1
ATOM 3646 C C . VAL A 1 442 ? 7.969 -0.989 -18.309 1.00 96.31 442 VAL A C 1
ATOM 3648 O O . VAL A 1 442 ? 8.826 -1.227 -17.462 1.00 96.31 442 VAL A O 1
ATOM 3651 N N . THR A 1 443 ? 8.296 -0.855 -19.588 1.00 95.62 443 THR A N 1
ATOM 3652 C CA . THR A 1 443 ? 9.695 -0.728 -20.024 1.00 95.62 443 THR A CA 1
ATOM 3653 C C . THR A 1 443 ? 10.276 0.620 -19.596 1.00 95.62 443 THR A C 1
ATOM 3655 O O . THR A 1 443 ? 9.540 1.601 -19.469 1.00 95.62 443 THR A O 1
ATOM 3658 N N . ALA A 1 444 ? 11.603 0.715 -19.478 1.00 94.44 444 ALA A N 1
ATOM 3659 C CA . ALA A 1 444 ? 12.289 1.937 -19.038 1.00 94.44 444 ALA A CA 1
ATOM 3660 C C . ALA A 1 444 ? 11.873 3.203 -19.813 1.00 94.44 444 ALA A C 1
ATOM 3662 O O . ALA A 1 444 ? 11.619 4.243 -19.212 1.00 94.44 444 ALA A O 1
ATOM 3663 N N . LYS A 1 445 ? 11.666 3.060 -21.130 1.00 93.19 445 LYS A N 1
ATOM 3664 C CA . LYS A 1 445 ? 11.133 4.091 -22.038 1.00 93.19 445 LYS A CA 1
ATOM 3665 C C . LYS A 1 445 ? 9.876 4.805 -21.547 1.00 93.19 445 LYS A C 1
ATOM 3667 O O . LYS A 1 445 ? 9.645 5.969 -21.853 1.00 93.19 445 LYS A O 1
ATOM 3672 N N . ASN A 1 446 ? 9.002 4.067 -20.876 1.00 93.88 446 ASN A N 1
ATOM 3673 C CA . ASN A 1 446 ? 7.637 4.491 -20.608 1.00 93.88 446 ASN A CA 1
ATOM 3674 C C . ASN A 1 446 ? 7.419 4.892 -19.141 1.00 93.88 446 ASN A C 1
ATOM 3676 O O . ASN A 1 446 ? 6.285 5.181 -18.760 1.00 93.88 446 ASN A O 1
ATOM 3680 N N . ILE A 1 447 ? 8.472 4.929 -18.318 1.00 93.94 447 ILE A N 1
ATOM 3681 C CA . ILE A 1 447 ? 8.360 5.200 -16.880 1.00 93.94 447 ILE A CA 1
ATOM 3682 C C . ILE A 1 447 ? 7.872 6.628 -16.607 1.00 93.94 447 ILE A C 1
ATOM 3684 O O . ILE A 1 447 ? 6.879 6.809 -15.905 1.00 93.94 447 ILE A O 1
ATOM 3688 N N . THR A 1 448 ? 8.481 7.645 -17.218 1.00 92.56 448 THR A N 1
ATOM 3689 C CA . THR A 1 448 ? 8.054 9.049 -17.052 1.00 92.56 448 THR A CA 1
ATOM 3690 C C . THR A 1 448 ? 6.604 9.248 -17.484 1.00 92.56 448 THR A C 1
ATOM 3692 O O . THR A 1 448 ? 5.810 9.906 -16.809 1.00 92.56 448 THR A O 1
ATOM 3695 N N . LYS A 1 449 ? 6.219 8.600 -18.589 1.00 92.69 449 LYS A N 1
ATOM 3696 C CA . LYS A 1 449 ? 4.838 8.579 -19.079 1.00 92.69 449 LYS A CA 1
ATOM 3697 C C . LYS A 1 449 ? 3.887 7.951 -18.057 1.00 92.69 449 LYS A C 1
ATOM 3699 O O . LYS A 1 449 ? 2.832 8.519 -17.785 1.00 92.69 449 LYS A O 1
ATOM 3704 N N . LEU A 1 450 ? 4.254 6.807 -17.481 1.00 94.31 450 LEU A N 1
ATOM 3705 C CA . LEU A 1 450 ? 3.478 6.138 -16.439 1.00 94.31 450 LEU A CA 1
ATOM 3706 C C . LEU A 1 450 ? 3.280 7.042 -15.212 1.00 94.31 450 LEU A C 1
ATOM 3708 O O . LEU A 1 450 ? 2.145 7.212 -14.765 1.00 94.31 450 LEU A O 1
ATOM 3712 N N . ILE A 1 451 ? 4.352 7.662 -14.711 1.00 92.75 451 ILE A N 1
ATOM 3713 C CA . ILE A 1 451 ? 4.307 8.588 -13.568 1.00 92.75 451 ILE A CA 1
ATOM 3714 C C . ILE A 1 451 ? 3.337 9.744 -13.851 1.00 92.75 451 ILE A C 1
ATOM 3716 O O . ILE A 1 451 ? 2.479 10.056 -13.023 1.00 92.75 451 ILE A O 1
ATOM 3720 N N . ASN A 1 452 ? 3.412 10.341 -15.043 1.00 92.38 452 ASN A N 1
ATOM 3721 C CA . ASN A 1 452 ? 2.518 11.427 -15.445 1.00 92.38 452 ASN A CA 1
ATOM 3722 C C . ASN A 1 452 ? 1.052 10.977 -15.535 1.00 92.38 452 ASN A C 1
ATOM 3724 O O . ASN A 1 452 ? 0.163 11.687 -15.064 1.00 92.38 452 ASN A O 1
ATOM 3728 N N . ILE A 1 453 ? 0.780 9.786 -16.076 1.00 93.69 453 ILE A N 1
ATOM 3729 C CA . ILE A 1 453 ? -0.581 9.230 -16.129 1.00 93.69 453 ILE A CA 1
ATOM 3730 C C . ILE A 1 453 ? -1.133 8.994 -14.718 1.00 93.69 453 ILE A C 1
ATOM 3732 O O . ILE A 1 453 ? -2.287 9.331 -14.459 1.00 93.69 453 ILE A O 1
ATOM 3736 N N . ILE A 1 454 ? -0.326 8.466 -13.793 1.00 92.94 454 ILE A N 1
ATOM 3737 C CA . ILE A 1 454 ? -0.740 8.249 -12.398 1.00 92.94 454 ILE A CA 1
ATOM 3738 C C . ILE A 1 454 ? -1.116 9.571 -11.729 1.00 92.94 454 ILE A C 1
ATOM 3740 O O . ILE A 1 454 ? -2.203 9.671 -11.156 1.00 92.94 454 ILE A O 1
ATOM 3744 N N . LYS A 1 455 ? -0.275 10.604 -11.866 1.00 91.50 455 LYS A N 1
ATOM 3745 C CA . LYS A 1 455 ? -0.559 11.954 -11.353 1.00 91.50 455 LYS A CA 1
ATOM 3746 C C . LYS A 1 455 ? -1.886 12.488 -11.888 1.00 91.50 455 LYS A C 1
ATOM 3748 O O . LYS A 1 455 ? -2.732 12.918 -11.106 1.00 91.50 455 LYS A O 1
ATOM 3753 N N . LEU A 1 456 ? -2.105 12.395 -13.202 1.00 91.56 456 LEU A N 1
ATOM 3754 C CA . LEU A 1 456 ? -3.345 12.835 -13.847 1.00 91.56 456 LEU A CA 1
ATOM 3755 C C . LEU A 1 456 ? -4.571 12.067 -13.341 1.00 91.56 456 LEU A C 1
ATOM 3757 O O . LEU A 1 456 ? -5.613 12.675 -13.098 1.00 91.56 456 LEU A O 1
ATOM 3761 N N . ILE A 1 457 ? -4.464 10.749 -13.154 1.00 91.75 457 ILE A N 1
ATOM 3762 C CA . ILE A 1 457 ? -5.556 9.930 -12.618 1.00 91.75 457 ILE A CA 1
ATOM 3763 C C . ILE A 1 457 ? -5.866 10.297 -11.170 1.00 91.75 457 ILE A C 1
ATOM 3765 O O . ILE A 1 457 ? -7.037 10.450 -10.829 1.00 91.75 457 ILE A O 1
ATOM 3769 N N . TYR A 1 458 ? -4.854 10.487 -10.324 1.00 91.50 458 TYR A N 1
ATOM 3770 C CA . TYR A 1 458 ? -5.065 10.872 -8.928 1.00 91.50 458 TYR A CA 1
ATOM 3771 C C . TYR A 1 458 ? -5.706 12.261 -8.840 1.00 91.50 458 TYR A C 1
ATOM 3773 O O . TYR A 1 458 ? -6.695 12.435 -8.128 1.00 91.50 458 TYR A O 1
ATOM 3781 N N . ILE A 1 459 ? -5.231 13.217 -9.642 1.00 89.44 459 ILE A N 1
ATOM 3782 C CA . ILE A 1 459 ? -5.859 14.535 -9.798 1.00 89.44 459 ILE A CA 1
ATOM 3783 C C . ILE A 1 459 ? -7.330 14.369 -10.204 1.00 89.44 459 ILE A C 1
ATOM 3785 O O . ILE A 1 459 ? -8.218 14.845 -9.499 1.00 89.44 459 ILE A O 1
ATOM 3789 N N . LYS A 1 460 ? -7.620 13.617 -11.267 1.00 88.38 460 LYS A N 1
ATOM 3790 C CA . LYS A 1 460 ? -8.986 13.437 -11.779 1.00 88.38 460 LYS A CA 1
ATOM 3791 C C . LYS A 1 460 ? -9.935 12.773 -10.775 1.00 88.38 460 LYS A C 1
ATOM 3793 O O . LYS A 1 460 ? -11.099 13.152 -10.685 1.00 88.38 460 LYS A O 1
ATOM 3798 N N . ILE A 1 461 ? -9.473 11.767 -10.031 1.00 88.81 461 ILE A N 1
ATOM 3799 C CA . ILE A 1 461 ? -10.315 11.057 -9.056 1.00 88.81 461 ILE A CA 1
ATOM 3800 C C . ILE A 1 461 ? -10.619 11.945 -7.843 1.00 88.81 461 ILE A C 1
ATOM 3802 O O . ILE A 1 461 ? -11.745 11.923 -7.342 1.00 88.81 461 ILE A O 1
ATOM 3806 N N . TYR A 1 462 ? -9.634 12.707 -7.359 1.00 87.75 462 TYR A N 1
ATOM 3807 C CA . TYR A 1 462 ? -9.714 13.342 -6.041 1.00 87.75 462 TYR A CA 1
ATOM 3808 C C . TYR A 1 462 ? -9.935 14.859 -6.061 1.00 87.75 462 TYR A C 1
ATOM 3810 O O . TYR A 1 462 ? -10.466 15.391 -5.085 1.00 87.75 462 TYR A O 1
ATOM 3818 N N . THR A 1 463 ? -9.591 15.566 -7.145 1.00 74.50 463 THR A N 1
ATOM 3819 C CA . THR A 1 463 ? -9.606 17.042 -7.164 1.00 74.50 463 THR A CA 1
ATOM 3820 C C . THR A 1 463 ? -10.794 17.688 -7.877 1.00 74.50 463 THR A C 1
ATOM 3822 O O . THR A 1 463 ? -11.166 18.776 -7.451 1.00 74.50 463 THR A O 1
ATOM 3825 N N . ASP A 1 464 ? -11.441 17.067 -8.871 1.00 63.47 464 ASP A N 1
ATOM 3826 C CA . ASP A 1 464 ? -12.536 17.720 -9.622 1.00 63.47 464 ASP A CA 1
ATOM 3827 C C . ASP A 1 464 ? -13.850 17.783 -8.808 1.00 63.47 464 ASP A C 1
ATOM 3829 O O . ASP A 1 464 ? -14.395 18.869 -8.598 1.00 63.47 464 ASP A O 1
ATOM 3833 N N . ASP A 1 465 ? -14.278 16.657 -8.220 1.00 67.19 465 ASP A N 1
ATOM 3834 C CA . ASP A 1 465 ? -15.478 16.522 -7.374 1.00 67.19 465 ASP A CA 1
ATOM 3835 C C . ASP A 1 465 ? -15.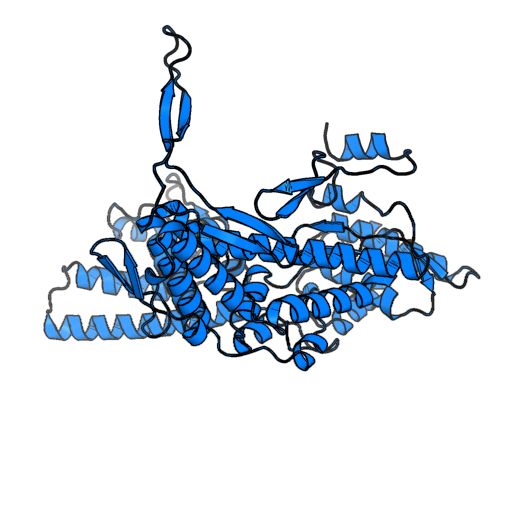225 15.519 -6.241 1.00 67.19 465 ASP A C 1
ATOM 3837 O O . ASP A 1 465 ? -15.630 14.360 -6.365 1.00 67.19 465 ASP A O 1
ATOM 3841 N N . ASN A 1 466 ? -14.515 15.955 -5.179 1.00 80.00 466 ASN A N 1
ATOM 3842 C CA . ASN A 1 466 ? -14.032 15.121 -4.059 1.00 80.00 466 ASN A CA 1
ATOM 3843 C C . ASN A 1 466 ? -14.870 13.841 -3.896 1.00 80.00 466 ASN A C 1
ATOM 3845 O O . ASN A 1 466 ? -16.042 13.887 -3.504 1.00 80.00 466 ASN A O 1
ATOM 3849 N N . TYR A 1 467 ? -14.254 12.704 -4.225 1.00 90.06 467 TYR A N 1
ATOM 3850 C CA . TYR A 1 467 ? -14.939 11.422 -4.346 1.00 90.06 467 TYR A CA 1
ATOM 3851 C C . TYR A 1 467 ? -15.724 11.033 -3.084 1.00 90.06 467 TYR A C 1
ATOM 3853 O O . TYR A 1 467 ? -16.780 10.409 -3.187 1.00 90.06 467 TYR A O 1
ATOM 3861 N N . LEU A 1 468 ? -15.268 11.443 -1.895 1.00 91.50 468 LEU A N 1
ATOM 3862 C CA . LEU A 1 468 ? -15.957 11.157 -0.640 1.00 91.50 468 LEU A CA 1
ATOM 3863 C C . LEU A 1 468 ? -17.350 11.808 -0.579 1.00 91.50 468 LEU A C 1
ATOM 3865 O O . LEU A 1 468 ? -18.276 11.202 -0.046 1.00 91.50 468 LEU A O 1
ATOM 3869 N N . LYS A 1 469 ? -17.537 12.990 -1.186 1.00 91.38 469 LYS A N 1
ATOM 3870 C CA . LYS A 1 469 ? -18.855 13.644 -1.299 1.00 91.38 469 LYS A CA 1
ATOM 3871 C C . LYS A 1 469 ? -19.793 12.883 -2.230 1.00 91.38 469 LYS A C 1
ATOM 3873 O O . LYS A 1 469 ? -20.972 12.735 -1.931 1.00 91.38 469 LYS A O 1
ATOM 3878 N N . ARG A 1 470 ? -19.274 12.366 -3.347 1.00 91.31 470 ARG A N 1
ATOM 3879 C CA . ARG A 1 470 ? -20.056 11.528 -4.271 1.00 91.31 470 ARG A CA 1
ATOM 3880 C C . ARG A 1 470 ? -20.446 10.201 -3.625 1.00 91.31 470 ARG A C 1
ATOM 3882 O O . ARG A 1 470 ? -21.575 9.747 -3.788 1.00 91.31 470 ARG A O 1
ATOM 3889 N N . PHE A 1 471 ? -19.525 9.603 -2.870 1.00 93.50 471 PHE A N 1
ATOM 3890 C CA . PHE A 1 471 ? -19.799 8.429 -2.048 1.00 93.50 471 PHE A CA 1
ATOM 3891 C C . PHE A 1 471 ? -20.928 8.714 -1.046 1.00 93.50 471 PHE A C 1
ATOM 3893 O O . PHE A 1 471 ? -21.901 7.966 -1.011 1.00 93.50 471 PHE A O 1
ATOM 3900 N N . ASP A 1 472 ? -20.836 9.818 -0.299 1.00 93.81 472 ASP A N 1
ATOM 3901 C CA . ASP A 1 472 ? -21.854 10.260 0.663 1.00 93.81 472 ASP A CA 1
ATOM 3902 C C . ASP A 1 472 ? -23.243 10.409 0.018 1.00 93.81 472 ASP A C 1
ATOM 3904 O O . ASP A 1 472 ? -24.220 9.805 0.461 1.00 93.81 472 ASP A O 1
ATOM 3908 N N . GLN A 1 473 ? -23.316 11.122 -1.108 1.00 92.25 473 GLN A N 1
ATOM 3909 C CA . GLN A 1 473 ? -24.549 11.294 -1.879 1.00 92.25 473 GLN A CA 1
ATOM 3910 C C . GLN A 1 473 ? -25.133 9.963 -2.366 1.00 92.25 473 GLN A C 1
ATOM 3912 O O . GLN A 1 473 ? -26.351 9.793 -2.355 1.00 92.25 473 GLN A O 1
ATOM 3917 N N . GLY A 1 474 ? -24.289 9.006 -2.763 1.00 92.25 474 GLY A N 1
ATOM 3918 C CA . GLY A 1 474 ? -24.726 7.665 -3.157 1.00 92.25 474 GLY A CA 1
ATOM 3919 C C . GLY A 1 474 ? -25.389 6.890 -2.013 1.00 92.25 474 GLY A C 1
ATOM 3920 O O . GLY A 1 474 ? -26.392 6.204 -2.228 1.00 92.25 474 GLY A O 1
ATOM 3921 N N . ILE A 1 475 ? -24.885 7.042 -0.784 1.00 93.62 475 ILE A N 1
ATOM 3922 C CA . ILE A 1 475 ? -25.505 6.455 0.412 1.00 93.62 475 ILE A CA 1
ATOM 3923 C C . ILE A 1 475 ? -26.846 7.131 0.709 1.00 93.62 475 ILE A C 1
ATOM 3925 O O . ILE A 1 475 ? -27.847 6.438 0.886 1.00 93.62 475 ILE A O 1
ATOM 3929 N N . ILE A 1 476 ? -26.897 8.466 0.691 1.00 92.81 476 ILE A N 1
ATOM 3930 C CA . ILE A 1 476 ? -28.137 9.228 0.906 1.00 92.81 476 ILE A CA 1
ATOM 3931 C C . ILE A 1 476 ? -29.199 8.845 -0.134 1.00 92.81 476 ILE A C 1
ATOM 3933 O O . ILE A 1 476 ? -30.351 8.599 0.220 1.00 92.81 476 ILE A O 1
ATOM 3937 N N . ALA A 1 477 ? -28.817 8.732 -1.408 1.00 91.56 477 ALA A N 1
ATOM 3938 C CA . ALA A 1 477 ? -29.711 8.300 -2.478 1.00 91.56 477 ALA A CA 1
ATOM 3939 C C . ALA A 1 477 ? -30.236 6.874 -2.252 1.00 91.56 477 ALA A C 1
ATOM 3941 O O . ALA A 1 477 ? -31.413 6.611 -2.488 1.00 91.56 477 ALA A O 1
ATOM 3942 N N . SER A 1 478 ? -29.395 5.970 -1.740 1.00 91.12 478 SER A N 1
ATOM 3943 C CA . SER A 1 478 ? -29.806 4.602 -1.398 1.00 91.12 478 SER A CA 1
ATOM 3944 C C . SER A 1 478 ? -30.831 4.583 -0.257 1.00 91.12 478 SER A C 1
ATOM 3946 O O . SER A 1 478 ? -31.805 3.837 -0.322 1.00 91.12 478 SER A O 1
ATOM 3948 N N . ILE A 1 479 ? -30.658 5.443 0.754 1.00 91.44 479 ILE A N 1
ATOM 3949 C CA . ILE A 1 479 ? -31.620 5.609 1.856 1.00 91.44 479 ILE A CA 1
ATOM 3950 C C . ILE A 1 479 ? -32.951 6.155 1.320 1.00 91.44 479 ILE A C 1
ATOM 3952 O O . ILE A 1 479 ? -33.991 5.532 1.540 1.00 91.44 479 ILE A O 1
ATOM 3956 N N . LYS A 1 480 ? -32.921 7.260 0.560 1.00 90.69 480 LYS A N 1
ATOM 3957 C CA . LYS A 1 480 ? -34.120 7.876 -0.041 1.00 90.69 480 LYS A CA 1
ATOM 3958 C C . LYS A 1 480 ? -34.858 6.906 -0.971 1.00 90.69 480 LYS A C 1
ATOM 3960 O O . LYS A 1 480 ? -36.082 6.834 -0.951 1.00 90.69 480 LYS A O 1
ATOM 3965 N N . SER A 1 481 ? -34.126 6.107 -1.747 1.00 90.38 481 SER A N 1
ATOM 3966 C CA . SER A 1 481 ? -34.716 5.103 -2.641 1.00 90.38 481 SER A CA 1
ATOM 3967 C C . SER A 1 481 ? -35.465 3.997 -1.895 1.00 90.38 481 SER A C 1
ATOM 3969 O O . SER A 1 481 ? -36.366 3.399 -2.478 1.00 90.38 481 SER A O 1
ATOM 3971 N N . GLN A 1 482 ? -35.080 3.683 -0.657 1.00 89.75 482 GLN A N 1
ATOM 3972 C CA . GLN A 1 482 ? -35.686 2.598 0.111 1.00 89.75 482 GLN A CA 1
ATOM 3973 C C . GLN A 1 482 ? -36.799 3.077 1.049 1.00 89.75 482 GLN A C 1
ATOM 3975 O O . GLN A 1 482 ? -37.769 2.350 1.247 1.00 89.75 482 GLN A O 1
ATOM 3980 N N . PHE A 1 483 ? -36.670 4.279 1.618 1.00 90.12 483 PHE A N 1
ATOM 3981 C CA . PHE A 1 483 ? -37.584 4.799 2.643 1.00 90.12 483 PHE A CA 1
ATOM 3982 C C . PHE A 1 483 ? -38.384 6.039 2.206 1.00 90.12 483 PHE A C 1
ATOM 3984 O O . PHE A 1 483 ? -39.198 6.537 2.978 1.00 90.12 483 PHE A O 1
ATOM 3991 N N . GLY A 1 484 ? -38.199 6.516 0.971 1.00 87.94 484 GLY A N 1
ATOM 3992 C CA . GLY A 1 484 ? -38.865 7.698 0.416 1.00 87.94 484 GLY A CA 1
ATOM 3993 C C . GLY A 1 484 ? -38.008 8.967 0.489 1.00 87.94 484 GLY A C 1
ATOM 3994 O O . GLY A 1 484 ? -37.069 9.065 1.271 1.00 87.94 484 GLY A O 1
ATOM 3995 N N . ASN A 1 485 ? -38.324 9.973 -0.331 1.00 86.19 485 ASN A N 1
ATOM 3996 C CA . ASN A 1 485 ? -37.513 11.199 -0.421 1.00 86.19 485 ASN A CA 1
ATOM 3997 C C . ASN A 1 485 ? -37.493 12.023 0.877 1.00 86.19 485 ASN A C 1
ATOM 3999 O O . ASN A 1 485 ? -36.475 12.648 1.174 1.00 86.19 485 ASN A O 1
ATOM 4003 N N . ASP A 1 486 ? -38.577 11.980 1.656 1.00 84.56 486 ASP A N 1
ATOM 4004 C CA . ASP A 1 486 ? -38.720 12.711 2.923 1.00 84.56 486 ASP A CA 1
ATOM 4005 C C . ASP A 1 486 ? -37.990 12.034 4.096 1.00 84.56 486 ASP A C 1
ATOM 4007 O O . ASP A 1 486 ? -37.940 12.574 5.202 1.00 84.56 486 ASP A O 1
ATOM 4011 N N . SER A 1 487 ? -37.390 10.858 3.868 1.00 85.94 487 SER A N 1
ATOM 4012 C CA . SER A 1 487 ? -36.689 10.101 4.907 1.00 85.94 487 SER A CA 1
ATOM 4013 C C . SER A 1 487 ? -35.347 10.718 5.308 1.00 85.94 487 SER A C 1
ATOM 4015 O O . SER A 1 487 ? -34.724 10.249 6.258 1.00 85.94 487 SER A O 1
ATOM 4017 N N . PHE A 1 488 ? -34.848 11.717 4.575 1.00 89.06 488 PHE A N 1
ATOM 4018 C CA . PHE A 1 488 ? -33.567 12.366 4.846 1.00 89.06 488 PHE A CA 1
ATOM 4019 C C . PHE A 1 488 ? -33.703 13.887 4.804 1.00 89.06 488 PHE A C 1
ATOM 4021 O O . PHE A 1 488 ? -34.028 14.464 3.767 1.00 89.06 488 PHE A O 1
ATOM 4028 N N . ASP A 1 489 ? -33.394 14.534 5.925 1.00 87.38 489 ASP A N 1
ATOM 4029 C CA . ASP A 1 489 ? -33.351 15.986 6.049 1.00 87.38 489 ASP A CA 1
ATOM 4030 C C . ASP A 1 489 ? -31.941 16.496 5.724 1.00 87.38 489 ASP A C 1
ATOM 4032 O O . ASP A 1 489 ? -31.011 16.385 6.527 1.00 87.38 489 ASP A O 1
ATOM 4036 N N . ASP A 1 490 ? -31.784 17.083 4.538 1.00 81.06 490 ASP A N 1
ATOM 4037 C CA . ASP A 1 490 ? -30.507 17.621 4.066 1.00 81.06 490 ASP A CA 1
ATOM 4038 C C . ASP A 1 490 ? -29.974 18.790 4.914 1.00 81.06 490 ASP A C 1
ATOM 4040 O O . ASP A 1 490 ? -28.753 18.965 4.985 1.00 81.06 490 ASP A O 1
ATOM 4044 N N . LYS A 1 491 ? -30.851 19.565 5.575 1.00 82.81 491 LYS A N 1
ATOM 4045 C CA . LYS A 1 491 ? -30.457 20.724 6.397 1.00 82.81 491 LYS A CA 1
ATOM 4046 C C . LYS A 1 491 ? -29.958 20.291 7.767 1.00 82.81 491 LYS A C 1
ATOM 4048 O O . LYS A 1 491 ? -28.907 20.746 8.204 1.00 82.81 491 LYS A O 1
ATOM 4053 N N . ASN A 1 492 ? -30.709 19.414 8.428 1.00 84.31 492 ASN A N 1
ATOM 4054 C CA . ASN A 1 492 ? -30.377 18.952 9.776 1.00 84.31 492 ASN A CA 1
ATOM 4055 C C . ASN A 1 492 ? -29.458 17.725 9.778 1.00 84.31 492 ASN A C 1
ATOM 4057 O O . ASN A 1 492 ? -28.972 17.341 10.837 1.00 84.31 492 ASN A O 1
ATOM 4061 N N . LYS A 1 493 ? -29.215 17.115 8.607 1.00 88.62 493 LYS A N 1
ATOM 4062 C CA . LYS A 1 493 ? -28.477 15.853 8.455 1.00 88.62 493 LYS A CA 1
ATOM 4063 C C . LYS A 1 493 ? -29.050 14.771 9.369 1.00 88.62 493 LYS A C 1
ATOM 4065 O O . LYS A 1 493 ? -28.325 14.118 10.114 1.00 88.62 493 LYS A O 1
ATOM 4070 N N . THR A 1 494 ? -30.364 14.579 9.306 1.00 90.31 494 THR A N 1
ATOM 4071 C CA . THR A 1 494 ? -31.066 13.536 10.063 1.00 90.31 494 THR A CA 1
ATOM 4072 C C . THR A 1 494 ? -31.809 12.593 9.131 1.00 90.31 494 THR A C 1
ATOM 4074 O O . THR A 1 494 ? -32.295 12.981 8.069 1.00 90.31 494 THR A O 1
ATOM 4077 N N . ILE A 1 495 ? -31.880 11.328 9.529 1.00 89.75 495 ILE A N 1
ATOM 4078 C CA . ILE A 1 495 ? -32.668 10.298 8.860 1.00 89.75 495 ILE A CA 1
ATOM 4079 C C . ILE A 1 495 ? -33.916 10.055 9.697 1.00 89.75 495 ILE A C 1
ATOM 4081 O O . ILE A 1 495 ? -33.800 9.780 10.890 1.00 89.75 495 ILE A O 1
ATOM 4085 N N . LYS A 1 496 ? -35.088 10.125 9.068 1.00 87.75 496 LYS A N 1
ATOM 4086 C CA . LYS A 1 496 ? -36.381 9.792 9.667 1.00 87.75 496 LYS A CA 1
ATOM 4087 C C . LYS A 1 496 ? -36.906 8.531 9.004 1.00 87.75 496 LYS A C 1
ATOM 4089 O O . LYS A 1 496 ? -37.268 8.553 7.830 1.00 87.75 496 LYS A O 1
ATOM 4094 N N . VAL A 1 497 ? -36.916 7.428 9.741 1.00 83.31 497 VAL A N 1
ATOM 4095 C CA . VAL A 1 497 ? -37.450 6.151 9.257 1.00 83.31 497 VAL A CA 1
ATOM 4096 C C . VAL A 1 497 ? -38.365 5.597 10.334 1.00 83.31 497 VAL A C 1
ATOM 4098 O O . VAL A 1 497 ? -37.928 5.339 11.452 1.00 83.31 497 VAL A O 1
ATOM 4101 N N . ASN A 1 498 ? -39.636 5.404 9.982 1.00 78.06 498 ASN A N 1
ATOM 4102 C CA . ASN A 1 498 ? -40.702 5.059 10.923 1.00 78.06 498 ASN A CA 1
ATOM 4103 C C . ASN A 1 498 ? -40.823 6.119 12.041 1.00 78.06 498 ASN A C 1
ATOM 4105 O O . ASN A 1 498 ? -41.201 7.251 11.749 1.00 78.06 498 ASN A O 1
ATOM 4109 N N . GLU A 1 499 ? -40.484 5.766 13.287 1.00 76.94 499 GLU A N 1
ATOM 4110 C CA . GLU A 1 499 ? -40.506 6.641 14.474 1.00 76.94 499 GLU A CA 1
ATOM 4111 C C . GLU A 1 499 ? -39.098 7.058 14.945 1.00 76.94 499 GLU A C 1
ATOM 4113 O O . GLU A 1 499 ? -38.965 7.907 15.827 1.00 76.94 499 GLU A O 1
ATOM 4118 N N . ASP A 1 500 ? -38.040 6.500 14.348 1.00 84.12 500 ASP A N 1
ATOM 4119 C CA . ASP A 1 500 ? -36.664 6.770 14.753 1.00 84.12 500 ASP A CA 1
ATOM 4120 C C . ASP A 1 500 ? -36.080 7.969 14.000 1.00 84.12 500 ASP A C 1
ATOM 4122 O O . ASP A 1 500 ? -36.222 8.105 12.778 1.00 84.12 500 ASP A O 1
ATOM 4126 N N . VAL A 1 501 ? -35.336 8.802 14.733 1.00 88.25 501 VAL A N 1
ATOM 4127 C CA . VAL A 1 501 ? -34.516 9.883 14.178 1.00 88.25 501 VAL A CA 1
ATOM 4128 C C . VAL A 1 501 ? -33.048 9.551 14.417 1.00 88.25 501 VAL A C 1
ATOM 4130 O O . VAL A 1 501 ? -32.604 9.451 15.559 1.00 88.25 501 VAL A O 1
ATOM 4133 N N . LEU A 1 502 ? -32.288 9.370 13.337 1.00 90.25 502 LEU A N 1
ATOM 4134 C CA . LEU A 1 502 ? -30.859 9.064 13.395 1.00 90.25 502 LEU A CA 1
ATOM 4135 C C . LEU A 1 502 ? -30.037 10.252 12.901 1.00 90.25 502 LEU A C 1
ATOM 4137 O O . LEU A 1 502 ? -30.291 10.783 11.819 1.00 90.25 502 LEU A O 1
ATOM 4141 N N . ASP A 1 503 ? -28.990 10.604 13.641 1.00 92.50 503 ASP A N 1
ATOM 4142 C CA . ASP A 1 503 ? -28.034 11.623 13.209 1.00 92.50 503 ASP A CA 1
ATOM 4143 C C . ASP A 1 503 ? -27.116 11.084 12.114 1.00 92.50 503 ASP A C 1
ATOM 4145 O O . ASP A 1 503 ? -26.363 10.125 12.327 1.00 92.50 503 ASP A O 1
ATOM 4149 N N . TYR A 1 504 ? -27.087 11.760 10.974 1.00 93.00 504 TYR A N 1
ATOM 4150 C CA . TYR A 1 504 ? -26.182 11.467 9.875 1.00 93.00 504 TYR A CA 1
ATOM 4151 C C . TYR A 1 504 ? -24.909 12.323 9.984 1.00 93.00 504 TYR A C 1
ATOM 4153 O O . TYR A 1 504 ? -24.990 13.530 10.217 1.00 93.00 504 TYR A O 1
ATOM 4161 N N . PRO A 1 505 ? -23.704 11.737 9.872 1.00 93.44 505 PRO A N 1
ATOM 4162 C CA . PRO A 1 505 ? -22.476 12.512 9.988 1.00 93.44 505 PRO A CA 1
ATOM 4163 C C . PRO A 1 505 ? -22.246 13.402 8.757 1.00 93.44 505 PRO A C 1
ATOM 4165 O O . PRO A 1 505 ? -22.508 13.004 7.627 1.00 93.44 505 PRO A O 1
ATOM 4168 N N . ASP A 1 506 ? -21.720 14.606 8.974 1.00 91.06 506 ASP A N 1
ATOM 4169 C CA . ASP A 1 506 ? -21.452 15.559 7.894 1.00 91.06 506 ASP A CA 1
ATOM 4170 C C . ASP A 1 506 ? -20.077 15.318 7.260 1.00 91.06 506 ASP A C 1
ATOM 4172 O O . ASP A 1 506 ? -19.039 15.536 7.891 1.00 91.06 506 ASP A O 1
ATOM 4176 N N . VAL A 1 507 ? -20.083 14.917 5.987 1.00 91.88 507 VAL A N 1
ATOM 4177 C CA . VAL A 1 507 ? -18.873 14.670 5.195 1.00 91.88 507 VAL A CA 1
ATOM 4178 C C . VAL A 1 507 ? -17.976 15.909 5.069 1.00 91.88 507 VAL A C 1
ATOM 4180 O O . VAL A 1 507 ? -16.756 15.782 4.980 1.00 91.88 507 VAL A O 1
ATOM 4183 N N . ASN A 1 508 ? -18.541 17.122 5.107 1.00 89.69 508 ASN A N 1
ATOM 4184 C CA . ASN A 1 508 ? -17.764 18.352 4.924 1.00 89.69 508 ASN A CA 1
ATOM 4185 C C . ASN A 1 508 ? -16.852 18.672 6.112 1.00 89.69 508 ASN A C 1
ATOM 4187 O O . ASN A 1 508 ? -15.878 19.392 5.930 1.00 89.69 508 ASN A O 1
ATOM 4191 N N . LYS A 1 509 ? -17.122 18.128 7.307 1.00 89.69 509 LYS A N 1
ATOM 4192 C CA . LYS A 1 509 ? -16.265 18.339 8.489 1.00 89.69 509 LYS A CA 1
ATOM 4193 C C . LYS A 1 509 ? -14.919 17.612 8.386 1.00 89.69 509 LYS A C 1
ATOM 4195 O O . LYS A 1 509 ? -13.946 18.024 9.014 1.00 89.69 509 LYS A O 1
ATOM 4200 N N . ILE A 1 510 ? -14.875 16.553 7.579 1.00 89.56 510 ILE A N 1
ATOM 4201 C CA . ILE A 1 510 ? -13.726 15.646 7.441 1.00 89.56 510 ILE A CA 1
ATOM 4202 C C . ILE A 1 510 ? -12.807 16.086 6.300 1.00 89.56 510 ILE A C 1
ATOM 4204 O O . ILE A 1 510 ? -11.628 15.756 6.287 1.00 89.56 510 ILE A O 1
ATOM 4208 N N . ILE A 1 511 ? -13.345 16.813 5.323 1.00 88.75 511 ILE A N 1
ATOM 4209 C CA . ILE A 1 511 ? -12.589 17.270 4.160 1.00 88.75 511 ILE A CA 1
ATOM 4210 C C . ILE A 1 511 ? -11.880 18.576 4.534 1.00 88.75 511 ILE A C 1
ATOM 4212 O O . ILE A 1 511 ? -12.543 19.588 4.749 1.00 88.75 511 ILE A O 1
ATOM 4216 N N . GLU A 1 512 ? -10.547 18.570 4.585 1.00 80.25 512 GLU A N 1
ATOM 4217 C CA . GLU A 1 512 ? -9.745 19.785 4.833 1.00 80.25 512 GLU A CA 1
ATOM 4218 C C . GLU A 1 512 ? -9.656 20.691 3.609 1.00 80.25 512 GLU A C 1
ATOM 4220 O O . GLU A 1 512 ? -9.476 21.902 3.725 1.00 80.25 512 GLU A O 1
ATOM 4225 N N . GLY A 1 513 ? -9.830 20.116 2.422 1.00 75.75 513 GLY A N 1
ATOM 4226 C CA . GLY A 1 513 ? -9.776 20.851 1.175 1.00 75.75 513 GLY A CA 1
ATOM 4227 C C . GLY A 1 513 ? -9.505 19.938 -0.006 1.00 75.75 513 GLY A C 1
ATOM 4228 O O . GLY A 1 513 ? -9.894 18.769 -0.031 1.00 75.75 513 GLY A O 1
ATOM 4229 N N . ARG A 1 514 ? -8.856 20.502 -1.021 1.00 78.44 514 ARG A N 1
ATOM 4230 C CA . ARG A 1 514 ? -8.357 19.775 -2.186 1.00 78.44 514 ARG A CA 1
ATOM 4231 C C . ARG A 1 514 ? -6.858 20.001 -2.240 1.00 78.44 514 ARG A C 1
ATOM 4233 O O . ARG A 1 514 ? -6.427 21.152 -2.269 1.00 78.44 514 ARG A O 1
ATOM 4240 N N . ILE A 1 515 ? -6.093 18.918 -2.300 1.00 81.38 515 ILE A N 1
ATOM 4241 C CA . ILE A 1 515 ? -4.657 19.010 -2.550 1.00 81.38 515 ILE A CA 1
ATOM 4242 C C . ILE A 1 515 ? -4.464 19.660 -3.921 1.00 81.38 515 ILE A C 1
ATOM 4244 O O . ILE A 1 515 ? -5.070 19.240 -4.913 1.00 81.38 515 ILE A O 1
ATOM 4248 N N . LYS A 1 516 ? -3.644 20.711 -3.975 1.00 81.00 516 LYS A N 1
ATOM 4249 C CA . LYS A 1 516 ? -3.425 21.473 -5.206 1.00 81.00 516 LYS A CA 1
ATOM 4250 C C . LYS A 1 516 ? -2.806 20.588 -6.287 1.00 81.00 516 LYS A C 1
ATOM 4252 O O . LYS A 1 516 ? -1.780 19.941 -6.082 1.00 81.00 516 LYS A O 1
ATOM 4257 N N . THR A 1 517 ? -3.391 20.629 -7.481 1.00 81.19 517 THR A N 1
ATOM 4258 C CA . THR A 1 517 ? -2.933 19.859 -8.649 1.00 81.19 517 THR A CA 1
ATOM 4259 C C . THR A 1 517 ? -1.484 20.169 -9.025 1.00 81.19 517 THR A C 1
ATOM 4261 O O . THR A 1 517 ? -0.741 19.270 -9.418 1.00 81.19 517 THR A O 1
ATOM 4264 N N . CYS A 1 518 ? -1.052 21.424 -8.847 1.00 80.12 518 CYS A N 1
ATOM 4265 C CA . CYS A 1 518 ? 0.325 21.847 -9.096 1.00 80.12 518 CYS A CA 1
ATOM 4266 C C . CYS A 1 518 ? 1.342 21.145 -8.193 1.00 80.12 518 CYS A C 1
ATOM 4268 O O . CYS A 1 518 ? 2.465 20.924 -8.631 1.00 80.12 518 CYS A O 1
ATOM 4270 N N . GLU A 1 519 ? 0.962 20.772 -6.971 1.00 83.50 519 GLU A N 1
ATOM 4271 C CA . GLU A 1 519 ? 1.859 20.091 -6.037 1.00 83.50 519 GLU A CA 1
ATOM 4272 C C . GLU A 1 519 ? 1.972 18.598 -6.367 1.00 83.50 519 GLU A C 1
ATOM 4274 O O . GLU A 1 519 ? 3.078 18.067 -6.433 1.00 83.50 519 GLU A O 1
ATOM 4279 N N . ILE A 1 520 ? 0.859 17.941 -6.719 1.00 84.50 520 ILE A N 1
ATOM 4280 C CA . ILE A 1 520 ? 0.882 16.537 -7.179 1.00 84.50 520 ILE A CA 1
ATOM 4281 C C . ILE A 1 520 ? 1.753 16.380 -8.432 1.00 84.50 520 ILE A C 1
ATOM 4283 O O . ILE A 1 520 ? 2.517 15.422 -8.565 1.00 84.50 520 ILE A O 1
ATOM 4287 N N . ASN A 1 521 ? 1.690 17.354 -9.343 1.00 83.56 521 ASN A N 1
ATOM 4288 C CA . ASN A 1 521 ? 2.495 17.330 -10.560 1.00 83.56 521 ASN A CA 1
ATOM 4289 C C . ASN A 1 521 ? 4.007 17.400 -10.296 1.00 83.56 521 ASN A C 1
ATOM 4291 O O . ASN A 1 521 ? 4.771 16.816 -11.069 1.00 83.56 521 ASN A O 1
ATOM 4295 N N . LYS A 1 522 ? 4.440 18.052 -9.211 1.00 83.00 522 LYS A N 1
ATOM 4296 C CA . LYS A 1 522 ? 5.862 18.198 -8.860 1.00 83.00 522 LYS A CA 1
ATOM 4297 C C . LYS A 1 522 ? 6.480 16.938 -8.256 1.00 83.00 522 LYS A C 1
ATOM 4299 O O . LYS A 1 522 ? 7.695 16.810 -8.307 1.00 83.00 522 LYS A O 1
ATOM 4304 N N . SER A 1 523 ? 5.683 16.016 -7.713 1.00 85.75 523 SER A N 1
ATOM 4305 C CA . SER A 1 523 ? 6.215 14.825 -7.038 1.00 85.75 523 SER A CA 1
ATOM 4306 C C . SER A 1 523 ? 6.979 13.900 -7.992 1.00 85.75 523 SER A C 1
ATOM 4308 O O . SER A 1 523 ? 6.419 13.407 -8.970 1.00 85.75 523 SER A O 1
ATOM 4310 N N . SER A 1 524 ? 8.239 13.598 -7.690 1.00 83.75 524 SER A N 1
ATOM 4311 C CA . SER A 1 524 ? 9.002 12.567 -8.409 1.00 83.75 524 SER A CA 1
ATOM 4312 C C . SER A 1 524 ? 8.778 11.153 -7.864 1.00 83.75 524 SER A C 1
ATOM 4314 O O . SER A 1 524 ? 8.918 10.194 -8.614 1.00 83.75 524 SER A O 1
ATOM 4316 N N . TYR A 1 525 ? 8.397 11.015 -6.590 1.00 85.19 525 TYR A N 1
ATOM 4317 C CA . TYR A 1 525 ? 8.404 9.741 -5.852 1.00 85.19 525 TYR A CA 1
ATOM 4318 C C . TYR A 1 525 ? 7.005 9.207 -5.502 1.00 85.19 525 TYR A C 1
ATOM 4320 O O . TYR A 1 525 ? 6.852 8.418 -4.566 1.00 85.19 525 TYR A O 1
ATOM 4328 N N . ILE A 1 526 ? 5.972 9.632 -6.240 1.00 85.75 526 ILE A N 1
ATOM 4329 C CA . ILE A 1 526 ? 4.595 9.126 -6.083 1.00 85.75 526 ILE A CA 1
ATOM 4330 C C . ILE A 1 526 ? 4.537 7.590 -6.157 1.00 85.75 526 ILE A C 1
ATOM 4332 O O . ILE A 1 526 ? 3.811 6.945 -5.395 1.00 85.75 526 ILE A O 1
ATOM 4336 N N . ILE A 1 527 ? 5.372 7.034 -7.034 1.00 85.69 527 ILE A N 1
ATOM 4337 C CA . ILE A 1 527 ? 5.785 5.635 -7.122 1.00 85.69 527 ILE A CA 1
ATOM 4338 C C . ILE A 1 527 ? 7.315 5.626 -7.181 1.00 85.69 527 ILE A C 1
ATOM 4340 O O . ILE A 1 527 ? 7.903 6.584 -7.689 1.00 85.69 527 ILE A O 1
ATOM 4344 N N . ASN A 1 528 ? 7.965 4.595 -6.651 1.00 76.19 528 ASN A N 1
ATOM 4345 C CA . ASN A 1 528 ? 9.421 4.565 -6.542 1.00 76.19 528 ASN A CA 1
ATOM 4346 C C . ASN A 1 528 ? 10.012 3.165 -6.678 1.00 76.19 528 ASN A C 1
ATOM 4348 O O . ASN A 1 528 ? 9.320 2.191 -6.306 1.00 76.19 528 ASN A O 1
#